Protein 7RKA (pdb70)

Nearest PDB structures (foldseek):
  7rka-assembly1_A  TM=1.005E+00  e=1.197E-36  Leptinotarsa decemlineata
  1pn9-assembly1_B  TM=9.331E-01  e=1.043E-16  Anopheles gambiae
  7rhp-assembly1_A  TM=9.161E-01  e=2.556E-15  Apis mellifera
  1r5a-assembly1_A-2  TM=9.248E-01  e=9.282E-15  Anopheles cracens
  6keq-assembly1_BA  TM=8.896E-01  e=3.218E-11  Drosophila melanogaster

Organism: Leptinotarsa decemlineata (NCBI:txid7539)

Secondary structure (DSSP, 8-state):
-EEEEE-TT-HHHHHHHHHHHHTT---EEEETTSGGGGGGGGGGSTT-TT--SSEEEETTEEEE-HHHHHHHHHHHSSSSSTTS-SSHHHHHHHHHHHHHIIIIIHHHHHHHHTHHHHSS----HHHHHHHHHHHHHHHHHHHHH-SSBTTBSS--HHHHHHHHHHHHHHHTT---TTSHHHHHHHHHHHHH-HHHHHHHHHHHHHHHHH-/-EEEEE-TT-HHHHHHHHHHHHHT---EEEE-TT---TTHIIIII----SS-SSEEEETTEEEE-HHHHHHHHHHHSSSS-TTS--SHHHHHHHHHHHHHIIIIIHHHHHHHHTHHHHSS----HHHHHHHHHHHHHHHHHHHHH-SSBTTBSS--HHHHHHHHHHHHHHHTT---TTSHHHHHHHHHHHHH-HHHHHHHHHHHHHHHHH-

B-factor: mean 29.88, std 15.0, range [8.92, 117.85]

Solvent-accessible surface area: 20423 Å² total; per-residue (Å²): 136,13,16,0,10,0,44,6,24,11,4,36,2,0,0,0,52,0,0,1,88,87,32,68,32,168,62,110,65,4,22,21,63,108,64,128,3,109,108,70,28,124,127,10,53,164,124,14,103,127,163,37,57,5,0,0,35,6,105,61,104,62,34,11,80,14,18,35,0,0,46,48,0,9,89,146,40,53,212,91,55,62,5,10,24,127,80,106,157,39,41,54,42,0,47,75,17,2,77,11,6,97,42,25,0,37,120,55,0,21,66,33,0,17,21,28,24,80,151,151,112,140,89,59,118,104,20,61,129,73,0,68,74,0,0,75,51,0,14,53,58,13,13,98,50,53,87,98,4,1,8,10,102,84,6,4,0,0,0,0,7,0,0,1,0,0,0,0,0,59,6,27,143,34,96,20,42,54,17,8,49,0,57,89,6,7,76,35,0,47,144,75,38,81,86,5,25,135,32,0,39,39,2,15,120,66,1,76,92,127,90,132,11,27,0,77,1,4,35,15,2,4,6,2,0,0,0,54,0,0,1,84,86,30,65,34,157,66,128,70,48,63,38,106,214,21,72,12,16,83,10,27,99,81,26,31,133,139,106,49,153,119,98,27,1,24,0,34,6,107,60,104,113,37,8,68,4,19,34,0,0,51,43,0,4,73,152,52,49,225,90,56,56,4,10,26,115,80,109,156,40,42,53,42,0,47,77,17,1,79,13,4,78,62,25,0,25,113,49,0,8,18,30,0,5,0,34,38,66,36,167,85,146,88,56,119,123,19,58,129,64,0,66,80,0,0,71,52,0,28,61,65,11,132,122,52,60,97,79,3,1,10,9,102,81,5,5,0,0,0,0,7,0,0,2,0,0,0,0,0,61,6,26,140,35,93,19,52,86,20,28,46,0,68,23,4,12,62,3,0,49,67,64,38,81,79,8,20,135,36,0,43,38,3,14,118,74,0,72,87,118,96

InterPro domains:
  IPR004045 Glutathione S-transferase, N-terminal [PF02798] (1-76)
  IPR004045 Glutathione S-transferase, N-terminal [PS50404] (1-82)
  IPR004046 Glutathione S-transferase, C-terminal [PF00043] (130-189)
  IPR010987 Glutathione S-transferase, C-terminal-like [PS50405] (88-217)
  IPR036249 Thioredoxin-like superfamily [SSF52833] (1-86)
  IPR036282 Glutathione S-transferase, C-terminal domain superfamily [SSF47616] (86-206)
  IPR040079 Glutathione transferase family [SFLDS00019] (3-189)

Foldseek 3Di:
DKEWEAAQQDLLRLLLVLLCVVQVPDYHYQHCVPDPSVCVCVVQCVPPVVSFPGWMQDPNDIDGDSVVSQVVSLVPGDDANVQQDPDVVLNVQLVVLQVLLVPAALVLLCLQQPCVLPHVRDHDPVSVVSNVVSLVVQLVQCVVVVELENRHVDHHSSRSNNLLSVLSCVLVVHDSVVSVSVVSSNVVCCVVSVVSVVSNVSSSVVSNVSD/DKEKEAALLELLRLLLVLLCVVLVHDYHYHHDPPDQYAPLCCVQVVDDPVDAPTWMQDVNDIDHDSVVSQVVSLVPGHPDNVQQDPDVVLNVLLVVLQCLLVPAALVLLCLQQPSVLPHVHDRDPVSVVSNVVSLVVQLVQCVVVVELESRHVDHHSSRSNNLLSVLSCVLVVHDSVVSVSVVNSNVVCCVVPVVSVVSSVSSSVVSNVSD

Sequence (422 aa):
PITLYSVSDGPPSLAVRQALEYLGLEHKLVNVDFGIGEHMTEEFAQKNPQKEIPVLDDNGFLLGESNAILQYLAERYGKDDTIYPKDPMARAVVNHRLCFNLSTYYRYISEYTLAPMFFDYQRTPLGLKKTHIALDNFNTYLKLLGKKYAAGETVTIADFQLVTATMCLEAINFDISPWPLVENWYDTYKLEHPTLWKIVEGGMKELEAFEPITLYSVSDGPPSLAVRQALEYLGLEHKLVNVDFGIGEHMTEEFAQKNPQKEIPVLDDNGFLLGESNAILQYLAERYGKDDTIYPKDPMARAVVNHRLCFNLSTYYRYISEYTLAPMFFDYQRTPLGLKKTHIALDNFNTYLKLLGKKYAAGETVTIADFQLVTATMCLEAINFDISPWPLVENWYDTYKLEHPTLWKIVEGGMKELEAFE

Radius of gyration: 27.21 Å; Cα contacts (8 Å, |Δi|>4): 626; chains: 2; bounding box: 39×50×88 Å

Structure (mmCIF, N/CA/C/O backbone):
data_7RKA
#
_entry.id   7RKA
#
_cell.length_a   58.452
_cell.length_b   46.440
_cell.length_c   87.192
_cell.angle_alpha   90.000
_cell.angle_beta   91.350
_cell.angle_gamma   90.000
#
_symmetry.space_group_name_H-M   'P 1 2 1'
#
loop_
_entity.id
_entity.type
_entity.pdbx_description
1 polymer 'glutathione S-transferase u1'
2 non-polymer GLUTATHIONE
3 water water
#
loop_
_atom_site.group_PDB
_atom_site.id
_atom_site.type_symbol
_atom_site.label_atom_id
_atom_site.label_alt_id
_atom_site.label_comp_id
_atom_site.label_asym_id
_atom_site.label_entity_id
_atom_site.label_seq_id
_atom_site.pdbx_PDB_ins_code
_atom_site.Cartn_x
_atom_site.Cartn_y
_atom_site.Cartn_z
_atom_site.occupancy
_atom_site.B_iso_or_equiv
_atom_site.auth_seq_id
_atom_site.auth_comp_id
_atom_site.auth_asym_id
_atom_site.auth_atom_id
_atom_site.pdbx_PDB_model_num
ATOM 1 N N . PRO A 1 2 ? 49.156 28.139 -21.964 1.00 41.57 2 PRO A N 1
ATOM 2 C CA . PRO A 1 2 ? 48.161 27.389 -21.186 1.00 43.87 2 PRO A CA 1
ATOM 3 C C . PRO A 1 2 ? 48.775 26.396 -20.196 1.00 38.16 2 PRO A C 1
ATOM 4 O O . PRO A 1 2 ? 49.981 26.166 -20.202 1.00 35.18 2 PRO A O 1
ATOM 15 N N . ILE A 1 3 ? 47.935 25.822 -19.342 1.00 35.51 3 ILE A N 1
ATOM 16 C CA . ILE A 1 3 ? 48.343 24.791 -18.396 1.00 27.30 3 ILE A CA 1
ATOM 17 C C . ILE A 1 3 ? 47.737 23.464 -18.840 1.00 24.94 3 ILE A C 1
ATOM 18 O O . ILE A 1 3 ? 46.541 23.387 -19.147 1.00 26.29 3 ILE A O 1
ATOM 34 N N . THR A 1 4 ? 48.547 22.417 -18.843 1.00 23.20 4 THR A N 1
ATOM 35 C CA . THR A 1 4 ? 48.087 21.067 -19.120 1.00 24.06 4 THR A CA 1
ATOM 36 C C . THR A 1 4 ? 48.500 20.184 -17.954 1.00 25.01 4 THR A C 1
ATOM 37 O O . THR A 1 4 ? 49.650 20.247 -17.505 1.00 22.16 4 THR A O 1
ATOM 48 N N . LEU A 1 5 ? 47.577 19.360 -17.487 1.00 20.91 5 LEU A N 1
ATOM 49 C CA . LEU A 1 5 ? 47.865 18.346 -16.489 1.00 20.33 5 LEU A CA 1
ATOM 50 C C . LEU A 1 5 ? 47.751 16.977 -17.138 1.00 19.92 5 LEU A C 1
ATOM 51 O O . LEU A 1 5 ? 46.676 16.606 -17.632 1.00 22.17 5 LEU A O 1
ATOM 67 N N . TYR A 1 6 ? 48.848 16.228 -17.110 1.00 18.34 6 TYR A N 1
ATOM 68 C CA . TYR A 1 6 ? 48.864 14.826 -17.479 1.00 22.01 6 TYR A CA 1
ATOM 69 C C . TYR A 1 6 ? 48.586 14.014 -16.226 1.00 23.39 6 TYR A C 1
ATOM 70 O O . TYR A 1 6 ? 49.314 14.134 -15.237 1.00 23.50 6 TYR A O 1
ATOM 88 N N . SER A 1 7 ? 47.546 13.189 -16.273 1.00 20.82 7 SER A N 1
ATOM 89 C CA . SER A 1 7 ? 47.016 12.604 -15.049 1.00 22.35 7 SER A CA 1
ATOM 90 C C . SER A 1 7 ? 46.497 11.194 -15.278 1.00 28.95 7 SER A C 1
ATOM 91 O O . SER A 1 7 ? 46.314 10.749 -16.414 1.00 27.84 7 SER A O 1
ATOM 99 N N . VAL A 1 8 ? 46.302 10.479 -14.168 1.00 20.51 8 VAL A N 1
ATOM 100 C CA . VAL A 1 8 ? 45.611 9.191 -14.141 1.00 21.71 8 VAL A CA 1
ATOM 101 C C . VAL A 1 8 ? 44.254 9.435 -13.498 1.00 25.93 8 VAL A C 1
ATOM 102 O O . VAL A 1 8 ? 44.178 10.007 -12.404 1.00 20.81 8 VAL A O 1
ATOM 115 N N . SER A 1 9 ? 43.180 9.024 -14.186 1.00 24.90 9 SER A N 1
ATOM 116 C CA . SER A 1 9 ? 41.832 9.403 -13.769 1.00 22.70 9 SER A CA 1
ATOM 117 C C . SER A 1 9 ? 41.522 8.986 -12.336 1.00 22.51 9 SER A C 1
ATOM 118 O O . SER A 1 9 ? 40.749 9.664 -11.646 1.00 25.31 9 SER A O 1
ATOM 126 N N . ASP A 1 10 ? 42.059 7.859 -11.886 1.00 19.56 10 ASP A N 1
ATOM 127 C CA . ASP A 1 10 ? 41.808 7.397 -10.529 1.00 22.04 10 ASP A CA 1
ATOM 128 C C . ASP A 1 10 ? 43.089 7.357 -9.703 1.00 21.94 10 ASP A C 1
ATOM 129 O O . ASP A 1 10 ? 43.180 6.593 -8.739 1.00 19.79 10 ASP A O 1
ATOM 138 N N . GLY A 1 11 ? 44.085 8.167 -10.054 1.00 17.05 11 GLY A N 1
ATOM 139 C CA . GLY A 1 11 ? 45.334 8.159 -9.322 1.00 15.36 11 GLY A CA 1
ATOM 140 C C . GLY A 1 11 ? 45.319 9.200 -8.220 1.00 14.83 11 GLY A C 1
ATOM 141 O O . GLY A 1 11 ? 45.129 10.391 -8.469 1.00 16.29 11 GLY A O 1
ATOM 145 N N . PRO A 1 12 ? 45.537 8.788 -6.980 1.00 14.36 12 PRO A N 1
ATOM 146 C CA . PRO A 1 12 ? 45.442 9.763 -5.863 1.00 14.13 12 PRO A CA 1
ATOM 147 C C . PRO A 1 12 ? 46.359 10.970 -6.025 1.00 14.89 12 PRO A C 1
ATOM 148 O O . PRO A 1 12 ? 45.940 12.107 -5.736 1.00 15.28 12 PRO A O 1
ATOM 159 N N . PRO A 1 13 ? 47.607 10.812 -6.491 1.00 15.53 13 PRO A N 1
ATOM 160 C CA . PRO A 1 13 ? 48.439 12.023 -6.690 1.00 15.77 13 PRO A CA 1
ATOM 161 C C . PRO A 1 13 ? 47.848 12.985 -7.712 1.00 15.42 13 PRO A C 1
ATOM 162 O O . PRO A 1 13 ? 47.813 14.203 -7.493 1.00 14.47 13 PRO A O 1
ATOM 173 N N . SER A 1 14 ? 47.378 12.457 -8.839 1.00 12.95 14 SER A N 1
ATOM 174 C CA . SER A 1 14 ? 46.685 13.287 -9.816 1.00 14.57 14 SER A CA 1
ATOM 175 C C . SER A 1 14 ? 45.474 13.973 -9.210 1.00 12.64 14 SER A C 1
ATOM 176 O O . SER A 1 14 ? 45.233 15.157 -9.478 1.00 15.14 14 SER A O 1
ATOM 184 N N . LEU A 1 15 ? 44.684 13.249 -8.416 1.00 14.90 15 LEU A N 1
ATOM 185 C CA . LEU A 1 15 ? 43.475 13.846 -7.853 1.00 13.54 15 LEU A CA 1
ATOM 186 C C . LEU A 1 15 ? 43.811 14.948 -6.843 1.00 15.04 15 LEU A C 1
ATOM 187 O O . LEU A 1 15 ? 43.038 15.898 -6.680 1.00 15.01 15 LEU A O 1
ATOM 203 N N . ALA A 1 16 ? 44.955 14.840 -6.158 1.00 16.93 16 ALA A N 1
ATOM 204 C CA . ALA A 1 16 ? 45.396 15.920 -5.278 1.00 12.37 16 ALA A CA 1
ATOM 205 C C . ALA A 1 16 ? 45.664 17.193 -6.071 1.00 14.40 16 ALA A C 1
ATOM 206 O O . ALA A 1 16 ? 45.218 18.282 -5.690 1.00 15.08 16 ALA A O 1
ATOM 213 N N . VAL A 1 17 ? 46.389 17.075 -7.192 1.00 14.86 17 VAL A N 1
ATOM 214 C CA . VAL A 1 17 ? 46.703 18.244 -8.002 1.00 15.52 17 VAL A CA 1
ATOM 215 C C . VAL A 1 17 ? 45.425 18.860 -8.559 1.00 14.59 17 VAL A C 1
ATOM 216 O O . VAL A 1 17 ? 45.250 20.087 -8.554 1.00 14.89 17 VAL A O 1
ATOM 229 N N . ARG A 1 18 ? 44.493 18.019 -9.007 1.00 16.36 18 ARG A N 1
ATOM 230 C CA . ARG A 1 18 ? 43.267 18.541 -9.612 1.00 17.07 18 ARG A CA 1
ATOM 231 C C . ARG A 1 18 ? 42.442 19.347 -8.604 1.00 15.89 18 ARG A C 1
ATOM 232 O O . ARG A 1 18 ? 41.810 20.348 -8.975 1.00 16.74 18 ARG A O 1
ATOM 253 N N . GLN A 1 19 ? 42.425 18.932 -7.327 1.00 15.41 19 GLN A N 1
ATOM 254 C CA . GLN A 1 19 ? 41.718 19.715 -6.316 1.00 16.78 19 GLN A CA 1
ATOM 255 C C . GLN A 1 19 ? 42.333 21.099 -6.181 1.00 14.97 19 GLN A C 1
ATOM 256 O O . GLN A 1 19 ? 41.618 22.095 -5.978 1.00 17.01 19 GLN A O 1
ATOM 270 N N . ALA A 1 20 ? 43.675 21.181 -6.254 1.00 13.25 20 ALA A N 1
ATOM 271 C CA . ALA A 1 20 ? 44.339 22.473 -6.185 1.00 13.06 20 ALA A CA 1
ATOM 272 C C . ALA A 1 20 ? 43.979 23.346 -7.384 1.00 14.10 20 ALA A C 1
ATOM 273 O O . ALA A 1 20 ? 43.719 24.545 -7.225 1.00 17.08 20 ALA A O 1
ATOM 280 N N . LEU A 1 21 ? 43.978 22.771 -8.589 1.00 14.80 21 LEU A N 1
ATOM 281 C CA . LEU A 1 21 ? 43.598 23.540 -9.773 1.00 15.48 21 LEU A CA 1
ATOM 282 C C . LEU A 1 21 ? 42.171 24.068 -9.644 1.00 21.42 21 LEU A C 1
ATOM 283 O O . LEU A 1 21 ? 41.884 25.213 -10.020 1.00 21.54 21 LEU A O 1
ATOM 299 N N . GLU A 1 22 ? 41.263 23.251 -9.115 1.00 18.52 22 GLU A N 1
ATOM 300 C CA . GLU A 1 22 ? 39.890 23.710 -8.913 1.00 20.87 22 GLU A CA 1
ATOM 301 C C . GLU A 1 22 ? 39.825 24.797 -7.849 1.00 23.32 22 GLU A C 1
ATOM 302 O O . GLU A 1 22 ? 39.156 25.823 -8.036 1.00 20.19 22 GLU A O 1
ATOM 314 N N . TYR A 1 23 ? 40.494 24.582 -6.711 1.00 19.83 23 TYR A N 1
ATOM 315 C CA . TYR A 1 23 ? 40.453 25.563 -5.632 1.00 19.22 23 TYR A CA 1
ATOM 316 C C . TYR A 1 23 ? 40.997 26.913 -6.101 1.00 20.13 23 TYR A C 1
ATOM 317 O O . TYR A 1 23 ? 40.482 27.977 -5.727 1.00 21.53 23 TYR A O 1
ATOM 335 N N . LEU A 1 24 ? 42.040 26.886 -6.915 1.00 18.96 24 LEU A N 1
ATOM 336 C CA . LEU A 1 24 ? 42.667 28.118 -7.382 1.00 19.16 24 LEU A CA 1
ATOM 337 C C . LEU A 1 24 ? 41.981 28.720 -8.603 1.00 24.46 24 LEU A C 1
ATOM 338 O O . LEU A 1 24 ? 42.393 29.798 -9.053 1.00 24.73 24 LEU A O 1
ATOM 354 N N . GLY A 1 25 ? 40.991 28.043 -9.171 1.00 22.23 25 GLY A N 1
ATOM 355 C CA . GLY A 1 25 ? 40.296 28.573 -10.338 1.00 27.41 25 GLY A CA 1
ATOM 356 C C . GLY A 1 25 ? 41.143 28.661 -11.585 1.00 30.53 25 GLY A C 1
ATOM 357 O O . GLY A 1 25 ? 40.970 29.591 -12.384 1.00 24.61 25 GLY A O 1
ATOM 361 N N . LEU A 1 26 ? 42.037 27.702 -11.791 1.00 22.26 26 LEU A N 1
ATOM 362 C CA . LEU A 1 26 ? 42.982 27.733 -12.899 1.00 25.20 26 LEU A CA 1
ATOM 363 C C . LEU A 1 26 ? 42.464 26.896 -14.063 1.00 30.08 26 LEU A C 1
ATOM 364 O O . LEU A 1 26 ? 42.354 25.663 -13.964 1.00 26.19 26 LEU A O 1
ATOM 380 N N . GLU A 1 27 ? 42.194 27.567 -15.179 1.00 31.52 27 GLU A N 1
ATOM 381 C CA . GLU A 1 27 ? 41.822 26.877 -16.402 1.00 34.21 27 GLU A CA 1
ATOM 382 C C . GLU A 1 27 ? 42.973 25.997 -16.863 1.00 25.79 27 GLU A C 1
ATOM 383 O O . GLU A 1 27 ? 44.145 26.386 -16.799 1.00 28.65 27 GLU A O 1
ATOM 395 N N . HIS A 1 28 ? 42.634 24.815 -17.362 1.00 25.33 28 HIS A N 1
ATOM 396 C CA . HIS A 1 28 ? 43.668 23.886 -17.775 1.00 26.54 28 HIS A CA 1
ATOM 397 C C . HIS A 1 28 ? 43.078 22.818 -18.674 1.00 28.31 28 HIS A C 1
ATOM 398 O O . HIS A 1 28 ? 41.877 22.545 -18.643 1.00 29.03 28 HIS A O 1
ATOM 412 N N . LYS A 1 29 ? 43.958 22.211 -19.464 1.00 26.03 29 LYS A N 1
ATOM 413 C CA . LYS A 1 29 ? 43.653 21.018 -20.237 1.00 27.24 29 LYS A CA 1
ATOM 414 C C . LYS A 1 29 ? 44.010 19.806 -19.389 1.00 29.90 29 LYS A C 1
ATOM 415 O O . LYS A 1 29 ? 45.108 19.736 -18.831 1.00 27.36 29 LYS A O 1
ATOM 434 N N . LEU A 1 30 ? 43.089 18.856 -19.303 1.00 29.01 30 LEU A N 1
ATOM 435 C CA . LEU A 1 30 ? 43.296 17.614 -18.575 1.00 27.89 30 LEU A CA 1
ATOM 436 C C . LEU A 1 30 ? 43.496 16.465 -19.553 1.00 29.81 30 LEU A C 1
ATOM 437 O O . LEU A 1 30 ? 42.621 16.188 -20.385 1.00 32.56 30 LEU A O 1
ATOM 453 N N . VAL A 1 31 ? 44.629 15.785 -19.440 1.00 23.10 31 VAL A N 1
ATOM 454 C CA . VAL A 1 31 ? 44.931 14.614 -20.255 1.00 24.90 31 VAL A CA 1
ATOM 455 C C . VAL A 1 31 ? 44.976 13.405 -19.328 1.00 30.99 31 VAL A C 1
ATOM 456 O O . VAL A 1 31 ? 45.954 13.198 -18.603 1.00 26.03 31 VAL A O 1
ATOM 469 N N . ASN A 1 32 ? 43.928 12.586 -19.354 1.00 28.41 32 ASN A N 1
ATOM 470 C CA . ASN A 1 32 ? 43.913 11.330 -18.613 1.00 32.79 32 ASN A CA 1
ATOM 471 C C . ASN A 1 32 ? 44.626 10.268 -19.434 1.00 36.21 32 ASN A C 1
ATOM 472 O O . ASN A 1 32 ? 44.091 9.792 -20.442 1.00 34.90 32 ASN A O 1
ATOM 483 N N . VAL A 1 33 ? 45.833 9.886 -19.000 1.00 26.24 33 VA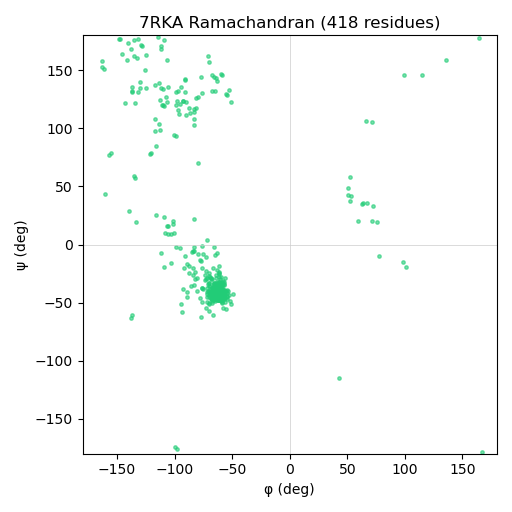L A N 1
ATOM 484 C CA . VAL A 1 33 ? 46.665 8.992 -19.799 1.00 36.53 33 VAL A CA 1
ATOM 485 C C . VAL A 1 33 ? 46.188 7.550 -19.756 1.00 38.08 33 VAL A C 1
ATOM 486 O O . VAL A 1 33 ? 46.697 6.707 -20.510 1.00 39.07 33 VAL A O 1
ATOM 499 N N . ASP A 1 34 ? 45.220 7.239 -18.900 1.00 39.78 34 ASP A N 1
ATOM 500 C CA . ASP A 1 34 ? 44.617 5.914 -18.868 1.00 45.17 34 ASP A CA 1
ATOM 501 C C . ASP A 1 34 ? 43.342 5.845 -19.699 1.00 48.34 34 ASP A C 1
ATOM 502 O O . ASP A 1 34 ? 42.752 4.765 -19.817 1.00 51.27 34 ASP A O 1
ATOM 511 N N . PHE A 1 35 ? 42.910 6.966 -20.282 1.00 46.42 35 PHE A N 1
ATOM 512 C CA . PHE A 1 35 ? 41.699 7.028 -21.091 1.00 47.46 35 PHE A CA 1
ATOM 513 C C . PHE A 1 35 ? 42.081 6.959 -22.566 1.00 44.25 35 PHE A C 1
ATOM 514 O O . PHE A 1 35 ? 42.810 7.824 -23.061 1.00 41.63 35 PHE A O 1
ATOM 531 N N . GLY A 1 36 ? 41.574 5.946 -23.261 1.00 51.49 36 GLY A N 1
ATOM 532 C CA . GLY A 1 36 ? 41.685 5.855 -24.703 1.00 51.19 36 GLY A CA 1
ATOM 533 C C . GLY A 1 36 ? 43.042 6.212 -25.261 1.00 49.45 36 GLY A C 1
ATOM 534 O O . GLY A 1 36 ? 44.031 5.519 -25.003 1.00 51.94 36 GLY A O 1
ATOM 538 N N . ILE A 1 37 ? 43.099 7.301 -26.037 1.00 52.62 37 ILE A N 1
ATOM 539 C CA . ILE A 1 37 ? 44.342 7.685 -26.705 1.00 54.47 37 ILE A CA 1
ATOM 540 C C . ILE A 1 37 ? 45.267 8.483 -25.805 1.00 49.34 37 ILE A C 1
ATOM 541 O O . ILE A 1 37 ? 46.376 8.838 -26.231 1.00 48.36 37 ILE A O 1
ATOM 557 N N . GLY A 1 38 ? 44.852 8.778 -24.572 1.00 48.52 38 GLY A N 1
ATOM 558 C CA . GLY A 1 38 ? 45.741 9.461 -23.648 1.00 50.35 38 GLY A CA 1
ATOM 559 C C . GLY A 1 38 ? 47.055 8.733 -23.439 1.00 46.81 38 GLY A C 1
ATOM 560 O O . GLY A 1 38 ? 48.079 9.360 -23.156 1.00 42.23 38 GLY A O 1
ATOM 564 N N . GLU A 1 39 ? 47.050 7.406 -23.579 1.00 53.09 39 GLU A N 1
ATOM 565 C CA . GLU A 1 39 ? 48.283 6.640 -23.418 1.00 56.33 39 GLU A CA 1
ATOM 566 C C . GLU A 1 39 ? 49.421 7.240 -24.239 1.00 59.42 39 GLU A C 1
ATOM 567 O O . GLU A 1 39 ? 50.555 7.359 -23.759 1.00 64.36 39 GLU A O 1
ATOM 579 N N . HIS A 1 40 ? 49.134 7.641 -25.475 1.00 55.20 40 HIS A N 1
ATOM 580 C CA . HIS A 1 40 ? 50.166 8.135 -26.375 1.00 56.39 40 HIS A CA 1
ATOM 581 C C . HIS A 1 40 ? 50.379 9.639 -26.302 1.00 51.40 40 HIS A C 1
ATOM 582 O O . HIS A 1 40 ? 51.338 10.131 -26.903 1.00 45.48 40 HIS A O 1
ATOM 596 N N . MET A 1 41 ? 49.514 10.375 -25.605 1.00 45.72 41 MET A N 1
ATOM 597 C CA . MET A 1 41 ? 49.592 11.830 -25.581 1.00 47.57 41 MET A CA 1
ATOM 598 C C . MET A 1 41 ? 50.717 12.355 -24.697 1.00 53.31 41 MET A C 1
ATOM 599 O O . MET A 1 41 ? 50.900 13.574 -24.620 1.00 49.31 41 MET A O 1
ATOM 613 N N . THR A 1 42 ? 51.467 11.479 -24.035 1.00 47.43 42 THR A N 1
ATOM 614 C CA . THR A 1 42 ? 52.683 11.872 -23.339 1.00 53.48 42 THR A CA 1
ATOM 615 C C . THR A 1 42 ? 53.944 11.588 -24.149 1.00 62.71 42 THR A C 1
ATOM 616 O O . THR A 1 42 ? 55.047 11.903 -23.688 1.00 66.19 42 THR A O 1
ATOM 627 N N . GLU A 1 43 ? 53.807 11.001 -25.343 1.00 62.70 43 GLU A N 1
ATOM 628 C CA . GLU A 1 43 ? 54.981 10.659 -26.141 1.00 68.79 43 GLU A CA 1
ATOM 629 C C . GLU A 1 43 ? 55.811 11.890 -26.473 1.00 72.04 43 GLU A C 1
ATOM 630 O O . GLU A 1 43 ? 57.031 11.788 -26.648 1.00 77.55 43 GLU A O 1
ATOM 642 N N . GLU A 1 44 ? 55.173 13.059 -26.550 1.00 73.37 44 GLU A N 1
ATOM 643 C CA . GLU A 1 44 ? 55.850 14.315 -26.854 1.00 77.61 44 GLU A CA 1
ATOM 644 C C . GLU A 1 44 ? 56.831 14.759 -25.772 1.00 76.27 44 GLU A C 1
ATOM 645 O O . GLU A 1 44 ? 57.501 15.783 -25.968 1.00 69.23 44 GLU A O 1
ATOM 657 N N . PHE A 1 45 ? 56.955 14.021 -24.663 1.00 70.81 45 PHE A N 1
ATOM 658 C CA . PHE A 1 45 ? 57.905 14.381 -23.616 1.00 64.80 45 PHE A CA 1
ATOM 659 C C . PHE A 1 45 ? 58.227 13.203 -22.699 1.00 66.44 45 PHE A C 1
ATOM 660 O O . PHE A 1 45 ? 58.350 13.373 -21.482 1.00 72.57 45 PHE A O 1
ATOM 677 N N . ALA A 1 46 ? 58.442 12.016 -23.284 1.00 69.65 46 ALA A N 1
ATOM 678 C CA . ALA A 1 46 ? 58.792 10.841 -22.485 1.00 71.10 46 ALA A CA 1
ATOM 679 C C . ALA A 1 46 ? 60.284 10.776 -22.151 1.00 73.22 46 ALA A C 1
ATOM 680 O O . ALA A 1 46 ? 60.651 10.296 -21.072 1.00 63.89 46 ALA A O 1
ATOM 687 N N . GLN A 1 47 ? 61.157 11.229 -23.056 1.00 70.35 47 GLN A N 1
ATOM 688 C CA . GLN A 1 47 ? 62.579 11.364 -22.743 1.00 67.03 47 GLN A CA 1
ATOM 689 C C . GLN A 1 47 ? 62.812 12.355 -21.609 1.00 64.47 47 GLN A C 1
ATOM 690 O O . GLN A 1 47 ? 63.867 12.308 -20.956 1.00 50.41 47 GLN A O 1
ATOM 704 N N . LYS A 1 48 ? 61.814 13.211 -21.334 1.00 65.07 48 LYS A N 1
ATOM 705 C CA . LYS A 1 48 ? 61.917 14.315 -20.381 1.00 57.29 48 LYS A CA 1
ATOM 706 C C . LYS A 1 48 ? 61.468 13.901 -18.990 1.00 53.75 48 LYS A C 1
ATOM 707 O O . LYS A 1 48 ? 61.799 14.585 -18.016 1.00 52.31 48 LYS A O 1
ATOM 726 N N . ASN A 1 49 ? 60.685 12.822 -18.890 1.00 54.86 49 ASN A N 1
ATOM 727 C CA . ASN A 1 49 ? 60.268 12.234 -17.619 1.00 59.88 49 ASN A CA 1
ATOM 728 C C . ASN A 1 49 ? 60.840 10.828 -17.511 1.00 56.81 49 ASN A C 1
ATOM 729 O O . ASN A 1 49 ? 60.155 9.839 -17.826 1.00 51.58 49 ASN A O 1
ATOM 740 N N . PRO A 1 50 ? 62.082 10.681 -17.055 1.00 49.91 50 PRO A N 1
ATOM 741 C CA . PRO A 1 50 ? 62.671 9.332 -16.967 1.00 43.00 50 PRO A CA 1
ATOM 742 C C . PRO A 1 50 ? 61.878 8.386 -16.086 1.00 44.98 50 PRO A C 1
ATOM 743 O O . PRO A 1 50 ? 61.808 7.186 -16.383 1.00 54.45 50 PRO A O 1
ATOM 754 N N . GLN A 1 51 ? 61.269 8.882 -15.013 1.00 48.57 51 GLN A N 1
ATOM 755 C CA . GLN A 1 51 ? 60.537 8.005 -14.104 1.00 47.87 51 GLN A CA 1
ATOM 756 C C . GLN A 1 51 ? 59.238 7.484 -14.699 1.00 49.95 51 GLN A C 1
ATOM 757 O O . GLN A 1 51 ? 58.509 6.782 -13.991 1.00 49.16 51 GLN A O 1
ATOM 771 N N . LYS A 1 52 ? 58.935 7.786 -15.962 1.00 59.48 52 LYS A N 1
ATOM 772 C CA . LYS A 1 52 ? 57.590 7.595 -16.501 1.00 58.63 52 LYS A CA 1
ATOM 773 C C . LYS A 1 52 ? 56.603 8.298 -15.573 1.00 54.68 52 LYS A C 1
ATOM 774 O O . LYS A 1 52 ? 55.699 7.700 -14.987 1.00 55.43 52 LYS A O 1
ATOM 793 N N . GLU A 1 53 ? 56.833 9.601 -15.426 1.00 55.44 53 GLU A N 1
ATOM 794 C CA . GLU A 1 53 ? 56.360 10.369 -14.281 1.00 48.87 53 GLU A CA 1
ATOM 795 C C . GLU A 1 53 ? 54.953 10.876 -14.563 1.00 31.22 53 GLU A C 1
ATOM 796 O O . GLU A 1 53 ? 54.749 11.638 -15.514 1.00 39.57 53 GLU A O 1
ATOM 808 N N . ILE A 1 54 ? 53.992 10.430 -13.759 1.00 31.81 54 ILE A N 1
ATOM 809 C CA . ILE A 1 54 ? 52.618 10.941 -13.773 1.00 30.73 54 ILE A CA 1
ATOM 810 C C . ILE A 1 54 ? 52.146 11.125 -12.332 1.00 31.03 54 ILE A C 1
ATOM 811 O O . ILE A 1 54 ? 52.354 10.221 -11.514 1.00 40.19 54 ILE A O 1
ATOM 827 N N . PRO A 1 55 ? 51.483 12.241 -11.967 1.00 26.32 55 PRO A N 1
ATOM 828 C CA . PRO A 1 55 ? 51.130 13.373 -12.831 1.00 21.02 55 PRO A CA 1
ATOM 829 C C . PRO A 1 55 ? 52.339 14.196 -13.252 1.00 21.86 55 PRO A C 1
ATOM 830 O O . PRO A 1 55 ? 53.362 14.176 -12.567 1.00 18.85 55 PRO A O 1
ATOM 841 N N . VAL A 1 56 ? 52.196 14.911 -14.361 1.00 19.19 56 VAL A N 1
ATOM 842 C CA . VAL A 1 56 ? 53.144 15.929 -14.786 1.00 19.74 56 VAL A CA 1
ATOM 843 C C . VAL A 1 56 ? 52.351 17.166 -15.152 1.00 19.30 56 VAL A C 1
ATOM 844 O O . VAL A 1 56 ? 51.360 17.074 -15.885 1.00 21.78 56 VAL A O 1
ATOM 857 N N . LEU A 1 57 ? 52.778 18.316 -14.636 1.00 16.49 57 LEU A N 1
ATOM 858 C CA . LEU A 1 57 ? 52.190 19.600 -14.961 1.00 17.33 57 LEU A CA 1
ATOM 859 C C . LEU A 1 57 ? 53.018 20.271 -16.047 1.00 22.10 57 LEU A C 1
ATOM 860 O O . LEU A 1 57 ? 54.242 20.375 -15.915 1.00 19.47 57 LEU A O 1
ATOM 876 N N . ASP A 1 58 ? 52.345 20.773 -17.083 1.00 22.10 58 ASP A N 1
ATOM 877 C CA . ASP A 1 58 ? 52.980 21.595 -18.123 1.00 23.38 58 ASP A CA 1
ATOM 878 C C . ASP A 1 58 ? 52.422 23.011 -17.992 1.00 22.10 58 ASP A C 1
ATOM 879 O O . ASP A 1 58 ? 51.319 23.305 -18.464 1.00 24.71 58 ASP A O 1
ATOM 888 N N . ASP A 1 59 ? 53.179 23.888 -17.333 1.00 20.98 59 ASP A N 1
ATOM 889 C CA . ASP A 1 59 ? 52.786 25.287 -17.175 1.00 20.00 59 ASP A CA 1
ATOM 890 C C . ASP A 1 59 ? 53.529 26.103 -18.237 1.00 26.75 59 ASP A C 1
ATOM 891 O O . ASP A 1 59 ? 54.677 26.509 -18.048 1.00 25.64 59 ASP A O 1
ATOM 900 N N . ASN A 1 60 ? 52.879 26.307 -19.385 1.00 30.13 60 ASN A N 1
ATOM 901 C CA . ASN A 1 60 ? 53.418 27.185 -20.425 1.00 30.02 60 ASN A CA 1
ATOM 902 C C . ASN A 1 60 ? 54.841 26.801 -20.805 1.00 29.42 60 ASN A C 1
ATOM 903 O O . ASN A 1 60 ? 55.708 27.657 -20.993 1.00 34.11 60 ASN A O 1
ATOM 914 N N . GLY A 1 61 ? 55.084 25.496 -20.911 1.00 26.04 61 GLY A N 1
ATOM 915 C CA . GLY A 1 61 ? 56.372 24.957 -21.283 1.00 30.22 61 GLY A CA 1
ATOM 916 C C . GLY A 1 61 ? 57.238 24.489 -20.124 1.00 24.63 61 GLY A C 1
ATOM 917 O O . GLY A 1 61 ? 58.224 23.784 -20.359 1.00 27.77 61 GLY A O 1
ATOM 921 N N . PHE A 1 62 ? 56.909 24.876 -18.895 1.00 24.70 62 PHE A N 1
ATOM 922 C CA . PHE A 1 62 ? 57.634 24.436 -17.700 1.00 24.57 62 PHE A CA 1
ATOM 923 C C . PHE A 1 62 ? 57.013 23.113 -17.259 1.00 22.85 62 PHE A C 1
ATOM 924 O O . PHE A 1 62 ? 55.842 23.078 -16.862 1.00 22.02 62 PHE A O 1
ATOM 941 N N . LEU A 1 63 ? 57.776 22.027 -17.357 1.00 21.38 63 LEU A N 1
ATOM 942 C CA . LEU A 1 63 ? 57.293 20.687 -17.027 1.00 20.52 63 LEU A CA 1
ATOM 943 C C . LEU A 1 63 ? 57.724 20.297 -15.613 1.00 22.17 63 LEU A C 1
ATOM 944 O O . LEU A 1 63 ? 58.919 20.306 -15.298 1.00 18.57 63 LEU A O 1
ATOM 960 N N . LEU A 1 64 ? 56.757 19.954 -14.761 1.00 20.85 64 LEU A N 1
ATOM 961 C CA . LEU A 1 64 ? 57.047 19.650 -13.361 1.00 18.96 64 LEU A CA 1
ATOM 962 C C . LEU A 1 64 ? 56.323 18.385 -12.917 1.00 17.00 64 LEU A C 1
ATOM 963 O O . LEU A 1 64 ? 55.093 18.307 -13.017 1.00 17.58 64 LEU A O 1
ATOM 979 N N . GLY A 1 65 ? 57.083 17.391 -12.449 1.00 14.96 65 GLY A N 1
ATOM 980 C CA . GLY A 1 65 ? 56.529 16.196 -11.850 1.00 18.22 65 GLY A CA 1
ATOM 981 C C . GLY A 1 65 ? 56.565 16.257 -10.329 1.00 14.35 65 GLY A C 1
ATOM 982 O O . GLY A 1 65 ? 56.955 17.260 -9.731 1.00 14.03 65 GLY A O 1
ATOM 986 N N . GLU A 1 66 ? 56.172 15.130 -9.713 1.00 15.95 66 GLU A N 1
ATOM 987 C CA . GLU A 1 66 ? 56.019 14.931 -8.271 1.00 16.98 66 GLU A CA 1
ATOM 988 C C . GLU A 1 66 ? 54.881 15.783 -7.729 1.00 13.40 66 GLU A C 1
ATOM 989 O O . GLU A 1 66 ? 55.007 17.013 -7.561 1.00 14.77 66 GLU A O 1
ATOM 1001 N N . SER A 1 67 ? 53.775 15.118 -7.409 1.00 14.64 67 SER A N 1
ATOM 1002 C CA . SER A 1 67 ? 52.567 15.833 -6.989 1.00 12.29 67 SER A CA 1
ATOM 1003 C C . SER A 1 67 ? 52.814 16.804 -5.839 1.00 14.08 67 SER A C 1
ATOM 1004 O O . SER A 1 67 ? 52.238 17.895 -5.828 1.00 15.49 67 SER A O 1
ATOM 1012 N N . ASN A 1 68 ? 53.636 16.441 -4.836 1.00 14.18 68 ASN A N 1
ATOM 1013 C CA . ASN A 1 68 ? 53.911 17.403 -3.761 1.00 12.66 68 ASN A CA 1
ATOM 1014 C C . ASN A 1 68 ? 54.512 18.700 -4.318 1.00 10.53 68 ASN A C 1
ATOM 1015 O O . ASN A 1 68 ? 54.127 19.813 -3.915 1.00 14.32 68 ASN A O 1
ATOM 1026 N N . ALA A 1 69 ? 55.520 18.568 -5.200 1.00 12.16 69 ALA A N 1
ATOM 1027 C CA . ALA A 1 69 ? 56.188 19.737 -5.771 1.00 12.55 69 ALA A CA 1
ATOM 1028 C C . ALA A 1 69 ? 55.245 20.525 -6.682 1.00 13.07 69 ALA A C 1
ATOM 1029 O O . ALA 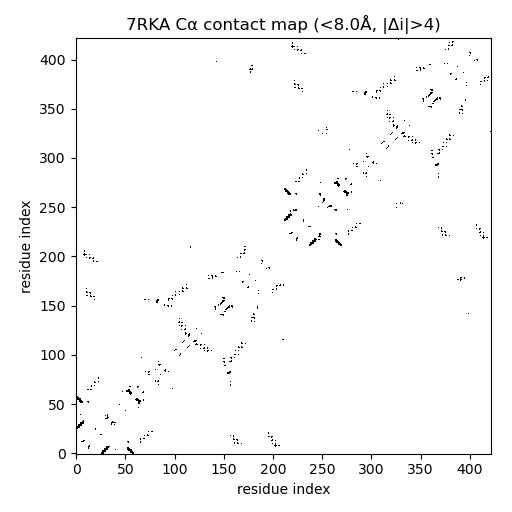A 1 69 ? 55.294 21.766 -6.715 1.00 13.07 69 ALA A O 1
ATOM 1036 N N . ILE A 1 70 ? 54.391 19.821 -7.435 1.00 13.74 70 ILE A N 1
ATOM 1037 C CA . ILE A 1 70 ? 53.371 20.507 -8.230 1.00 11.82 70 ILE A CA 1
ATOM 1038 C C . ILE A 1 70 ? 52.473 21.353 -7.332 1.00 11.37 70 ILE A C 1
ATOM 1039 O O . ILE A 1 70 ? 52.176 22.514 -7.638 1.00 13.50 70 ILE A O 1
ATOM 1055 N N . LEU A 1 71 ? 52.016 20.788 -6.207 1.00 12.83 71 LEU A N 1
ATOM 1056 C CA . LEU A 1 71 ? 51.133 21.535 -5.309 1.00 12.22 71 LEU A CA 1
ATOM 1057 C C . LEU A 1 71 ? 51.833 22.743 -4.685 1.00 14.28 71 LEU A C 1
ATOM 1058 O O . LEU A 1 71 ? 51.258 23.850 -4.587 1.00 12.66 71 LEU A O 1
ATOM 1074 N N . GLN A 1 72 ? 53.077 22.551 -4.252 1.00 11.89 72 GLN A N 1
ATOM 1075 C CA . GLN A 1 72 ? 53.848 23.641 -3.683 1.00 13.57 72 GLN A CA 1
ATOM 1076 C C . GLN A 1 72 ? 54.061 24.763 -4.694 1.00 16.49 72 GLN A C 1
ATOM 1077 O O . GLN A 1 72 ? 54.030 25.940 -4.326 1.00 16.29 72 GLN A O 1
ATOM 1091 N N . TYR A 1 73 ? 54.271 24.410 -5.959 1.00 15.52 73 TYR A N 1
ATOM 1092 C CA . TYR A 1 73 ? 54.456 25.392 -7.029 1.00 14.88 73 TYR A CA 1
ATOM 1093 C C . TYR A 1 73 ? 53.158 26.129 -7.335 1.00 15.22 73 TYR A C 1
ATOM 1094 O O . TYR A 1 73 ? 53.130 27.372 -7.388 1.00 16.63 73 TYR A O 1
ATOM 1112 N N . LEU A 1 74 ? 52.071 25.381 -7.543 1.00 15.41 74 LEU A N 1
ATOM 1113 C CA . LEU A 1 74 ? 50.803 26.023 -7.885 1.00 17.39 74 LEU A CA 1
ATOM 1114 C C . LEU A 1 74 ? 50.371 26.993 -6.801 1.00 17.14 74 LEU A C 1
ATOM 1115 O O . LEU A 1 74 ? 49.903 28.102 -7.095 1.00 17.10 74 LEU A O 1
ATOM 1131 N N . ALA A 1 75 ? 50.479 26.575 -5.530 1.00 15.35 75 ALA A N 1
ATOM 1132 C CA . ALA A 1 75 ? 50.022 27.427 -4.444 1.00 16.70 75 ALA A CA 1
ATOM 1133 C C . ALA A 1 75 ? 50.914 28.652 -4.244 1.00 25.77 75 ALA A C 1
ATOM 1134 O O . ALA A 1 75 ? 50.411 29.720 -3.867 1.00 26.47 75 ALA A O 1
ATOM 1141 N N . GLU A 1 76 ? 52.224 28.539 -4.484 1.00 18.34 76 GLU A N 1
ATOM 1142 C CA . GLU A 1 76 ? 53.054 29.739 -4.352 1.00 21.12 76 GLU A CA 1
ATOM 1143 C C . GLU A 1 76 ? 52.871 30.697 -5.528 1.00 21.96 76 GLU A C 1
ATOM 1144 O O . GLU A 1 76 ? 52.916 31.916 -5.345 1.00 26.46 76 GLU A O 1
ATOM 1156 N N . ARG A 1 77 ? 52.719 30.163 -6.743 1.00 18.75 77 ARG A N 1
ATOM 1157 C CA . ARG A 1 77 ? 52.694 30.975 -7.959 1.00 23.45 77 ARG A CA 1
ATOM 1158 C C . ARG A 1 77 ? 51.328 31.593 -8.228 1.00 33.91 77 ARG A C 1
ATOM 1159 O O . ARG A 1 77 ? 51.261 32.682 -8.811 1.00 33.58 77 ARG A O 1
ATOM 1180 N N . TYR A 1 78 ? 50.239 30.942 -7.805 1.00 25.58 78 TYR A N 1
ATOM 1181 C CA . TYR A 1 78 ? 48.891 31.399 -8.128 1.00 25.73 78 TYR A CA 1
ATOM 1182 C C . TYR A 1 78 ? 48.039 31.599 -6.876 1.00 27.92 78 TYR A C 1
ATOM 1183 O O . TYR A 1 78 ? 48.347 31.127 -5.781 1.00 28.00 78 TYR A O 1
ATOM 1201 N N . GLY A 1 79 ? 46.955 32.332 -7.038 1.00 32.62 79 GLY A N 1
ATOM 1202 C CA . GLY A 1 79 ? 46.101 32.535 -5.881 1.00 37.23 79 GLY A CA 1
ATOM 1203 C C . GLY A 1 79 ? 46.322 33.880 -5.203 1.00 37.62 79 GLY A C 1
ATOM 1204 O O . GLY A 1 79 ? 47.438 34.403 -5.135 1.00 40.79 79 GLY A O 1
ATOM 1208 N N . LYS A 1 80 ? 45.238 34.437 -4.666 1.00 35.61 80 LYS A N 1
ATOM 1209 C CA . LYS A 1 80 ? 45.241 35.793 -4.147 1.00 39.32 80 LYS A CA 1
ATOM 1210 C C . LYS A 1 80 ? 45.760 35.885 -2.720 1.00 36.23 80 LYS A C 1
ATOM 1211 O O . LYS A 1 80 ? 46.128 36.978 -2.280 1.00 36.64 80 LYS A O 1
ATOM 1230 N N . ASP A 1 81 ? 45.766 34.786 -1.973 1.00 30.25 81 ASP A N 1
ATOM 1231 C CA . ASP A 1 81 ? 46.290 34.794 -0.619 1.00 26.57 81 ASP A CA 1
ATOM 1232 C C . ASP A 1 81 ? 47.055 33.495 -0.386 1.00 23.45 81 ASP A C 1
ATOM 1233 O O . ASP A 1 81 ? 47.069 32.598 -1.232 1.00 19.83 81 ASP A O 1
ATOM 1242 N N . ASP A 1 82 ? 47.716 33.412 0.765 1.00 22.05 82 ASP A N 1
ATOM 1243 C CA . ASP A 1 82 ? 48.600 32.288 1.052 1.00 21.20 82 ASP A CA 1
ATOM 1244 C C . ASP A 1 82 ? 47.976 31.249 1.972 1.00 23.83 82 ASP A C 1
ATOM 1245 O O . ASP A 1 82 ? 48.710 30.445 2.553 1.00 18.57 82 ASP A O 1
ATOM 1254 N N . THR A 1 83 ? 46.652 31.246 2.139 1.00 20.50 83 THR A N 1
ATOM 1255 C CA . THR A 1 83 ? 46.073 30.385 3.171 1.00 19.32 83 THR A CA 1
ATOM 1256 C C . THR A 1 83 ? 46.292 28.890 2.891 1.00 16.38 83 THR A C 1
ATOM 1257 O O . THR A 1 83 ? 46.432 28.114 3.843 1.00 18.36 83 THR A O 1
ATOM 1268 N N . ILE A 1 84 ? 46.323 28.456 1.627 1.00 18.45 84 ILE A N 1
ATOM 1269 C CA . ILE A 1 84 ? 46.521 27.014 1.405 1.00 18.83 84 ILE A CA 1
ATOM 1270 C C . ILE A 1 84 ? 47.994 26.609 1.414 1.00 17.18 84 ILE A C 1
ATOM 1271 O O . ILE A 1 84 ? 48.303 25.407 1.346 1.00 13.66 84 ILE A O 1
ATOM 1287 N N . TYR A 1 85 ? 48.910 27.573 1.483 1.00 16.08 85 TYR A N 1
ATOM 1288 C CA . TYR A 1 85 ? 50.341 27.294 1.606 1.00 15.63 85 TYR A CA 1
ATOM 1289 C C . TYR A 1 85 ? 51.022 28.515 2.223 1.00 17.81 85 TYR A C 1
ATOM 1290 O O . TYR A 1 85 ? 51.662 29.314 1.518 1.00 15.07 85 TYR A O 1
ATOM 1308 N N . PRO A 1 86 ? 50.885 28.694 3.533 1.00 17.06 86 PRO A N 1
ATOM 1309 C CA . PRO A 1 86 ? 51.307 29.951 4.162 1.00 18.53 86 PRO A CA 1
ATOM 1310 C C . PRO A 1 86 ? 52.785 30.249 3.963 1.00 23.22 86 PRO A C 1
ATOM 1311 O O . PRO A 1 86 ? 53.628 29.352 3.919 1.00 19.06 86 PRO A O 1
ATOM 1322 N N . LYS A 1 87 ? 53.091 31.547 3.864 1.00 19.28 87 LYS A N 1
ATOM 1323 C CA . LYS A 1 87 ? 54.468 31.982 3.648 1.00 23.87 87 LYS A CA 1
ATOM 1324 C C . LYS A 1 87 ? 55.287 31.987 4.932 1.00 18.98 87 LYS A C 1
ATOM 1325 O O . LYS A 1 87 ? 56.515 31.803 4.885 1.00 18.85 87 LYS A O 1
ATOM 1344 N N . ASP A 1 88 ? 54.649 32.190 6.071 1.00 20.07 88 ASP A N 1
ATOM 1345 C CA . ASP A 1 88 ? 55.375 32.188 7.327 1.00 21.32 88 ASP A CA 1
ATOM 1346 C C . ASP A 1 88 ? 56.164 30.888 7.453 1.00 22.85 88 ASP A C 1
ATOM 1347 O O . ASP A 1 88 ? 55.572 29.808 7.334 1.00 18.14 88 ASP A O 1
ATOM 1356 N N . PRO A 1 89 ? 57.473 30.942 7.753 1.00 24.90 89 PRO A N 1
ATOM 1357 C CA . PRO A 1 89 ? 58.266 29.696 7.735 1.00 22.95 89 PRO A CA 1
ATOM 1358 C C . PRO A 1 89 ? 57.747 28.627 8.679 1.00 16.00 89 PRO A C 1
ATOM 1359 O O . PRO A 1 89 ? 57.740 27.455 8.302 1.00 15.63 89 PRO A O 1
ATOM 1370 N N . MET A 1 90 ? 57.319 28.973 9.891 1.00 17.14 90 MET A N 1
ATOM 1371 C CA . MET A 1 90 ? 56.837 27.953 10.821 1.00 16.42 90 MET A CA 1
ATOM 1372 C C . MET A 1 90 ? 55.494 27.371 10.378 1.00 19.12 90 MET A C 1
ATOM 1373 O O . MET A 1 90 ? 55.292 26.146 10.402 1.00 17.94 90 MET A O 1
ATOM 1387 N N . ALA A 1 91 ? 54.560 28.225 9.966 1.00 14.88 91 ALA A N 1
ATOM 1388 C CA . ALA A 1 91 ? 53.297 27.708 9.443 1.00 15.87 91 ALA A CA 1
ATOM 1389 C C . ALA A 1 91 ? 53.530 26.868 8.199 1.00 15.29 91 ALA A C 1
ATOM 1390 O O . ALA A 1 91 ? 52.903 25.812 8.019 1.00 16.17 91 ALA A O 1
ATOM 1397 N N . ARG A 1 92 ? 54.417 27.328 7.319 1.00 14.04 92 ARG A N 1
ATOM 1398 C CA . ARG A 1 92 ? 54.715 26.550 6.124 1.00 15.64 92 ARG A CA 1
ATOM 1399 C C . ARG A 1 92 ? 55.340 25.200 6.473 1.00 14.73 92 ARG A C 1
ATOM 1400 O O . ARG A 1 92 ? 55.082 24.197 5.796 1.00 13.23 92 ARG A O 1
ATOM 1421 N N . ALA A 1 93 ? 56.185 25.160 7.511 1.00 13.81 93 ALA A N 1
ATOM 1422 C CA . ALA A 1 93 ? 56.860 23.922 7.868 1.00 13.59 93 ALA A CA 1
ATOM 1423 C C . ALA A 1 93 ? 55.863 22.843 8.282 1.00 12.97 93 ALA A C 1
ATOM 1424 O O . ALA A 1 93 ? 56.072 21.664 7.978 1.00 12.94 93 ALA A O 1
ATOM 1431 N N . VAL A 1 94 ? 54.763 23.216 8.928 1.00 15.45 94 VAL A N 1
ATOM 1432 C CA . VAL A 1 94 ? 53.751 22.212 9.265 1.00 14.67 94 VAL A CA 1
ATOM 1433 C C . VAL A 1 94 ? 53.119 21.643 7.994 1.00 13.04 94 VAL A C 1
ATOM 1434 O O . VAL A 1 94 ? 52.901 20.432 7.893 1.00 12.29 94 VAL A O 1
ATOM 1447 N N . VAL A 1 95 ? 52.831 22.497 7.002 1.00 12.83 95 VAL A N 1
ATOM 1448 C CA . VAL A 1 95 ? 52.315 21.979 5.731 1.00 12.44 95 VAL A CA 1
ATOM 1449 C C . VAL A 1 95 ? 53.333 21.054 5.084 1.00 14.22 95 VAL A C 1
ATOM 1450 O O . VAL A 1 95 ? 52.989 19.957 4.616 1.00 13.77 95 VAL A O 1
ATOM 1463 N N . ASN A 1 96 ? 54.599 21.488 5.034 1.00 12.52 96 ASN A N 1
ATOM 1464 C CA . ASN A 1 96 ? 55.643 20.692 4.381 1.00 10.42 96 ASN A CA 1
ATOM 1465 C C . ASN A 1 96 ? 55.835 19.367 5.100 1.00 14.80 96 ASN A C 1
ATOM 1466 O O . ASN A 1 96 ? 56.074 18.324 4.463 1.00 12.58 96 ASN A O 1
ATOM 1477 N N . HIS A 1 97 ? 55.735 19.388 6.425 1.00 12.99 97 HIS A N 1
ATOM 1478 C CA . HIS A 1 97 ? 55.876 18.153 7.180 1.00 14.47 97 HIS A CA 1
ATOM 1479 C C . HIS A 1 97 ? 54.781 17.171 6.806 1.00 13.61 97 HIS A C 1
ATOM 1480 O O . HIS A 1 97 ? 55.056 15.999 6.553 1.00 12.98 97 HIS A O 1
ATOM 1494 N N . ARG A 1 98 ? 53.526 17.637 6.766 1.00 11.99 98 ARG A N 1
ATOM 1495 C CA . ARG A 1 98 ? 52.419 16.736 6.433 1.00 13.82 98 ARG A CA 1
ATOM 1496 C C . ARG A 1 98 ? 52.514 16.229 5.000 1.00 11.59 98 ARG A C 1
ATOM 1497 O O . ARG A 1 98 ? 52.140 15.081 4.723 1.00 12.75 98 ARG A O 1
ATOM 1518 N N . LEU A 1 99 ? 53.011 17.046 4.077 1.00 12.68 99 LEU A N 1
ATOM 1519 C CA . LEU A 1 99 ? 53.238 16.551 2.719 1.00 11.31 99 LEU A CA 1
ATOM 1520 C C . LEU A 1 99 ? 54.287 15.440 2.701 1.00 11.28 99 LEU A C 1
ATOM 1521 O O . LEU A 1 99 ? 54.131 14.429 1.991 1.00 12.44 99 LEU A O 1
ATOM 1537 N N . CYS A 1 100 ? 55.366 15.598 3.483 1.00 11.76 100 CYS A N 1
ATOM 1538 C CA . CYS A 1 100 ? 56.369 14.549 3.582 1.00 11.32 100 CYS A CA 1
ATOM 1539 C C . CYS A 1 100 ? 55.790 13.294 4.221 1.00 11.39 100 CYS A C 1
ATOM 1540 O O . CYS A 1 100 ? 56.085 12.175 3.798 1.00 12.03 100 CYS A O 1
ATOM 1548 N N . PHE A 1 101 ? 55.004 13.474 5.287 1.00 11.14 101 PHE A N 1
ATOM 1549 C CA . PHE A 1 101 ? 54.356 12.353 5.956 1.00 14.44 101 PHE A CA 1
ATOM 1550 C C . PHE A 1 101 ? 53.473 11.587 4.979 1.00 12.41 101 PHE A C 1
ATOM 1551 O O . PHE A 1 101 ? 53.457 10.344 4.968 1.00 12.65 101 PHE A O 1
ATOM 1568 N N . ASN A 1 102 ? 52.748 12.302 4.128 1.00 12.76 102 ASN A N 1
ATOM 1569 C CA . ASN A 1 102 ? 51.902 11.597 3.164 1.00 12.99 102 ASN A CA 1
ATOM 1570 C C . ASN A 1 102 ? 52.741 10.761 2.201 1.00 15.33 102 ASN A C 1
ATOM 1571 O O . ASN A 1 102 ? 52.432 9.587 1.931 1.00 13.15 102 ASN A O 1
ATOM 1582 N N . LEU A 1 103 ? 53.814 11.358 1.678 1.00 11.73 103 LEU A N 1
ATOM 1583 C CA . LEU A 1 103 ? 54.649 10.690 0.680 1.00 13.85 103 LEU A CA 1
ATOM 1584 C C . LEU A 1 103 ? 55.394 9.501 1.273 1.00 14.84 103 LEU A C 1
ATOM 1585 O O . LEU A 1 103 ? 55.463 8.434 0.645 1.00 14.20 103 LEU A O 1
ATOM 1601 N N . SER A 1 104 ? 55.941 9.657 2.480 1.00 14.45 104 SER A N 1
ATOM 1602 C CA . SER A 1 104 ? 56.856 8.670 3.046 1.00 17.25 104 SER A CA 1
ATOM 1603 C C . SER A 1 104 ? 56.133 7.562 3.793 1.00 15.75 104 SER A C 1
ATOM 1604 O O . SER A 1 104 ? 56.664 6.451 3.917 1.00 15.67 104 SER A O 1
ATOM 1612 N N . THR A 1 105 ? 54.928 7.839 4.284 1.00 14.21 105 THR A N 1
ATOM 1613 C CA . THR A 1 105 ? 54.327 6.978 5.291 1.00 12.89 105 THR A CA 1
ATOM 1614 C C . THR A 1 105 ? 52.840 6.736 5.024 1.00 11.75 105 THR A C 1
ATOM 1615 O O . THR A 1 105 ? 52.436 5.594 4.776 1.00 15.71 105 THR A O 1
ATOM 1626 N N . TYR A 1 106 ? 52.027 7.795 5.060 1.00 14.06 106 TYR A N 1
ATOM 1627 C CA . TYR A 1 106 ? 50.572 7.622 5.013 1.00 15.04 106 TYR A CA 1
ATOM 1628 C C . TYR A 1 106 ? 50.133 7.067 3.660 1.00 13.49 106 TYR A C 1
ATOM 1629 O O . TYR A 1 106 ? 49.563 5.975 3.576 1.00 14.16 106 TYR A O 1
ATOM 1647 N N . TYR A 1 107 ? 50.402 7.792 2.577 1.00 16.18 107 TYR A N 1
ATOM 1648 C CA . TYR A 1 107 ? 50.031 7.255 1.280 1.00 14.82 107 TYR A CA 1
ATOM 1649 C C . TYR A 1 107 ? 50.947 6.101 0.869 1.00 15.56 107 TYR A C 1
ATOM 1650 O O . TYR A 1 107 ? 50.494 5.196 0.160 1.00 16.39 107 TYR A O 1
ATOM 1668 N N . ARG A 1 108 ? 52.222 6.093 1.310 1.00 16.06 108 ARG A N 1
ATOM 1669 C CA . ARG A 1 108 ? 53.100 4.959 1.004 1.00 16.79 108 ARG A CA 1
ATOM 1670 C C . ARG A 1 108 ? 52.439 3.650 1.480 1.00 15.56 108 ARG A C 1
ATOM 1671 O O . ARG A 1 108 ? 52.247 2.706 0.707 1.00 19.35 108 ARG A O 1
ATOM 1692 N N . TYR A 1 109 ? 52.072 3.570 2.766 1.00 14.89 109 TYR A N 1
ATOM 1693 C CA . TYR A 1 109 ? 51.566 2.293 3.279 1.00 14.49 109 TYR A CA 1
ATOM 1694 C C . TYR A 1 109 ? 50.130 2.034 2.823 1.00 15.83 109 TYR A C 1
ATOM 1695 O O . TYR A 1 109 ? 49.772 0.891 2.512 1.00 14.31 109 TYR A O 1
ATOM 1713 N N . ILE A 1 110 ? 49.288 3.072 2.764 1.00 14.01 110 ILE A N 1
ATOM 1714 C CA . ILE A 1 110 ? 47.916 2.852 2.309 1.00 16.72 110 ILE A CA 1
ATOM 1715 C C . ILE A 1 110 ? 47.907 2.339 0.876 1.00 17.29 110 ILE A C 1
ATOM 1716 O O . ILE A 1 110 ? 47.198 1.382 0.542 1.00 16.56 110 ILE A O 1
ATOM 1732 N N . SER A 1 111 ? 48.671 2.988 -0.002 1.00 16.52 111 SER A N 1
ATOM 1733 C CA . SER A 1 111 ? 48.653 2.612 -1.412 1.00 16.55 111 SER A CA 1
ATOM 1734 C C . SER A 1 111 ? 49.171 1.191 -1.607 1.00 20.24 111 SER A C 1
ATOM 1735 O O . SER A 1 111 ? 48.661 0.446 -2.454 1.00 19.52 111 SER A O 1
ATOM 1743 N N . GLU A 1 112 ? 50.174 0.788 -0.825 1.00 18.45 112 GLU A N 1
ATOM 1744 C CA . GLU A 1 112 ? 50.717 -0.565 -0.968 1.00 19.51 112 GLU A CA 1
ATOM 1745 C C . GLU A 1 112 ? 49.709 -1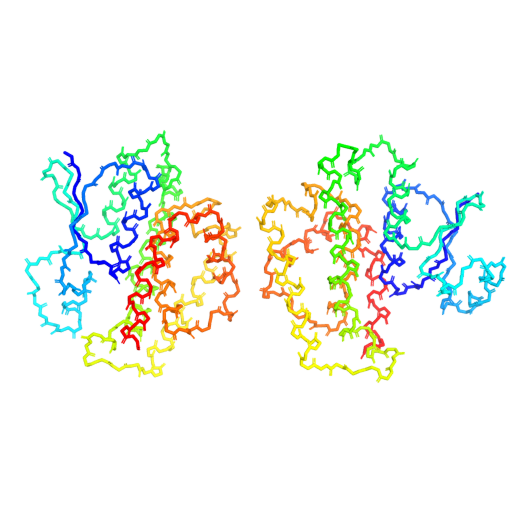.622 -0.519 1.00 22.66 112 GLU A C 1
ATOM 1746 O O . GLU A 1 112 ? 49.702 -2.738 -1.050 1.00 25.36 112 GLU A O 1
ATOM 1758 N N . TYR A 1 113 ? 48.842 -1.290 0.433 1.00 17.94 113 TYR A N 1
ATOM 1759 C CA . TYR A 1 113 ? 47.844 -2.233 0.913 1.00 16.68 113 TYR A CA 1
ATOM 1760 C C . TYR A 1 113 ? 46.582 -2.227 0.059 1.00 21.55 113 TYR A C 1
ATOM 1761 O O . TYR A 1 113 ? 45.974 -3.279 -0.169 1.00 22.20 113 TYR A O 1
ATOM 1779 N N . THR A 1 114 ? 46.185 -1.065 -0.448 1.00 19.03 114 THR A N 1
ATOM 1780 C CA . THR A 1 114 ? 44.906 -0.956 -1.142 1.00 17.76 114 THR A CA 1
ATOM 1781 C C . THR A 1 114 ? 45.059 -1.135 -2.648 1.00 23.21 114 THR A C 1
ATOM 1782 O O . THR A 1 114 ? 44.427 -2.014 -3.237 1.00 27.26 114 THR A O 1
ATOM 1793 N N . LEU A 1 115 ? 45.881 -0.307 -3.284 1.00 21.93 115 LEU A N 1
ATOM 1794 C CA . LEU A 1 115 ? 45.898 -0.224 -4.743 1.00 26.69 115 LEU A CA 1
ATOM 1795 C C . LEU A 1 115 ? 46.860 -1.208 -5.399 1.00 26.38 115 LEU A C 1
ATOM 1796 O O . LEU A 1 115 ? 46.531 -1.777 -6.445 1.00 30.61 115 LEU A O 1
ATOM 1812 N N . ALA A 1 116 ? 48.051 -1.404 -4.835 1.00 21.70 116 ALA A N 1
ATOM 1813 C CA . ALA A 1 116 ? 49.024 -2.276 -5.484 1.00 28.90 116 ALA A CA 1
ATOM 1814 C C . ALA A 1 116 ? 48.468 -3.672 -5.712 1.00 32.15 116 ALA A C 1
ATOM 1815 O O . ALA A 1 116 ? 48.690 -4.227 -6.803 1.00 31.98 116 ALA A O 1
ATOM 1822 N N . PRO A 1 117 ? 47.760 -4.287 -4.766 1.00 29.37 117 PRO A N 1
ATOM 1823 C CA . PRO A 1 117 ? 47.135 -5.589 -5.060 1.00 35.45 117 PRO A CA 1
ATOM 1824 C C . PRO A 1 117 ? 46.062 -5.521 -6.136 1.00 37.80 117 PRO A C 1
ATOM 1825 O O . PRO A 1 117 ? 45.804 -6.537 -6.795 1.00 41.92 117 PRO A O 1
ATOM 1836 N N . MET A 1 118 ? 45.417 -4.367 -6.328 1.00 42.78 118 MET A N 1
ATOM 1837 C CA . MET A 1 118 ? 44.411 -4.248 -7.381 1.00 41.54 118 MET A CA 1
ATOM 1838 C C . MET A 1 118 ? 45.035 -4.408 -8.756 1.00 45.03 118 MET A C 1
ATOM 1839 O O . MET A 1 118 ? 44.522 -5.149 -9.602 1.00 56.31 118 MET A O 1
ATOM 1853 N N . PHE A 1 119 ? 46.132 -3.694 -9.007 1.00 46.99 119 PHE A N 1
ATOM 1854 C CA . PHE A 1 119 ? 46.677 -3.534 -10.347 1.00 48.98 119 PHE A CA 1
ATOM 1855 C C . PHE A 1 119 ? 47.978 -4.296 -10.573 1.00 58.56 119 PHE A C 1
ATOM 1856 O O . PHE A 1 119 ? 48.639 -4.081 -11.599 1.00 64.42 119 PHE A O 1
ATOM 1873 N N . PHE A 1 120 ? 48.373 -5.169 -9.651 1.00 54.12 120 PHE A N 1
ATOM 1874 C CA . PHE A 1 120 ? 49.632 -5.887 -9.780 1.00 55.92 120 PHE A CA 1
ATOM 1875 C C . PHE A 1 120 ? 49.480 -7.261 -9.144 1.00 55.01 120 PHE A C 1
ATOM 1876 O O . PHE A 1 120 ? 48.438 -7.588 -8.568 1.00 54.02 120 PHE A O 1
ATOM 1893 N N . ASP A 1 121 ? 50.544 -8.067 -9.246 1.00 62.33 121 ASP A N 1
ATOM 1894 C CA . ASP A 1 121 ? 50.645 -9.344 -8.545 1.00 65.71 121 ASP A CA 1
ATOM 1895 C C . ASP A 1 121 ? 51.124 -9.176 -7.100 1.00 60.93 121 ASP A C 1
ATOM 1896 O O . ASP A 1 121 ? 51.658 -10.125 -6.512 1.00 62.23 121 ASP A O 1
ATOM 1905 N N . TYR A 1 122 ? 50.949 -7.973 -6.554 1.00 56.31 122 TYR A N 1
ATOM 1906 C CA . TYR A 1 122 ? 51.232 -7.654 -5.158 1.00 45.17 122 TYR A CA 1
ATOM 1907 C C . TYR A 1 122 ? 50.119 -8.195 -4.264 1.00 40.84 122 TYR A C 1
ATOM 1908 O O . TYR A 1 122 ? 48.948 -8.211 -4.655 1.00 38.83 122 TYR A O 1
ATOM 1926 N N . GLN A 1 123 ? 50.481 -8.668 -3.070 1.00 28.26 123 GLN A N 1
ATOM 1927 C CA . GLN A 1 123 ? 49.514 -9.296 -2.179 1.00 28.77 123 GLN A CA 1
ATOM 1928 C C . GLN A 1 123 ? 49.284 -8.471 -0.916 1.00 27.25 123 GLN A C 1
ATOM 1929 O O . GLN A 1 123 ? 50.228 -7.935 -0.323 1.00 27.21 123 GLN A O 1
ATOM 1943 N N . ARG A 1 124 ? 48.014 -8.392 -0.510 1.00 19.63 124 ARG A N 1
ATOM 1944 C CA . ARG A 1 124 ? 47.657 -7.923 0.819 1.00 23.03 124 ARG A CA 1
ATOM 1945 C C . ARG A 1 124 ? 48.134 -8.920 1.863 1.00 26.99 124 ARG A C 1
ATOM 1946 O O . ARG A 1 124 ? 47.903 -10.131 1.726 1.00 25.34 124 ARG A O 1
ATOM 1967 N N . THR A 1 125 ? 48.797 -8.417 2.896 1.00 20.87 125 THR A N 1
ATOM 1968 C CA . THR A 1 125 ? 49.336 -9.232 3.972 1.00 21.57 125 THR A CA 1
ATOM 1969 C C . THR A 1 125 ? 48.997 -8.647 5.333 1.00 22.19 125 THR A C 1
ATOM 1970 O O . THR A 1 125 ? 48.679 -7.457 5.454 1.00 21.03 125 THR A O 1
ATOM 1981 N N . PRO A 1 126 ? 49.073 -9.461 6.389 1.00 20.16 126 PRO A N 1
ATOM 1982 C CA . PRO A 1 126 ? 48.961 -8.902 7.746 1.00 22.25 126 PRO A CA 1
ATOM 1983 C C . PRO A 1 126 ? 49.960 -7.783 8.037 1.00 19.65 126 PRO A C 1
ATOM 1984 O O . PRO A 1 126 ? 49.627 -6.795 8.716 1.00 20.15 126 PRO A O 1
ATOM 1995 N N . LEU A 1 127 ? 51.192 -7.919 7.552 1.00 21.62 127 LEU A N 1
ATOM 1996 C CA . LEU A 1 127 ? 52.176 -6.861 7.764 1.00 28.93 127 LEU A CA 1
ATOM 1997 C C . LEU A 1 127 ? 51.766 -5.574 7.050 1.00 23.41 127 LEU A C 1
ATOM 1998 O O . LEU A 1 127 ? 51.937 -4.473 7.595 1.00 21.14 127 LEU A O 1
ATOM 2014 N N . GLY A 1 128 ? 51.253 -5.690 5.824 1.00 19.09 128 GLY A N 1
ATOM 2015 C CA . GLY A 1 128 ? 50.771 -4.511 5.122 1.00 24.72 128 GLY A CA 1
ATOM 2016 C C . GLY A 1 128 ? 49.587 -3.879 5.826 1.00 24.05 128 GLY A C 1
ATOM 2017 O O . GLY A 1 128 ? 49.438 -2.653 5.841 1.00 17.77 128 GLY A O 1
ATOM 2021 N N . LEU A 1 129 ? 48.734 -4.710 6.436 1.00 17.37 129 LEU A N 1
ATOM 2022 C CA . LEU A 1 129 ? 47.614 -4.176 7.207 1.00 21.36 129 LEU A CA 1
ATOM 2023 C C . LEU A 1 129 ? 48.109 -3.474 8.460 1.00 22.17 129 LEU A C 1
ATOM 2024 O O . LEU A 1 129 ? 47.620 -2.394 8.803 1.00 19.47 129 LEU A O 1
ATOM 2040 N N . LYS A 1 130 ? 49.074 -4.077 9.162 1.00 20.14 130 LYS A N 1
ATOM 2041 C CA . LYS A 1 130 ? 49.642 -3.441 10.347 1.00 21.44 130 LYS A CA 1
ATOM 2042 C C . LYS A 1 130 ? 50.241 -2.075 10.022 1.00 19.17 130 LYS A C 1
ATOM 2043 O O . LYS A 1 130 ? 50.051 -1.112 10.773 1.00 19.04 130 LYS A O 1
ATOM 2062 N N . LYS A 1 131 ? 50.978 -1.978 8.908 1.00 18.99 131 LYS A N 1
ATOM 2063 C CA . LYS A 1 131 ? 51.574 -0.708 8.516 1.00 19.72 131 LYS A CA 1
ATOM 2064 C C . LYS A 1 131 ? 50.505 0.328 8.187 1.00 18.62 131 LYS A C 1
ATOM 2065 O O . LYS A 1 131 ? 50.670 1.519 8.488 1.00 17.25 131 LYS A O 1
ATOM 2084 N N . THR A 1 132 ? 49.418 -0.090 7.543 1.00 16.50 132 THR A N 1
ATOM 2085 C CA . THR A 1 132 ? 48.285 0.821 7.372 1.00 18.46 132 THR A CA 1
ATOM 2086 C C . THR A 1 132 ? 47.771 1.331 8.726 1.00 17.79 132 THR A C 1
ATOM 2087 O O . THR A 1 132 ? 47.496 2.531 8.899 1.00 16.26 132 THR A O 1
ATOM 2098 N N . HIS A 1 133 ? 47.635 0.439 9.710 1.00 15.09 133 HIS A N 1
ATOM 2099 C CA . HIS A 1 133 ? 47.163 0.879 11.020 1.00 16.28 133 HIS A CA 1
ATOM 2100 C C . HIS A 1 133 ? 48.130 1.860 11.669 1.00 16.07 133 HIS A C 1
ATOM 2101 O O . HIS A 1 133 ? 47.702 2.831 12.305 1.00 18.16 133 HIS A O 1
ATOM 2115 N N . ILE A 1 134 ? 49.436 1.626 11.531 1.00 18.18 134 ILE A N 1
ATOM 2116 C CA . ILE A 1 134 ? 50.418 2.541 12.103 1.00 18.14 134 ILE A CA 1
ATOM 2117 C C . ILE A 1 134 ? 50.291 3.920 11.459 1.00 18.49 134 ILE A C 1
ATOM 2118 O O . ILE A 1 134 ? 50.361 4.955 12.144 1.00 18.44 134 ILE A O 1
ATOM 2134 N N . ALA A 1 135 ? 50.119 3.953 10.133 1.00 17.23 135 ALA A N 1
ATOM 2135 C CA . ALA A 1 135 ? 49.959 5.223 9.423 1.00 16.22 135 ALA A CA 1
ATOM 2136 C C . ALA A 1 135 ? 48.742 5.986 9.930 1.00 17.11 135 ALA A C 1
ATOM 2137 O O . ALA A 1 135 ? 48.808 7.202 10.157 1.00 13.69 135 ALA A O 1
ATOM 2144 N N . LEU A 1 136 ? 47.629 5.277 10.143 1.00 16.58 136 LEU A N 1
ATOM 2145 C CA . LEU A 1 136 ? 46.431 5.917 10.673 1.00 17.00 136 LEU A CA 1
ATOM 2146 C C . LEU A 1 136 ? 46.621 6.344 12.126 1.00 16.72 136 LEU A C 1
ATOM 2147 O O . LEU A 1 136 ? 46.209 7.446 12.504 1.00 13.66 136 LEU A O 1
ATOM 2163 N N . ASP A 1 137 ? 47.254 5.500 12.952 1.00 15.02 137 ASP A N 1
ATOM 2164 C CA . ASP A 1 137 ? 47.637 5.937 14.302 1.00 17.03 137 ASP A CA 1
ATOM 2165 C C . ASP A 1 137 ? 48.404 7.259 14.255 1.00 16.64 137 ASP A C 1
ATOM 2166 O O . ASP A 1 137 ? 48.102 8.201 15.000 1.00 16.36 137 ASP A O 1
ATOM 2175 N N . ASN A 1 138 ? 49.443 7.321 13.410 1.00 16.39 138 ASN A N 1
ATOM 2176 C CA . ASN A 1 138 ? 50.276 8.519 13.314 1.00 16.95 138 ASN A CA 1
ATOM 2177 C C . ASN A 1 138 ? 49.452 9.746 12.931 1.00 12.42 138 ASN A C 1
ATOM 2178 O O . ASN A 1 138 ? 49.639 10.841 13.491 1.00 13.79 138 ASN A O 1
ATOM 2189 N N . PHE A 1 139 ? 48.553 9.603 11.949 1.00 13.37 139 PHE A N 1
ATOM 2190 C CA . PHE A 1 139 ? 47.766 10.750 11.499 1.00 13.96 139 PHE A CA 1
ATOM 2191 C C . PHE A 1 139 ? 46.790 11.200 12.589 1.00 15.54 139 PHE A C 1
ATOM 2192 O O . PHE A 1 139 ? 46.622 12.403 12.837 1.00 13.79 139 PHE A O 1
ATOM 2209 N N . ASN A 1 140 ? 46.146 10.249 13.261 1.00 13.88 140 ASN A N 1
ATOM 2210 C CA . ASN A 1 140 ? 45.278 10.587 14.383 1.00 13.88 140 ASN A CA 1
ATOM 2211 C C . ASN A 1 140 ? 46.049 11.347 15.447 1.00 14.45 140 ASN A C 1
ATOM 2212 O O . ASN A 1 140 ? 45.572 12.366 15.967 1.00 15.38 140 ASN A O 1
ATOM 2223 N N . THR A 1 141 ? 47.269 10.894 15.749 1.00 13.81 141 THR A N 1
ATOM 2224 C CA . THR A 1 141 ? 48.096 11.587 16.735 1.00 16.67 141 THR A CA 1
ATOM 2225 C C . THR A 1 141 ? 48.487 12.982 16.264 1.00 15.22 141 THR A C 1
ATOM 2226 O O . THR A 1 141 ? 48.441 13.939 17.046 1.00 15.16 141 THR A O 1
ATOM 2237 N N . TYR A 1 142 ? 48.835 13.137 14.975 1.00 12.94 142 TYR A N 1
ATOM 2238 C CA . TYR A 1 142 ? 49.191 14.462 14.469 1.00 12.55 142 TYR A CA 1
ATOM 2239 C C . TYR A 1 142 ? 48.026 15.436 14.567 1.00 13.57 142 TYR A C 1
ATOM 2240 O O . TYR A 1 142 ? 48.209 16.611 14.916 1.00 16.03 142 TYR A O 1
ATOM 2258 N N . LEU A 1 143 ? 46.814 14.964 14.284 1.00 15.74 143 LEU A N 1
ATOM 2259 C CA . LEU A 1 143 ? 45.655 15.835 14.380 1.00 14.37 143 LEU A CA 1
ATOM 2260 C C . LEU A 1 143 ? 45.428 16.280 15.823 1.00 16.48 143 LEU A C 1
ATOM 2261 O O . LEU A 1 143 ? 45.110 17.447 16.076 1.00 18.27 143 LEU A O 1
ATOM 2277 N N . LYS A 1 144 ? 45.613 15.359 16.776 1.00 15.88 144 LYS A N 1
ATOM 2278 C CA . LYS A 1 144 ? 45.522 15.649 18.210 1.00 17.89 144 LYS A CA 1
ATOM 2279 C C . LYS A 1 144 ? 46.609 16.599 18.676 1.00 18.22 144 LYS A C 1
ATOM 2280 O O . LYS A 1 144 ? 46.340 17.510 19.480 1.00 18.41 144 LYS A O 1
ATOM 2299 N N . LEU A 1 145 ? 47.841 16.402 18.194 1.00 17.66 145 LEU A N 1
ATOM 2300 C CA . LEU A 1 145 ? 48.975 17.215 18.632 1.00 20.72 145 LEU A CA 1
ATOM 2301 C C . LEU A 1 145 ? 48.837 18.659 18.171 1.00 23.95 145 LEU A C 1
ATOM 2302 O O . LEU A 1 145 ? 48.994 19.592 18.966 1.00 19.93 145 LEU A O 1
ATOM 2318 N N . LEU A 1 146 ? 48.567 18.868 16.878 1.00 18.10 146 LEU A N 1
ATOM 2319 C CA . LEU A 1 146 ? 48.367 20.223 16.374 1.00 18.20 146 LEU A CA 1
ATOM 2320 C C . LEU A 1 146 ? 47.092 20.850 16.933 1.00 22.45 146 LEU A C 1
ATOM 2321 O O . LEU A 1 146 ? 47.052 22.059 17.201 1.00 20.30 146 LEU A O 1
ATOM 2337 N N . GLY A 1 147 ? 46.035 20.059 17.081 1.00 19.97 147 GLY A N 1
ATOM 2338 C CA . GLY A 1 147 ? 44.804 20.526 17.690 1.00 24.36 147 GLY A CA 1
ATOM 2339 C C . GLY A 1 147 ? 43.930 21.402 16.831 1.00 28.75 147 GLY A C 1
ATOM 2340 O O . GLY A 1 147 ? 43.084 22.124 17.371 1.00 24.50 147 GLY A O 1
ATOM 2344 N N . LYS A 1 148 ? 44.107 21.381 15.513 1.00 20.01 148 LYS A N 1
ATOM 2345 C CA . LYS A 1 148 ? 43.356 22.230 14.605 1.00 18.62 148 LYS A CA 1
ATOM 2346 C C . LYS A 1 148 ? 42.412 21.394 13.754 1.00 19.12 148 LYS A C 1
ATOM 2347 O O . LYS A 1 148 ? 42.485 20.170 13.729 1.00 19.93 148 LYS A O 1
ATOM 2366 N N . LYS A 1 149 ? 41.507 22.079 13.060 1.00 20.55 149 LYS A N 1
ATOM 2367 C CA . LYS A 1 149 ? 40.447 21.386 12.327 1.00 23.20 149 LYS A CA 1
ATOM 2368 C C . LYS A 1 149 ? 41.007 20.606 11.142 1.00 17.64 149 LYS A C 1
ATOM 2369 O O . LYS A 1 149 ? 40.543 19.501 10.835 1.00 20.46 149 LYS A O 1
ATOM 2388 N N . TYR A 1 150 ? 41.991 21.170 10.455 1.00 17.36 150 TYR A N 1
ATOM 2389 C CA . TYR A 1 150 ? 42.581 20.551 9.271 1.00 14.15 150 TYR A CA 1
ATOM 2390 C C . TYR A 1 150 ? 44.005 20.043 9.564 1.00 14.98 150 TYR A C 1
ATOM 2391 O O . TYR A 1 150 ? 44.550 20.196 10.655 1.00 14.41 150 TYR A O 1
ATOM 2409 N N . ALA A 1 151 ? 44.607 19.379 8.573 1.00 15.01 151 ALA A N 1
ATOM 2410 C CA . ALA A 1 151 ? 45.834 18.629 8.853 1.00 14.18 151 ALA A CA 1
ATOM 2411 C C . ALA A 1 151 ? 47.031 19.520 9.142 1.00 16.14 151 ALA A C 1
ATOM 2412 O O . ALA A 1 151 ? 47.979 19.061 9.797 1.00 16.60 151 ALA A O 1
ATOM 2419 N N . ALA A 1 152 ? 47.026 20.769 8.659 1.00 14.99 152 ALA A N 1
ATOM 2420 C CA . ALA A 1 152 ? 48.157 21.654 8.881 1.00 15.58 152 ALA A CA 1
ATOM 2421 C C . ALA A 1 152 ? 47.711 23.063 9.197 1.00 21.08 152 ALA A C 1
ATOM 2422 O O . ALA A 1 152 ? 48.427 24.014 8.882 1.00 26.77 152 ALA A O 1
ATOM 2429 N N . GLY A 1 153 ? 46.538 23.229 9.794 1.00 16.55 153 GLY A N 1
ATOM 2430 C CA . GLY A 1 153 ? 46.043 24.558 10.101 1.00 20.05 153 GLY A CA 1
ATOM 2431 C C . GLY A 1 153 ? 44.562 24.508 10.421 1.00 22.32 153 GLY A C 1
ATOM 2432 O O . GLY A 1 153 ? 43.941 23.460 10.362 1.00 16.84 153 GLY A O 1
ATOM 2436 N N . GLU A 1 154 ? 43.998 25.679 10.767 1.00 19.57 154 GLU A N 1
ATOM 2437 C CA . GLU A 1 154 ? 42.561 25.713 11.050 1.00 21.21 154 GLU A CA 1
ATOM 2438 C C . GLU A 1 154 ? 41.713 25.687 9.787 1.00 20.67 154 GLU A C 1
ATOM 2439 O O . GLU A 1 154 ? 40.506 25.406 9.864 1.00 22.63 154 GLU A O 1
ATOM 2451 N N . THR A 1 155 ? 42.311 25.929 8.626 1.00 17.16 155 THR A N 1
ATOM 2452 C CA . THR A 1 155 ? 41.616 25.822 7.355 1.00 17.91 155 THR A CA 1
ATOM 2453 C C . THR A 1 155 ? 42.431 24.942 6.413 1.00 20.55 155 THR A C 1
ATOM 2454 O O . THR A 1 155 ? 43.565 24.555 6.709 1.00 14.18 155 THR A O 1
ATOM 2465 N N . VAL A 1 156 ? 41.824 24.616 5.272 1.00 15.97 156 VAL A N 1
ATOM 2466 C CA . VAL A 1 156 ? 42.429 23.647 4.356 1.00 16.99 156 VAL A CA 1
ATOM 2467 C C . VAL A 1 156 ? 43.731 24.171 3.761 1.00 16.93 156 VAL A C 1
ATOM 2468 O O . VAL A 1 156 ? 43.882 25.371 3.456 1.00 16.59 156 VAL A O 1
ATOM 2481 N N . THR A 1 157 ? 44.685 23.258 3.575 1.00 16.06 157 THR A N 1
ATOM 2482 C CA . THR A 1 157 ? 45.941 23.547 2.893 1.00 13.05 157 THR A CA 1
ATOM 2483 C C . THR A 1 157 ? 46.208 22.478 1.857 1.00 12.17 157 THR A C 1
ATOM 2484 O O . THR A 1 157 ? 45.501 21.479 1.775 1.00 13.74 157 THR A O 1
ATOM 2495 N N . ILE A 1 158 ? 47.305 22.643 1.105 1.00 13.31 158 ILE A N 1
ATOM 2496 C CA . ILE A 1 158 ? 47.635 21.627 0.118 1.00 13.85 158 ILE A CA 1
ATOM 2497 C C . ILE A 1 158 ? 47.942 20.280 0.757 1.00 12.78 158 ILE A C 1
ATOM 2498 O O . ILE A 1 158 ? 47.826 19.250 0.090 1.00 14.82 158 ILE A O 1
ATOM 2514 N N . ALA A 1 159 ? 48.320 20.243 2.039 1.00 11.25 159 ALA A N 1
ATOM 2515 C CA . ALA A 1 159 ? 48.520 18.953 2.701 1.00 12.12 159 ALA A CA 1
ATOM 2516 C C . ALA A 1 159 ? 47.224 18.133 2.746 1.00 13.97 159 ALA A C 1
ATOM 2517 O O . ALA A 1 159 ? 47.246 16.897 2.578 1.00 11.74 159 ALA A O 1
ATOM 2524 N N . ASP A 1 160 ? 46.095 18.798 3.009 1.00 12.62 160 ASP A N 1
ATOM 2525 C CA . ASP A 1 160 ? 44.811 18.096 3.045 1.00 12.63 160 ASP A CA 1
ATOM 2526 C C . ASP A 1 160 ? 44.464 17.516 1.682 1.00 12.31 160 ASP A C 1
ATOM 2527 O O . ASP A 1 160 ? 43.897 16.420 1.603 1.00 13.94 160 ASP A O 1
ATOM 2536 N N . PHE A 1 161 ? 44.804 18.222 0.594 1.00 12.02 161 PHE A N 1
ATOM 2537 C CA . PHE A 1 161 ? 44.479 17.704 -0.733 1.00 12.48 161 PHE A CA 1
ATOM 2538 C C . PHE A 1 161 ? 45.100 16.323 -0.943 1.00 14.25 161 PHE A C 1
ATOM 2539 O O . PHE A 1 161 ? 44.465 15.424 -1.513 1.00 12.64 161 PHE A O 1
ATOM 2556 N N . GLN A 1 162 ? 46.344 16.130 -0.467 1.00 11.59 162 GLN A N 1
ATOM 2557 C CA . GLN A 1 162 ? 47.000 14.826 -0.542 1.00 13.75 162 GLN A CA 1
ATOM 2558 C C . GLN A 1 162 ? 46.397 13.825 0.440 1.00 12.12 162 GLN A C 1
ATOM 2559 O O . GLN A 1 162 ? 46.130 12.679 0.079 1.00 12.34 162 GLN A O 1
ATOM 2573 N N . LEU A 1 163 ? 46.240 14.212 1.710 1.00 10.46 163 LEU A N 1
ATOM 2574 C CA . LEU A 1 163 ? 45.818 13.246 2.718 1.00 10.79 163 LEU A CA 1
ATOM 2575 C C . LEU A 1 163 ? 44.419 12.725 2.426 1.00 10.86 163 LEU A C 1
ATOM 2576 O O . LEU A 1 163 ? 44.107 11.561 2.740 1.00 13.63 163 LEU A O 1
ATOM 2592 N N . VAL A 1 164 ? 43.599 13.543 1.773 1.00 12.62 164 VAL A N 1
ATOM 2593 C CA . VAL A 1 164 ? 42.234 13.133 1.437 1.00 13.43 164 VAL A CA 1
ATOM 2594 C C . VAL A 1 164 ? 42.235 12.037 0.381 1.00 15.42 164 VAL A C 1
ATOM 2595 O O . VAL A 1 164 ? 41.423 11.099 0.434 1.00 15.14 164 VAL A O 1
ATOM 2608 N N . THR A 1 165 ? 43.098 12.158 -0.628 1.00 12.56 165 THR A N 1
ATOM 2609 C CA . THR A 1 165 ? 43.103 11.136 -1.672 1.00 12.19 165 THR A CA 1
ATOM 2610 C C . THR A 1 165 ? 43.702 9.830 -1.170 1.00 14.01 165 THR A C 1
ATOM 2611 O O . THR A 1 165 ? 43.334 8.759 -1.663 1.00 16.06 165 THR A O 1
ATOM 2622 N N . ALA A 1 166 ? 44.618 9.891 -0.195 1.00 12.52 166 ALA A N 1
ATOM 2623 C CA . ALA A 1 166 ? 45.116 8.674 0.439 1.00 12.88 166 ALA A CA 1
ATOM 2624 C C . ALA A 1 166 ? 44.018 8.002 1.256 1.00 15.12 166 ALA A C 1
ATOM 2625 O O . ALA A 1 166 ? 43.807 6.788 1.156 1.00 15.08 166 ALA A O 1
ATOM 2632 N N . THR A 1 167 ? 43.315 8.780 2.092 1.00 14.50 167 THR A N 1
ATOM 2633 C CA . THR A 1 167 ? 42.218 8.220 2.875 1.00 13.42 167 THR A CA 1
ATOM 2634 C C . THR A 1 167 ? 41.122 7.638 1.980 1.00 12.41 167 THR A C 1
ATOM 2635 O O . THR A 1 167 ? 40.534 6.607 2.318 1.00 16.52 167 THR A O 1
ATOM 2646 N N . MET A 1 168 ? 40.887 8.234 0.814 1.00 13.31 168 MET A N 1
ATOM 2647 C CA . MET A 1 168 ? 39.870 7.717 -0.105 1.00 13.59 168 MET A CA 1
ATOM 2648 C C . MET A 1 168 ? 40.185 6.294 -0.555 1.00 17.09 168 MET A C 1
ATOM 2649 O O . MET A 1 168 ? 39.266 5.508 -0.827 1.00 16.49 168 MET A O 1
ATOM 2663 N N . CYS A 1 169 ? 41.470 5.928 -0.614 1.00 14.11 169 CYS A N 1
ATOM 2664 C CA . CYS A 1 169 ? 41.823 4.568 -1.018 1.00 17.34 169 CYS A CA 1
ATOM 2665 C C . CYS A 1 169 ? 41.265 3.550 -0.030 1.00 16.95 169 CYS A C 1
ATOM 2666 O O . CYS A 1 169 ? 40.848 2.453 -0.424 1.00 17.09 169 CYS A O 1
ATOM 2674 N N . LEU A 1 170 ? 41.252 3.901 1.263 1.00 16.72 170 LEU A N 1
ATOM 2675 C CA . LEU A 1 170 ? 40.669 3.038 2.286 1.00 15.87 170 LEU A CA 1
ATOM 2676 C C . LEU A 1 170 ? 39.163 2.935 2.112 1.00 18.12 170 LEU A C 1
ATOM 2677 O O . LEU A 1 170 ? 38.601 1.831 2.140 1.00 19.72 170 LEU A O 1
ATOM 2693 N N . GLU A 1 171 ? 38.495 4.075 1.909 1.00 15.12 171 GLU A N 1
ATOM 2694 C CA . GLU A 1 171 ? 37.063 4.045 1.602 1.00 16.90 171 GLU A CA 1
ATOM 2695 C C . GLU A 1 171 ? 36.776 3.193 0.360 1.00 18.83 171 GLU A C 1
ATOM 2696 O O . GLU A 1 171 ? 35.785 2.456 0.324 1.00 16.16 171 GLU A O 1
ATOM 2708 N N . ALA A 1 172 ? 37.626 3.279 -0.666 1.00 15.97 172 ALA A N 1
ATOM 2709 C CA . ALA A 1 172 ? 37.354 2.539 -1.901 1.00 16.76 172 ALA A CA 1
ATOM 2710 C C . ALA A 1 172 ? 37.314 1.032 -1.677 1.00 23.50 172 ALA A C 1
ATOM 2711 O O . ALA A 1 172 ? 36.653 0.316 -2.446 1.00 21.80 172 ALA A O 1
ATOM 2718 N N . ILE A 1 173 ? 37.993 0.521 -0.651 1.00 19.50 173 ILE A N 1
ATOM 2719 C CA . ILE A 1 173 ? 37.955 -0.911 -0.362 1.00 20.31 173 ILE A CA 1
ATOM 2720 C C . ILE A 1 173 ? 37.090 -1.232 0.858 1.00 19.49 173 ILE A C 1
ATOM 2721 O O . ILE A 1 173 ? 37.200 -2.328 1.419 1.00 22.04 173 ILE A O 1
ATOM 2737 N N . ASN A 1 174 ? 36.259 -0.292 1.286 1.00 19.43 174 ASN A N 1
ATOM 2738 C CA . ASN A 1 174 ? 35.325 -0.492 2.402 1.00 21.42 174 ASN A CA 1
ATOM 2739 C C . ASN A 1 174 ? 36.055 -0.739 3.725 1.00 24.74 174 ASN A C 1
ATOM 2740 O O . ASN A 1 174 ? 35.589 -1.491 4.589 1.00 22.22 174 ASN A O 1
ATOM 2751 N N . PHE A 1 175 ? 37.189 -0.066 3.901 1.00 20.76 175 PHE A N 1
ATOM 2752 C CA . PHE A 1 175 ? 37.968 -0.121 5.134 1.00 20.82 175 PHE A CA 1
ATOM 2753 C C . PHE A 1 175 ? 37.366 0.832 6.165 1.00 20.73 175 PHE A C 1
ATOM 2754 O O . PHE A 1 175 ? 37.180 2.017 5.888 1.00 24.04 175 PHE A O 1
ATOM 2771 N N . ASP A 1 176 ? 37.066 0.313 7.356 1.00 20.02 176 ASP A N 1
ATOM 2772 C CA . ASP A 1 176 ? 36.412 1.100 8.404 1.00 22.74 176 ASP A CA 1
ATOM 2773 C C . ASP A 1 176 ? 37.442 1.950 9.143 1.00 18.48 176 ASP A C 1
ATOM 2774 O O . ASP A 1 176 ? 38.369 1.413 9.760 1.00 20.93 176 ASP A O 1
ATOM 2783 N N . ILE A 1 177 ? 37.292 3.272 9.072 1.00 19.99 177 ILE A N 1
ATOM 2784 C CA . ILE A 1 177 ? 38.245 4.177 9.707 1.00 20.35 177 ILE A CA 1
ATOM 2785 C C . ILE A 1 177 ? 37.724 4.721 11.042 1.00 19.76 177 ILE A C 1
ATOM 2786 O O . ILE A 1 177 ? 38.347 5.616 11.627 1.00 18.86 177 ILE A O 1
ATOM 2802 N N . SER A 1 178 ? 36.615 4.177 11.560 1.00 25.85 178 SER A N 1
ATOM 2803 C CA . SER A 1 178 ? 36.081 4.666 12.828 1.00 26.40 178 SER A CA 1
ATOM 2804 C C . SER A 1 178 ? 36.988 4.372 14.023 1.00 17.53 178 SER A C 1
ATOM 2805 O O . SER A 1 178 ? 36.888 5.073 15.038 1.00 26.59 178 SER A O 1
ATOM 2813 N N . PRO A 1 179 ? 37.917 3.417 13.957 1.00 19.42 179 PRO A N 1
ATOM 2814 C CA . PRO A 1 179 ? 38.892 3.293 15.052 1.00 21.73 179 PRO A CA 1
ATOM 2815 C C . PRO A 1 179 ? 39.819 4.495 15.194 1.00 22.01 179 PRO A C 1
ATOM 2816 O O . PRO A 1 179 ? 40.607 4.514 16.148 1.00 19.40 179 PRO A O 1
ATOM 2827 N N . TRP A 1 180 ? 39.812 5.443 14.238 1.00 17.75 180 TRP A N 1
ATOM 2828 C CA . TRP A 1 180 ? 40.665 6.636 14.248 1.00 18.75 180 TRP A CA 1
ATOM 2829 C C . TRP A 1 180 ? 39.706 7.816 14.222 1.00 19.05 180 TRP A C 1
ATOM 2830 O O . TRP A 1 180 ? 39.490 8.445 13.171 1.00 15.65 180 TRP A O 1
ATOM 2851 N N . PRO A 1 181 ? 39.093 8.143 15.368 1.00 16.73 181 PRO A N 1
ATOM 2852 C CA . PRO A 1 181 ? 38.004 9.128 15.343 1.00 15.02 181 PRO A CA 1
ATOM 2853 C C . PRO A 1 181 ? 38.414 10.507 14.858 1.00 15.03 181 PRO A C 1
ATOM 2854 O O . PRO A 1 181 ? 37.585 11.187 14.238 1.00 16.99 181 PRO A O 1
ATOM 2865 N N . LEU A 1 182 ? 39.636 10.973 15.143 1.00 14.96 182 LEU A N 1
ATOM 2866 C CA . LEU A 1 182 ? 40.023 12.291 14.648 1.00 16.57 182 LEU A CA 1
ATOM 2867 C C . LEU A 1 182 ? 40.222 12.277 13.134 1.00 14.39 182 LEU A C 1
ATOM 2868 O O . LEU A 1 182 ? 39.907 13.267 12.471 1.00 13.85 182 LEU A O 1
ATOM 2884 N N . VAL A 1 183 ? 40.714 11.167 12.573 1.00 15.16 183 VAL A N 1
ATOM 2885 C CA . VAL A 1 183 ? 40.835 11.058 11.114 1.00 12.99 183 VAL A CA 1
ATOM 2886 C C . VAL A 1 183 ? 39.452 11.031 10.468 1.00 15.05 183 VAL A C 1
ATOM 2887 O O . VAL A 1 183 ? 39.195 11.725 9.473 1.00 14.53 183 VAL A O 1
ATOM 2900 N N . GLU A 1 184 ? 38.538 10.240 11.040 1.00 14.43 184 GLU A N 1
ATOM 2901 C CA . GLU A 1 184 ? 37.179 10.171 10.511 1.00 16.62 184 GLU A CA 1
ATOM 2902 C C . GLU A 1 184 ? 36.499 11.530 10.545 1.00 15.98 184 GLU A C 1
ATOM 2903 O O . GLU A 1 184 ? 35.822 11.918 9.588 1.00 17.45 184 GLU A O 1
ATOM 2915 N N . ASN A 1 185 ? 36.590 12.235 11.684 1.00 15.66 185 ASN A N 1
ATOM 2916 C CA . ASN A 1 185 ? 35.994 13.565 11.798 1.00 15.60 185 ASN A CA 1
ATOM 2917 C C . ASN A 1 185 ? 36.600 14.550 10.806 1.00 15.40 185 ASN A C 1
ATOM 2918 O O . ASN A 1 185 ? 35.880 15.349 10.202 1.00 17.09 185 ASN A O 1
ATOM 2929 N N . TRP A 1 186 ? 37.924 14.504 10.624 1.00 15.34 186 TRP A N 1
ATOM 2930 C CA . TRP A 1 186 ? 38.580 15.392 9.669 1.00 12.58 186 TRP A CA 1
ATOM 2931 C C . TRP A 1 186 ? 38.107 15.110 8.243 1.00 13.62 186 TRP A C 1
ATOM 2932 O O . TRP A 1 186 ? 37.807 16.036 7.470 1.00 15.05 186 TRP A O 1
ATOM 2953 N N . TYR A 1 187 ? 38.058 13.830 7.870 1.00 14.85 187 TYR A N 1
ATOM 2954 C CA . TYR A 1 187 ? 37.654 13.420 6.526 1.00 15.07 187 TYR A CA 1
ATOM 29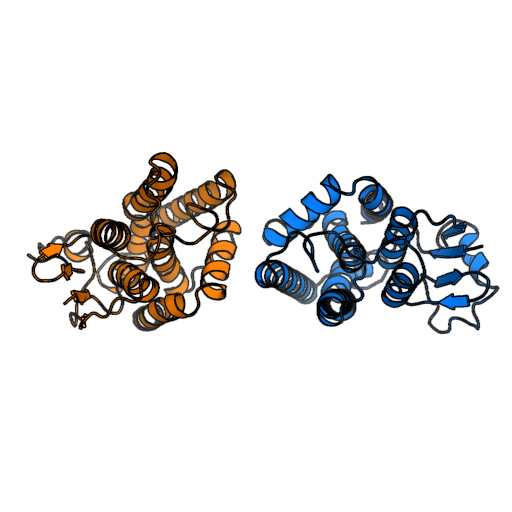55 C C . TYR A 1 187 ? 36.231 13.863 6.229 1.00 17.92 187 TYR A C 1
ATOM 2956 O O . TYR A 1 187 ? 35.955 14.421 5.167 1.00 16.11 187 TYR A O 1
ATOM 2974 N N . ASP A 1 188 ? 35.312 13.623 7.169 1.00 17.28 188 ASP A N 1
ATOM 2975 C CA . ASP A 1 188 ? 33.924 14.043 6.972 1.00 17.25 188 ASP A CA 1
ATOM 2976 C C . ASP A 1 188 ? 33.801 15.566 6.931 1.00 20.12 188 ASP A C 1
ATOM 2977 O O . ASP A 1 188 ? 33.002 16.113 6.154 1.00 19.65 188 ASP A O 1
ATOM 2986 N N . THR A 1 189 ? 34.588 16.274 7.753 1.00 18.60 189 THR A N 1
ATOM 2987 C CA . THR A 1 189 ? 34.558 17.736 7.731 1.00 15.41 189 THR A CA 1
ATOM 2988 C C . THR A 1 189 ? 35.056 18.266 6.394 1.00 16.68 189 THR A C 1
ATOM 2989 O O . THR A 1 189 ? 34.503 19.227 5.839 1.00 15.63 189 THR A O 1
ATOM 3000 N N . TYR A 1 190 ? 36.099 17.642 5.852 1.00 16.08 190 TYR A N 1
ATOM 3001 C CA . TYR A 1 190 ? 36.604 18.049 4.543 1.00 15.73 190 TYR A CA 1
ATOM 3002 C C . TYR A 1 190 ? 35.498 17.995 3.496 1.00 17.52 190 TYR A C 1
ATOM 3003 O O . TYR A 1 190 ? 35.334 18.926 2.690 1.00 18.13 190 TYR A O 1
ATOM 3021 N N . LYS A 1 191 ? 34.781 16.874 3.454 1.00 16.14 191 LYS A N 1
ATOM 3022 C CA . LYS A 1 191 ? 33.761 16.674 2.430 1.00 17.02 191 LYS A CA 1
ATOM 3023 C C . LYS A 1 191 ? 32.620 17.666 2.596 1.00 19.67 191 LYS A C 1
ATOM 3024 O O . LYS A 1 191 ? 32.058 18.154 1.609 1.00 18.22 191 LYS A O 1
ATOM 3043 N N . LEU A 1 192 ? 32.259 17.957 3.844 1.00 18.27 192 LEU A N 1
ATOM 3044 C CA . LEU A 1 192 ? 31.181 18.900 4.128 1.00 20.70 192 LEU A CA 1
ATOM 3045 C C . LEU A 1 192 ? 31.547 20.317 3.714 1.00 19.99 192 LEU A C 1
ATOM 3046 O O . LEU A 1 192 ? 30.723 21.028 3.120 1.00 18.20 192 LEU A O 1
ATOM 3062 N N . GLU A 1 193 ? 32.789 20.749 3.999 1.00 16.08 193 GLU A N 1
ATOM 3063 C CA . GLU A 1 193 ? 33.195 22.131 3.770 1.00 17.52 193 GLU A CA 1
ATOM 3064 C C . GLU A 1 193 ? 33.764 22.379 2.383 1.00 15.56 193 GLU A C 1
ATOM 3065 O O . GLU A 1 193 ? 33.802 23.529 1.951 1.00 19.32 193 GLU A O 1
ATOM 3077 N N . HIS A 1 194 ? 34.155 21.336 1.649 1.00 15.09 194 HIS A N 1
ATOM 3078 C CA . HIS A 1 194 ? 34.789 21.483 0.338 1.00 17.84 194 HIS A CA 1
ATOM 3079 C C . HIS A 1 194 ? 34.180 20.496 -0.638 1.00 17.27 194 HIS A C 1
ATOM 3080 O O . HIS A 1 194 ? 34.869 19.649 -1.231 1.00 17.06 194 HIS A O 1
ATOM 3094 N N . PRO A 1 195 ? 32.856 20.583 -0.839 1.00 18.69 195 PRO A N 1
ATOM 3095 C CA . PRO A 1 195 ? 32.183 19.572 -1.667 1.00 18.08 195 PRO A CA 1
ATOM 3096 C C . PRO A 1 195 ? 32.675 19.535 -3.095 1.00 15.71 195 PRO A C 1
ATOM 3097 O O . PRO A 1 195 ? 32.685 18.451 -3.687 1.00 17.93 195 PRO A O 1
ATOM 3108 N N . THR A 1 196 ? 33.049 20.682 -3.679 1.00 16.68 196 THR A N 1
ATOM 3109 C CA . THR A 1 196 ? 33.531 20.685 -5.060 1.00 21.00 196 THR A CA 1
ATOM 3110 C C . THR A 1 196 ? 34.900 20.025 -5.181 1.00 21.02 196 THR A C 1
ATOM 3111 O O . THR A 1 196 ? 35.245 19.506 -6.249 1.00 21.85 196 THR A O 1
ATOM 3122 N N . LEU A 1 197 ? 35.693 20.049 -4.112 1.00 20.26 197 LEU A N 1
ATOM 3123 C CA . LEU A 1 197 ? 36.967 19.336 -4.112 1.00 17.52 197 LEU A CA 1
ATOM 3124 C C . LEU A 1 197 ? 36.762 17.841 -3.889 1.00 16.55 197 LEU A C 1
ATOM 3125 O O . LEU A 1 197 ? 37.300 17.019 -4.645 1.00 17.33 197 LEU A O 1
ATOM 3141 N N . TRP A 1 198 ? 35.932 17.466 -2.908 1.00 14.35 198 TRP A N 1
ATOM 3142 C CA . TRP A 1 198 ? 35.651 16.052 -2.687 1.00 14.24 198 TRP A CA 1
ATOM 3143 C C . TRP A 1 198 ? 35.054 15.411 -3.944 1.00 19.10 198 TRP A C 1
ATOM 3144 O O . TRP A 1 198 ? 35.373 14.262 -4.275 1.00 19.26 198 TRP A O 1
ATOM 3165 N N . LYS A 1 199 ? 34.203 16.154 -4.667 1.00 20.22 199 LYS A N 1
ATOM 3166 C CA . LYS A 1 199 ? 33.572 15.637 -5.880 1.00 23.17 199 LYS A CA 1
ATOM 3167 C C . LYS A 1 199 ? 34.598 15.085 -6.865 1.00 19.43 199 LYS A C 1
ATOM 3168 O O . LYS A 1 199 ? 34.399 14.012 -7.441 1.00 18.35 199 LYS A O 1
ATOM 3187 N N . ILE A 1 200 ? 35.706 15.799 -7.061 1.00 16.12 200 ILE A N 1
ATOM 3188 C CA . ILE A 1 200 ? 36.782 15.311 -7.924 1.00 19.13 200 ILE A CA 1
ATOM 3189 C C . ILE A 1 200 ? 37.309 13.971 -7.428 1.00 17.72 200 ILE A C 1
ATOM 3190 O O . ILE A 1 200 ? 37.483 13.018 -8.199 1.00 17.15 200 ILE A O 1
ATOM 3206 N N . VAL A 1 201 ? 37.610 13.893 -6.131 1.00 17.70 201 VAL A N 1
ATOM 3207 C CA . VAL A 1 201 ? 38.152 12.676 -5.549 1.00 18.30 201 VAL A CA 1
ATOM 3208 C C . 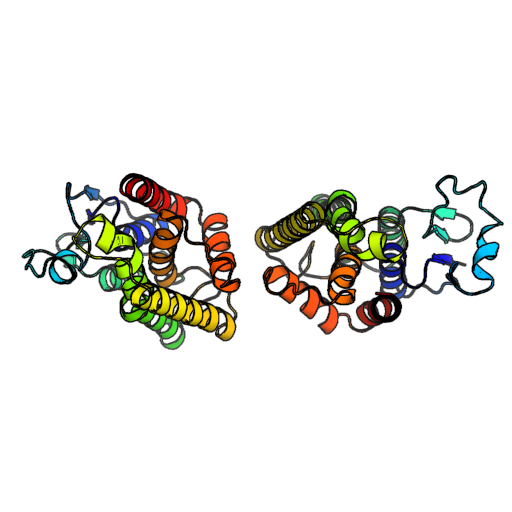VAL A 1 201 ? 37.137 11.535 -5.625 1.00 20.73 201 VAL A C 1
ATOM 3209 O O . VAL A 1 201 ? 37.495 10.384 -5.898 1.00 18.53 201 VAL A O 1
ATOM 3222 N N . GLU A 1 202 ? 35.856 11.838 -5.409 1.00 19.16 202 GLU A N 1
ATOM 3223 C CA . GLU A 1 202 ? 34.827 10.795 -5.447 1.00 17.66 202 GLU A CA 1
ATOM 3224 C C . GLU A 1 202 ? 34.756 10.133 -6.823 1.00 20.88 202 GLU A C 1
ATOM 3225 O O . GLU A 1 202 ? 34.598 8.907 -6.928 1.00 19.68 202 GLU A O 1
ATOM 3237 N N . GLY A 1 203 ? 34.918 10.914 -7.890 1.00 19.88 203 GLY A N 1
ATOM 3238 C CA . GLY A 1 203 ? 34.909 10.321 -9.224 1.00 22.25 203 GLY A CA 1
ATOM 3239 C C . GLY A 1 203 ? 35.993 9.276 -9.411 1.00 23.60 203 GLY A C 1
ATOM 3240 O O . GLY A 1 203 ? 35.778 8.243 -10.057 1.00 23.85 203 GLY A O 1
ATOM 3244 N N . GLY A 1 204 ? 37.177 9.519 -8.840 1.00 21.21 204 GLY A N 1
ATOM 3245 C CA . GLY A 1 204 ? 38.209 8.503 -8.864 1.00 19.71 204 GLY A CA 1
ATOM 3246 C C . GLY A 1 204 ? 37.894 7.330 -7.962 1.00 21.14 204 GLY A C 1
ATOM 3247 O O . GLY A 1 204 ? 38.161 6.175 -8.310 1.00 21.82 204 GLY A O 1
ATOM 3251 N N . MET A 1 205 ? 37.349 7.605 -6.776 1.00 18.16 205 MET A N 1
ATOM 3252 C CA . MET A 1 205 ? 36.966 6.526 -5.874 1.00 17.98 205 MET A CA 1
ATOM 3253 C C . MET A 1 205 ? 36.027 5.535 -6.565 1.00 21.65 205 MET A C 1
ATOM 3254 O O . MET A 1 205 ? 36.188 4.314 -6.432 1.00 23.80 205 MET A O 1
ATOM 3268 N N . LYS A 1 206 ? 35.042 6.045 -7.303 1.00 22.94 206 LYS A N 1
ATOM 3269 C CA . LYS A 1 206 ? 34.068 5.163 -7.938 1.00 24.89 206 LYS A CA 1
ATOM 3270 C C . LYS A 1 206 ? 34.735 4.250 -8.958 1.00 30.01 206 LYS A C 1
ATOM 3271 O O . LYS A 1 206 ? 34.409 3.059 -9.034 1.00 31.43 206 LYS A O 1
ATOM 3290 N N . GLU A 1 207 ? 35.713 4.767 -9.713 1.00 23.71 207 GLU A N 1
ATOM 3291 C CA . GLU A 1 207 ? 36.463 3.901 -10.625 1.00 26.04 207 GLU A CA 1
ATOM 3292 C C . GLU A 1 207 ? 37.206 2.808 -9.862 1.00 30.27 207 GLU A C 1
ATOM 3293 O O . GLU A 1 207 ? 37.250 1.644 -10.291 1.00 25.78 207 GLU A O 1
ATOM 3305 N N . LEU A 1 208 ? 37.803 3.163 -8.723 1.00 26.80 208 LEU A N 1
ATOM 3306 C CA . LEU A 1 208 ? 38.576 2.193 -7.955 1.00 24.80 208 LEU A CA 1
ATOM 3307 C C . LEU A 1 208 ? 37.672 1.144 -7.323 1.00 32.58 208 LEU A C 1
ATOM 3308 O O . LEU A 1 208 ? 38.064 -0.025 -7.197 1.00 32.27 208 LEU A O 1
ATOM 3324 N N . GLU A 1 209 ? 36.469 1.549 -6.890 1.00 33.92 209 GLU A N 1
ATOM 3325 C CA . GLU A 1 209 ? 35.539 0.597 -6.289 1.00 34.26 209 GLU A CA 1
ATOM 3326 C C . GLU A 1 209 ? 35.132 -0.464 -7.299 1.00 40.96 209 GLU A C 1
ATOM 3327 O O . GLU A 1 209 ? 35.069 -1.657 -6.971 1.00 39.59 209 GLU A O 1
ATOM 3339 N N . ALA A 1 210 ? 34.855 -0.046 -8.536 1.00 39.82 210 ALA A N 1
ATOM 3340 C CA . ALA A 1 210 ? 34.526 -1.008 -9.581 1.00 40.48 210 ALA A CA 1
ATOM 3341 C C . ALA A 1 210 ? 35.642 -2.033 -9.762 1.00 46.12 210 ALA A C 1
ATOM 3342 O O . ALA A 1 210 ? 35.376 -3.224 -9.917 1.00 50.06 210 ALA A O 1
ATOM 3349 N N . PHE A 1 211 ? 36.889 -1.630 -9.688 1.00 42.20 211 PHE A N 1
ATOM 3350 C CA . PHE A 1 211 ? 37.938 -2.614 -9.937 1.00 45.27 211 PHE A CA 1
ATOM 3351 C C . PHE A 1 211 ? 38.649 -3.066 -8.683 1.00 46.72 211 PHE A C 1
ATOM 3352 O O . PHE A 1 211 ? 39.424 -4.018 -8.754 1.00 51.37 211 PHE A O 1
ATOM 3369 N N . GLU A 1 212 ? 38.132 -2.685 -7.532 1.00 42.32 212 GLU A N 1
ATOM 3370 C CA . GLU A 1 212 ? 38.268 -3.522 -6.347 1.00 40.27 212 GLU A CA 1
ATOM 3371 C C . GLU A 1 212 ? 37.361 -4.753 -6.476 1.00 49.47 212 GLU A C 1
ATOM 3372 O O . GLU A 1 212 ? 37.658 -5.826 -5.930 1.00 45.74 212 GLU A O 1
ATOM 3384 N N . PRO B 1 2 ? 47.481 23.907 56.898 1.00 54.84 2 PRO B N 1
ATOM 3385 C CA . PRO B 1 2 ? 47.696 23.361 55.548 1.00 50.57 2 PRO B CA 1
ATOM 3386 C C . PRO B 1 2 ? 46.821 22.156 55.217 1.00 43.11 2 PRO B C 1
ATOM 3387 O O . PRO B 1 2 ? 45.841 21.875 55.903 1.00 38.45 2 PRO B O 1
ATOM 3398 N N . ILE B 1 3 ? 47.183 21.454 54.153 1.00 39.18 3 ILE B N 1
ATOM 3399 C CA . ILE B 1 3 ? 46.398 20.344 53.630 1.00 35.04 3 ILE B CA 1
ATOM 3400 C C . ILE B 1 3 ? 47.228 19.077 53.730 1.00 31.42 3 ILE B C 1
ATOM 3401 O O . ILE B 1 3 ? 48.423 19.083 53.421 1.00 33.60 3 ILE B O 1
ATOM 3417 N N . THR B 1 4 ? 46.589 17.995 54.163 1.00 29.24 4 THR B N 1
ATOM 3418 C CA . THR B 1 4 ? 47.179 16.665 54.197 1.00 32.01 4 THR B CA 1
ATOM 3419 C C . THR B 1 4 ? 46.212 15.702 53.527 1.00 28.05 4 THR B C 1
ATOM 3420 O O . THR B 1 4 ? 45.003 15.763 53.760 1.00 27.10 4 THR B O 1
ATOM 3431 N N . LEU B 1 5 ? 46.740 14.839 52.667 1.00 24.98 5 LEU B N 1
ATOM 3432 C CA . LEU B 1 5 ? 45.943 13.781 52.057 1.00 24.93 5 LEU B CA 1
ATOM 3433 C C . LEU B 1 5 ? 46.427 12.434 52.573 1.00 22.47 5 LEU B C 1
ATOM 3434 O O . LEU B 1 5 ? 47.610 12.105 52.442 1.00 27.54 5 LEU B O 1
ATOM 3450 N N . TYR B 1 6 ? 45.510 11.658 53.138 1.00 23.80 6 TYR B N 1
ATOM 3451 C CA . TYR B 1 6 ? 45.754 10.270 53.516 1.00 24.60 6 TYR B CA 1
ATOM 3452 C C . TYR B 1 6 ? 45.322 9.398 52.349 1.00 25.55 6 TYR B C 1
ATOM 3453 O O . TYR B 1 6 ? 44.176 9.488 51.895 1.00 23.10 6 TYR B O 1
ATOM 3471 N N . SER B 1 7 ? 46.247 8.577 51.859 1.00 24.17 7 SER B N 1
ATOM 3472 C CA . SER B 1 7 ? 46.152 8.004 50.524 1.00 30.22 7 SER B CA 1
ATOM 3473 C C . SER B 1 7 ? 46.625 6.556 50.504 1.00 32.35 7 SER B C 1
ATOM 3474 O O . SER B 1 7 ? 47.361 6.101 51.383 1.00 34.40 7 SER B O 1
ATOM 3482 N N . VAL B 1 8 ? 46.174 5.835 49.476 1.00 25.77 8 VAL B N 1
ATOM 3483 C CA . VAL B 1 8 ? 46.673 4.506 49.127 1.00 25.71 8 VAL B CA 1
ATOM 3484 C C . VAL B 1 8 ? 47.454 4.667 47.824 1.00 31.45 8 VAL B C 1
ATOM 3485 O O . VAL B 1 8 ? 46.895 5.114 46.816 1.00 26.63 8 VAL B O 1
ATOM 3498 N N . SER B 1 9 ? 48.748 4.320 47.844 1.00 26.38 9 SER B N 1
ATOM 3499 C CA . SER B 1 9 ? 49.628 4.646 46.718 1.00 29.93 9 SER B CA 1
ATOM 3500 C C . SER B 1 9 ? 49.151 4.045 45.392 1.00 26.88 9 SER B C 1
ATOM 3501 O O . SER B 1 9 ? 49.369 4.649 44.331 1.00 29.02 9 SER B O 1
ATOM 3509 N N . ASP B 1 10 ? 48.515 2.873 45.418 1.00 25.28 10 ASP B N 1
ATOM 3510 C CA . ASP B 1 10 ? 47.997 2.252 44.201 1.00 26.72 10 ASP B CA 1
ATOM 3511 C C . ASP B 1 10 ? 46.473 2.271 44.128 1.00 27.08 10 ASP B C 1
ATOM 3512 O O . ASP B 1 10 ? 45.875 1.448 43.422 1.00 26.18 10 ASP B O 1
ATOM 3521 N N . GLY B 1 11 ? 45.829 3.197 44.833 1.00 23.53 11 GLY B N 1
ATOM 3522 C CA . GLY B 1 11 ? 44.386 3.274 44.841 1.00 22.55 11 GLY B CA 1
ATOM 3523 C C . GLY B 1 11 ? 43.865 4.274 43.822 1.00 19.18 11 GLY B C 1
ATOM 3524 O O . GLY B 1 11 ? 44.196 5.457 43.865 1.00 19.87 11 GLY B O 1
ATOM 3528 N N . PRO B 1 12 ? 43.044 3.818 42.880 1.00 19.57 12 PRO B N 1
ATOM 3529 C CA . PRO B 1 12 ? 42.546 4.730 41.833 1.00 20.99 12 PRO B CA 1
ATOM 3530 C C . PRO B 1 12 ? 41.830 5.943 42.404 1.00 18.53 12 PRO B C 1
ATOM 3531 O O . PRO B 1 12 ? 41.993 7.059 41.879 1.00 17.97 12 PRO B O 1
ATOM 3542 N N . PRO B 1 13 ? 41.026 5.787 43.463 1.00 17.42 13 PRO B N 1
ATOM 3543 C CA . PRO B 1 13 ? 40.393 6.992 44.049 1.00 17.13 13 PRO B CA 1
ATOM 3544 C C . PRO B 1 13 ? 41.397 7.974 44.628 1.00 18.37 13 PRO B C 1
ATOM 3545 O O . PRO B 1 13 ? 41.267 9.196 44.424 1.00 18.93 13 PRO B O 1
ATOM 3556 N N . SER B 1 14 ? 42.393 7.479 45.366 1.00 18.09 14 SER B N 1
ATOM 3557 C CA . SER B 1 14 ? 43.450 8.358 45.864 1.00 21.73 14 SER B CA 1
ATOM 3558 C C . SER B 1 14 ? 44.177 9.054 44.719 1.00 19.97 14 SER B C 1
ATOM 3559 O O . SER B 1 14 ? 44.513 10.242 44.807 1.00 17.42 14 SER B O 1
ATOM 3567 N N . LEU B 1 15 ? 44.456 8.322 43.644 1.00 18.31 15 LEU B N 1
ATOM 3568 C CA . LEU B 1 15 ? 45.188 8.915 42.526 1.00 19.49 15 LEU B CA 1
ATOM 3569 C C . LEU B 1 15 ? 44.354 9.969 41.810 1.00 18.24 15 LEU B C 1
ATOM 3570 O O . LEU B 1 15 ? 44.903 10.940 41.259 1.00 19.07 15 LEU B O 1
ATOM 3586 N N . ALA B 1 16 ? 43.031 9.827 41.837 1.00 18.68 16 ALA B N 1
ATOM 3587 C CA . ALA B 1 16 ? 42.192 10.869 41.272 1.00 17.25 16 ALA B CA 1
ATOM 3588 C C . ALA B 1 16 ? 42.317 12.158 42.078 1.00 20.29 16 ALA B C 1
ATOM 3589 O O . ALA B 1 16 ? 42.458 13.245 41.509 1.00 17.22 16 ALA B O 1
ATOM 3596 N N . VAL B 1 17 ? 42.256 12.058 43.409 1.00 21.19 17 VAL B N 1
ATOM 3597 C CA . VAL B 1 17 ? 42.427 13.251 44.239 1.00 17.68 17 VAL B CA 1
ATOM 3598 C C . VAL B 1 17 ? 43.809 13.870 44.034 1.00 17.84 17 VAL B C 1
ATOM 3599 O O . VAL B 1 17 ? 43.943 15.096 43.915 1.00 20.23 17 VAL B O 1
ATOM 3612 N N . ARG B 1 18 ? 44.858 13.043 43.970 1.00 21.85 18 ARG B N 1
ATOM 3613 C CA . ARG B 1 18 ? 46.206 13.581 43.786 1.00 21.08 18 ARG B CA 1
ATOM 3614 C C . ARG B 1 18 ? 46.350 14.348 42.475 1.00 21.22 18 ARG B C 1
ATOM 3615 O O . ARG B 1 18 ? 47.101 15.325 42.414 1.00 19.12 18 ARG B O 1
ATOM 3636 N N . GLN B 1 19 ? 45.665 13.928 41.407 1.00 19.64 19 GLN B N 1
ATOM 3637 C CA . GLN B 1 19 ? 45.728 14.707 40.169 1.00 18.75 19 GLN B CA 1
ATOM 3638 C C . GLN B 1 19 ? 45.133 16.096 40.345 1.00 21.99 19 GLN B C 1
ATOM 3639 O O . GLN B 1 19 ? 45.634 17.076 39.767 1.00 21.01 19 GLN B O 1
ATOM 3653 N N . ALA B 1 20 ? 44.021 16.198 41.087 1.00 17.09 20 ALA B N 1
ATOM 3654 C CA . ALA B 1 20 ? 43.425 17.511 41.310 1.00 17.24 20 ALA B CA 1
ATOM 3655 C C . ALA B 1 20 ? 44.340 18.403 42.141 1.00 22.92 20 ALA B C 1
ATOM 3656 O O . ALA B 1 20 ? 44.415 19.612 41.895 1.00 22.14 20 ALA B O 1
ATOM 3663 N N . LEU B 1 21 ? 45.025 17.838 43.140 1.00 19.87 21 LEU B N 1
ATOM 3664 C CA . LEU B 1 21 ? 45.925 18.659 43.950 1.00 23.05 21 LEU B CA 1
ATOM 3665 C C . LEU B 1 21 ? 47.081 19.183 43.103 1.00 25.38 21 LEU B C 1
ATOM 3666 O O . LEU B 1 21 ? 47.504 20.339 43.246 1.00 24.86 21 LEU B O 1
ATOM 3682 N N . GLU B 1 22 ? 47.611 18.341 42.215 1.00 22.92 22 GLU B N 1
ATOM 3683 C CA . GLU B 1 22 ? 48.672 18.780 41.314 1.00 23.71 22 GLU B CA 1
ATOM 3684 C C . GLU B 1 22 ? 48.152 19.833 40.342 1.00 25.80 22 GLU B C 1
ATOM 3685 O O . GLU B 1 22 ? 48.766 20.889 40.162 1.00 24.86 22 GLU B O 1
ATOM 3697 N N . TYR B 1 23 ? 46.998 19.573 39.725 1.00 21.94 23 TYR B N 1
ATOM 3698 C CA . TYR B 1 23 ? 46.450 20.519 38.765 1.00 23.65 23 TYR B CA 1
ATOM 3699 C C . TYR B 1 23 ? 46.231 21.888 39.393 1.00 25.43 23 TYR B C 1
ATOM 3700 O O . TYR B 1 23 ? 46.503 22.914 38.766 1.00 24.91 23 TYR B O 1
ATOM 3718 N N . LEU B 1 24 ? 45.698 21.922 40.610 1.00 21.79 24 LEU B N 1
ATOM 3719 C CA . LEU B 1 24 ? 45.399 23.181 41.277 1.00 24.62 24 LEU B CA 1
ATOM 3720 C C . LEU B 1 24 ? 46.624 23.835 41.899 1.00 26.43 24 LEU B C 1
ATOM 3721 O O . LEU B 1 24 ? 46.513 24.969 42.375 1.00 28.97 24 LEU B O 1
ATOM 3737 N N . GLY B 1 25 ? 47.771 23.155 41.926 1.00 25.45 25 GLY B N 1
ATOM 3738 C CA . GLY B 1 25 ? 48.981 23.748 42.475 1.00 33.53 25 GLY B CA 1
ATOM 3739 C C . GLY B 1 25 ? 48.974 23.889 43.981 1.00 33.46 25 GLY B C 1
ATOM 3740 O O . GLY B 1 25 ? 49.559 24.834 44.524 1.00 34.26 25 GLY B O 1
ATOM 3744 N N . LEU B 1 26 ? 48.338 22.962 44.677 1.00 26.91 26 LEU B N 1
ATOM 3745 C CA . LEU B 1 26 ? 48.140 23.069 46.113 1.00 30.84 26 LEU B CA 1
ATOM 3746 C C . LEU B 1 26 ? 49.234 22.298 46.840 1.00 35.82 26 LEU B C 1
ATOM 3747 O O . LEU B 1 26 ? 49.262 21.061 46.803 1.00 31.67 26 LEU B O 1
ATOM 3763 N N . GLU B 1 27 ? 50.106 23.024 47.532 1.00 35.35 27 GLU B N 1
ATOM 3764 C CA . GLU B 1 27 ? 50.968 22.427 48.538 1.00 41.71 27 GLU B CA 1
ATOM 3765 C C . GLU B 1 27 ? 50.116 21.642 49.522 1.00 32.91 27 GLU B C 1
ATOM 3766 O O . GLU B 1 27 ? 49.059 22.101 49.959 1.00 35.06 27 GLU B O 1
ATOM 3778 N N . HIS B 1 28 ? 50.565 20.426 49.800 1.00 34.21 28 HIS B N 1
ATOM 3779 C CA . HIS B 1 28 ? 49.890 19.465 50.637 1.00 34.23 28 HIS B CA 1
ATOM 3780 C C . HIS B 1 28 ? 50.926 18.463 51.040 1.00 33.56 28 HIS B C 1
ATOM 3781 O O . HIS B 1 28 ? 51.963 18.257 50.323 1.00 40.38 28 HIS B O 1
ATOM 3795 N N . LYS B 1 29 ? 50.656 17.907 52.243 1.00 33.91 29 LYS B N 1
ATOM 3796 C CA . LYS B 1 29 ? 51.172 16.568 52.525 1.00 36.76 29 LYS B CA 1
ATOM 3797 C C . LYS B 1 29 ? 50.366 15.291 52.226 1.00 26.68 29 LYS B C 1
ATOM 3798 O O . LYS B 1 29 ? 49.117 15.169 52.273 1.00 40.14 29 LYS B O 1
ATOM 3817 N N . LEU B 1 30 ? 51.203 14.350 51.775 1.00 32.32 30 LEU B N 1
ATOM 3818 C CA . LEU B 1 30 ? 50.802 13.029 51.321 1.00 33.84 30 LEU B CA 1
ATOM 3819 C C . LEU B 1 30 ? 51.272 12.021 52.358 1.00 33.19 30 LEU B C 1
ATOM 3820 O O . LEU B 1 30 ? 52.476 11.901 52.618 1.00 34.72 30 LEU B O 1
ATOM 3836 N N . VAL B 1 31 ? 50.316 11.312 52.944 1.00 30.40 31 VAL B N 1
ATOM 3837 C CA . VAL B 1 31 ? 50.567 10.258 53.913 1.00 32.36 31 VAL B CA 1
ATOM 3838 C C . VAL B 1 31 ? 50.039 8.974 53.296 1.00 32.33 31 VAL B C 1
ATOM 3839 O O . VAL B 1 31 ? 48.821 8.794 53.163 1.00 27.38 31 VAL B O 1
ATOM 3852 N N . ASN B 1 32 ? 50.947 8.098 52.883 1.00 31.66 32 ASN B N 1
ATOM 3853 C CA . ASN B 1 32 ? 50.552 6.815 52.329 1.00 36.23 32 ASN B CA 1
ATOM 3854 C C . ASN B 1 32 ? 50.209 5.851 53.453 1.00 40.17 32 ASN B C 1
ATOM 3855 O O . ASN B 1 32 ? 51.013 5.644 54.369 1.00 46.23 32 ASN B O 1
ATOM 3866 N N . VAL B 1 33 ? 49.020 5.254 53.376 1.00 37.08 33 VAL B N 1
ATOM 3867 C CA . VAL B 1 33 ? 48.611 4.189 54.291 1.00 46.58 33 VAL B CA 1
ATOM 3868 C C . VAL B 1 33 ? 49.196 2.885 53.757 1.00 53.06 33 VAL B C 1
ATOM 3869 O O . VAL B 1 33 ? 48.678 2.306 52.800 1.00 52.54 33 VAL B O 1
ATOM 3882 N N . ASP B 1 34 ? 50.279 2.417 54.378 1.00 64.09 34 ASP B N 1
ATOM 3883 C CA . ASP B 1 34 ? 50.901 1.168 53.957 1.00 69.78 34 ASP B CA 1
ATOM 3884 C C . ASP B 1 34 ? 49.950 -0.004 54.182 1.00 71.69 34 ASP B C 1
ATOM 3885 O O . ASP B 1 34 ? 49.200 -0.042 55.163 1.00 64.14 34 ASP B O 1
ATOM 3894 N N . PHE B 1 35 ? 49.987 -0.968 53.261 1.00 74.50 35 PHE B N 1
ATOM 3895 C CA . PHE B 1 35 ? 49.077 -2.113 53.293 1.00 79.35 35 PHE B CA 1
ATOM 3896 C C . PHE B 1 35 ? 47.623 -1.654 53.389 1.00 75.35 35 PHE B C 1
ATOM 3897 O O . PHE B 1 35 ? 46.796 -2.264 54.071 1.00 71.79 35 PHE B O 1
ATOM 3914 N N . GLY B 1 36 ? 47.314 -0.556 52.702 1.00 78.89 36 GLY B N 1
ATOM 3915 C CA . GLY B 1 36 ? 45.950 -0.069 52.619 1.00 67.89 36 GLY B CA 1
ATOM 3916 C C . GLY B 1 36 ? 45.240 -0.666 51.414 1.00 68.76 36 GLY B C 1
ATOM 3917 O O . GLY B 1 36 ? 45.832 -0.848 50.350 1.00 64.02 36 GLY B O 1
ATOM 3921 N N . ILE B 1 37 ? 43.958 -0.974 51.599 1.00 65.94 37 ILE B N 1
ATOM 3922 C CA . ILE B 1 37 ? 43.196 -1.643 50.548 1.00 69.57 37 ILE B CA 1
ATOM 3923 C C . ILE B 1 37 ? 42.793 -0.648 49.461 1.00 65.55 37 ILE B C 1
ATOM 3924 O O . ILE B 1 37 ? 43.201 -0.774 48.298 1.00 65.76 37 ILE B O 1
ATOM 3940 N N . GLY B 1 38 ? 41.992 0.342 49.824 1.00 53.00 38 GLY B N 1
ATOM 3941 C CA . GLY B 1 38 ? 41.477 1.331 48.894 1.00 43.86 38 GLY B CA 1
ATOM 3942 C C . GLY B 1 38 ? 39.997 1.585 49.129 1.00 39.52 38 GLY B C 1
ATOM 3943 O O . GLY B 1 38 ? 39.275 0.766 49.693 1.00 30.56 38 GLY B O 1
ATOM 3947 N N . GLU B 1 39 ? 39.533 2.747 48.662 1.00 30.48 39 GLU B N 1
ATOM 3948 C CA . GLU B 1 39 ? 38.168 3.201 48.918 1.00 30.57 39 GLU B CA 1
ATOM 3949 C C . GLU B 1 39 ? 37.128 2.137 48.576 1.00 27.53 39 GLU B C 1
ATOM 3950 O O . GLU B 1 39 ? 37.066 1.664 47.444 1.00 27.00 39 GLU B O 1
ATOM 3962 N N . HIS B 1 40 ? 36.312 1.759 49.563 1.00 25.97 40 HIS B N 1
ATOM 3963 C CA . HIS B 1 40 ? 35.118 0.917 49.463 1.00 29.83 40 HIS B CA 1
ATOM 3964 C C . HIS B 1 40 ? 35.491 -0.557 49.323 1.00 31.54 40 HIS B C 1
ATOM 3965 O O . HIS B 1 40 ? 34.606 -1.396 49.418 1.00 30.65 40 HIS B O 1
ATOM 3979 N N . MET B 1 41 ? 36.767 -0.902 49.114 1.00 26.06 41 MET B N 1
ATOM 3980 C CA . MET B 1 41 ? 37.130 -2.289 48.840 1.00 38.47 41 MET B CA 1
ATOM 3981 C C . MET B 1 41 ? 36.858 -3.185 50.048 1.00 33.26 41 MET B C 1
ATOM 3982 O O . MET B 1 41 ? 36.277 -4.267 49.911 1.00 33.13 41 MET B O 1
ATOM 3996 N N . THR B 1 42 ? 37.274 -2.760 51.242 1.00 30.29 42 THR B N 1
ATOM 3997 C CA . THR B 1 42 ? 37.184 -3.654 52.400 1.00 37.06 42 THR B CA 1
ATOM 3998 C C . THR B 1 42 ? 35.738 -4.060 52.694 1.00 34.07 42 THR B C 1
ATOM 3999 O O . THR B 1 42 ? 35.446 -5.241 52.924 1.00 26.73 42 THR B O 1
ATOM 4010 N N . GLU B 1 43 ? 34.815 -3.096 52.729 1.00 28.77 43 GLU B N 1
ATOM 4011 C CA . GLU B 1 43 ? 33.422 -3.455 52.996 1.00 29.33 43 GLU B CA 1
ATOM 4012 C C . GLU B 1 43 ? 32.854 -4.280 51.845 1.00 31.72 43 GLU B C 1
ATOM 4013 O O . GLU B 1 43 ? 32.083 -5.224 52.051 1.00 29.21 43 GLU B O 1
ATOM 4025 N N . GLU B 1 44 ? 33.257 -3.955 50.624 1.00 31.71 44 GLU B N 1
ATOM 4026 C CA . GLU B 1 44 ? 32.691 -4.600 49.448 1.00 39.59 44 GLU B CA 1
ATOM 4027 C C . GLU B 1 44 ? 33.121 -6.057 49.340 1.00 39.55 44 GLU B C 1
ATOM 4028 O O . GLU B 1 44 ? 32.290 -6.960 49.176 1.00 36.60 44 GLU B O 1
ATOM 4040 N N . PHE B 1 45 ? 34.421 -6.298 49.421 1.00 31.18 45 PHE B N 1
ATOM 4041 C CA . PHE B 1 45 ? 35.006 -7.567 49.026 1.00 40.70 45 PHE B CA 1
ATOM 4042 C C . PHE B 1 45 ? 35.502 -8.406 50.188 1.00 44.62 45 PHE B C 1
ATOM 4043 O O . PHE B 1 45 ? 35.702 -9.612 50.010 1.00 37.12 45 PHE B O 1
ATOM 4060 N N . ALA B 1 46 ? 35.730 -7.799 51.352 1.00 39.60 46 ALA B N 1
ATOM 4061 C CA . ALA B 1 46 ? 35.979 -8.542 52.577 1.00 40.83 46 ALA B CA 1
ATOM 4062 C C . ALA B 1 46 ? 34.768 -8.564 53.498 1.00 39.75 46 ALA B C 1
ATOM 4063 O O . ALA B 1 46 ? 34.718 -9.391 54.413 1.00 36.85 46 ALA B O 1
ATOM 4070 N N . GLN B 1 47 ? 33.793 -7.684 53.265 1.00 31.37 47 GLN B N 1
ATOM 4071 C CA . GLN B 1 47 ? 32.621 -7.554 54.126 1.00 39.70 47 GLN B CA 1
ATOM 4072 C C . GLN B 1 47 ? 33.054 -7.409 55.582 1.00 36.94 47 GLN B C 1
ATOM 4073 O O . GLN B 1 47 ? 32.595 -8.115 56.485 1.00 34.41 47 GLN B O 1
ATOM 4087 N N . LYS B 1 48 ? 33.996 -6.498 55.782 1.00 33.20 48 LYS B N 1
ATOM 4088 C CA . LYS B 1 48 ? 34.445 -6.064 57.093 1.00 40.33 48 LYS B CA 1
ATOM 4089 C C . LYS B 1 48 ? 34.329 -4.551 57.165 1.00 34.72 48 LYS B C 1
ATOM 4090 O O . LYS B 1 48 ? 34.422 -3.862 56.149 1.00 29.62 48 LYS B O 1
ATOM 4109 N N . ASN B 1 49 ? 34.096 -4.044 58.375 1.00 30.79 49 ASN B N 1
ATOM 4110 C CA . ASN B 1 49 ? 33.984 -2.610 58.596 1.00 31.17 49 ASN B CA 1
ATOM 4111 C C . ASN B 1 49 ? 35.374 -2.070 58.910 1.00 36.09 49 ASN B C 1
ATOM 4112 O O . ASN B 1 49 ? 35.940 -2.421 59.960 1.00 28.91 49 ASN B O 1
ATOM 4123 N N . PRO B 1 50 ? 35.982 -1.263 58.036 1.00 35.51 50 PRO B N 1
ATOM 4124 C CA . PRO B 1 50 ? 37.337 -0.762 58.334 1.00 39.75 50 PRO B CA 1
ATOM 4125 C C . PRO B 1 50 ? 37.379 0.291 59.432 1.00 34.14 50 PRO B C 1
ATOM 4126 O O . PRO B 1 50 ? 38.477 0.626 59.896 1.00 35.30 50 PRO B O 1
ATOM 4137 N N . GLN B 1 51 ? 36.233 0.810 59.864 1.00 32.63 51 GLN B N 1
ATOM 4138 C CA . GLN B 1 51 ? 36.161 1.889 60.847 1.00 42.69 51 GLN B CA 1
ATOM 4139 C C . GLN B 1 51 ? 36.874 3.157 60.390 1.00 41.36 51 GLN B C 1
ATOM 4140 O O . GLN B 1 51 ? 37.243 3.990 61.225 1.00 29.65 51 GLN B O 1
ATOM 4154 N N . LYS B 1 52 ? 37.110 3.329 59.093 1.00 34.81 52 LYS B N 1
ATOM 4155 C CA . LYS B 1 52 ? 37.891 4.465 58.625 1.00 36.80 52 LYS B CA 1
ATOM 4156 C C . LYS B 1 52 ? 37.646 4.639 57.135 1.00 34.12 52 LYS B C 1
ATOM 4157 O O . LYS B 1 52 ? 37.341 3.678 56.427 1.00 32.04 52 LYS B O 1
ATOM 4176 N N . GLU B 1 53 ? 37.784 5.874 56.673 1.00 28.42 53 GLU B N 1
ATOM 4177 C CA . GLU B 1 53 ? 37.649 6.205 55.261 1.00 31.05 53 GLU B CA 1
ATOM 4178 C C . GLU B 1 53 ? 39.025 6.462 54.688 1.00 28.93 53 GLU B C 1
ATOM 4179 O O . GLU B 1 53 ? 39.800 7.195 55.302 1.00 30.84 53 GLU B O 1
ATOM 4191 N N . ILE B 1 54 ? 39.312 5.912 53.507 1.00 22.51 54 ILE B N 1
ATOM 4192 C CA . ILE B 1 54 ? 40.522 6.200 52.732 1.00 22.87 54 ILE B CA 1
ATOM 4193 C C . ILE B 1 54 ? 40.096 6.360 51.273 1.00 22.28 54 ILE B C 1
ATOM 4194 O O . ILE B 1 54 ? 39.342 5.511 50.781 1.00 21.93 54 ILE B O 1
ATOM 4210 N N . PRO B 1 55 ? 40.524 7.404 50.538 1.00 20.16 55 PRO B N 1
ATOM 4211 C CA . PRO B 1 55 ? 41.328 8.545 50.993 1.00 20.87 55 PRO B CA 1
ATOM 4212 C C . PRO B 1 55 ? 40.531 9.479 51.896 1.00 19.42 55 PRO B C 1
ATOM 4213 O O . PRO B 1 55 ? 39.302 9.447 51.901 1.00 22.34 55 PRO B O 1
ATOM 4224 N N . VAL B 1 56 ? 41.248 10.313 52.640 1.00 20.15 56 VAL B N 1
ATOM 4225 C CA . VAL B 1 56 ? 40.651 11.343 53.473 1.00 19.26 56 VAL B CA 1
ATOM 4226 C C . VAL B 1 56 ? 41.485 12.595 53.279 1.00 18.46 56 VAL B C 1
ATOM 4227 O O . VAL B 1 56 ? 42.714 12.535 53.341 1.00 20.07 56 VAL B O 1
ATOM 4240 N N . LEU B 1 57 ? 40.814 13.723 53.024 1.00 19.92 57 LEU B N 1
ATOM 4241 C CA . LEU B 1 57 ? 41.434 15.036 52.965 1.00 22.84 57 LEU B CA 1
ATOM 4242 C C . LEU B 1 57 ? 41.327 15.730 54.322 1.00 22.51 57 LEU B C 1
ATOM 4243 O O . LEU B 1 57 ? 40.266 15.727 54.950 1.00 25.62 57 LEU B O 1
ATOM 4259 N N . ASP B 1 58 ? 42.429 16.339 54.754 1.00 24.63 58 ASP B N 1
ATOM 4260 C CA . ASP B 1 58 ? 42.471 17.168 55.964 1.00 23.69 58 ASP B CA 1
ATOM 4261 C C . ASP B 1 58 ? 42.824 18.580 55.513 1.00 23.58 58 ASP B C 1
ATOM 4262 O O . ASP B 1 58 ? 43.993 18.874 55.251 1.00 26.15 58 ASP B O 1
ATOM 4271 N N . ASP B 1 59 ? 41.816 19.436 55.364 1.00 25.42 59 ASP B N 1
ATOM 4272 C CA . ASP B 1 59 ? 42.018 20.829 54.961 1.00 28.81 59 ASP B CA 1
ATOM 4273 C C . ASP B 1 59 ? 41.934 21.673 56.233 1.00 29.76 59 ASP B C 1
ATOM 4274 O O . ASP B 1 59 ? 40.851 22.058 56.673 1.00 30.80 59 ASP B O 1
ATOM 4283 N N . ASN B 1 60 ? 43.096 21.937 56.832 1.00 35.21 60 ASN B N 1
ATOM 4284 C CA . ASN B 1 60 ? 43.200 22.808 58.009 1.00 36.16 60 ASN B CA 1
ATOM 4285 C C . ASN B 1 60 ? 42.202 22.405 59.087 1.00 32.58 60 ASN B C 1
ATOM 4286 O O . ASN B 1 60 ? 41.543 23.247 59.703 1.00 37.64 60 ASN B O 1
ATOM 4297 N N . GLY B 1 61 ? 42.083 21.095 59.314 1.00 29.67 61 GLY B N 1
ATOM 4298 C CA . GLY B 1 61 ? 41.210 20.558 60.326 1.00 28.99 61 GLY B CA 1
ATOM 4299 C C . GLY B 1 61 ? 39.891 20.009 59.822 1.00 36.36 61 GLY B C 1
ATOM 4300 O O . GLY B 1 61 ? 39.252 19.227 60.537 1.00 31.06 61 GLY B O 1
ATOM 4304 N N . PHE B 1 62 ? 39.461 20.396 58.623 1.00 30.04 62 PHE B N 1
ATOM 4305 C CA . PHE B 1 62 ? 38.235 19.860 58.047 1.00 29.18 62 PHE B CA 1
ATOM 4306 C C . PHE B 1 62 ? 38.547 18.525 57.384 1.00 25.88 62 PHE B C 1
ATOM 4307 O O . PHE B 1 62 ? 39.295 18.478 56.403 1.00 23.83 62 PHE B O 1
ATOM 4324 N N . LEU B 1 63 ? 37.988 17.446 57.916 1.00 23.62 63 LEU B N 1
ATOM 4325 C CA . LEU B 1 63 ? 38.237 16.091 57.415 1.00 24.59 63 LEU B CA 1
ATOM 4326 C C . LEU B 1 63 ? 37.100 15.630 56.500 1.00 24.78 63 LEU B C 1
ATOM 4327 O O . LEU B 1 63 ? 35.922 15.705 56.870 1.00 22.58 63 LEU B O 1
ATOM 4343 N N . LEU B 1 64 ? 37.453 15.109 55.324 1.00 21.97 64 LEU B N 1
ATOM 4344 C CA . LEU B 1 64 ? 36.455 14.780 54.316 1.00 18.91 64 LEU B CA 1
ATOM 4345 C C . LEU B 1 64 ? 36.875 13.511 53.600 1.00 20.85 64 LEU B C 1
ATOM 4346 O O . LEU B 1 64 ? 37.957 13.478 53.003 1.00 18.79 64 LEU B O 1
ATOM 4362 N N . GLY B 1 65 ? 36.007 12.492 53.646 1.00 18.64 65 GLY B N 1
ATOM 4363 C CA . GLY B 1 65 ? 36.159 11.295 52.851 1.00 21.44 65 GLY B CA 1
ATOM 4364 C C . GLY B 1 65 ? 35.311 11.340 51.584 1.00 20.24 65 GLY B C 1
ATOM 4365 O O . GLY B 1 65 ? 34.641 12.328 51.285 1.00 18.66 65 GLY B O 1
ATOM 4369 N N . GLU B 1 66 ? 35.344 10.217 50.853 1.00 18.05 66 GLU B N 1
ATOM 4370 C CA . GLU B 1 66 ? 34.653 9.994 49.583 1.00 18.12 66 GLU B CA 1
ATOM 4371 C C . GLU B 1 66 ? 35.316 10.812 48.480 1.00 17.18 66 GLU B C 1
ATOM 4372 O O . GLU B 1 66 ? 35.165 12.039 48.398 1.00 15.50 66 GLU B O 1
ATOM 4384 N N . SER B 1 67 ? 36.062 10.115 47.622 1.00 17.20 67 SER B N 1
ATOM 4385 C CA . SER B 1 67 ? 36.862 10.785 46.600 1.00 14.57 67 SER B CA 1
ATOM 4386 C C . SER B 1 67 ? 36.055 11.727 45.730 1.00 16.41 67 SER B C 1
ATOM 4387 O O . SER B 1 67 ? 36.550 12.814 45.378 1.00 16.14 67 SER B O 1
ATOM 4395 N N . ASN B 1 68 ? 34.843 11.340 45.318 1.00 16.18 68 ASN B N 1
ATOM 4396 C CA . ASN B 1 68 ? 34.045 12.275 44.529 1.00 16.36 68 ASN B CA 1
ATOM 4397 C C . ASN B 1 68 ? 33.813 13.579 45.301 1.00 16.65 68 ASN B C 1
ATOM 4398 O O . ASN B 1 68 ? 33.928 14.677 44.743 1.00 14.51 68 ASN B O 1
ATOM 4409 N N . ALA B 1 69 ? 33.445 13.469 46.587 1.00 13.23 69 ALA B N 1
ATOM 4410 C CA . ALA B 1 69 ? 33.166 14.654 47.402 1.00 14.04 69 ALA B CA 1
ATOM 4411 C C . ALA B 1 69 ? 34.427 15.474 47.631 1.00 16.01 69 ALA B C 1
ATOM 4412 O O . ALA B 1 69 ? 34.384 16.708 47.623 1.00 16.41 69 ALA B O 1
ATOM 4419 N N . ILE B 1 70 ? 35.567 14.807 47.811 1.00 15.37 70 ILE B N 1
ATOM 4420 C CA . ILE B 1 70 ? 36.829 15.521 47.971 1.00 17.27 70 ILE B CA 1
ATOM 4421 C C . ILE B 1 70 ? 37.130 16.337 46.723 1.00 16.09 70 ILE B C 1
ATOM 4422 O O . ILE B 1 70 ? 37.519 17.510 46.804 1.00 15.96 70 ILE B O 1
ATOM 4438 N N . LEU B 1 71 ? 36.911 15.747 45.544 1.00 17.65 71 LEU B N 1
ATOM 4439 C CA . LEU B 1 71 ? 37.179 16.479 44.302 1.00 16.02 71 LEU B CA 1
ATOM 4440 C C . LEU B 1 71 ? 36.229 17.663 44.141 1.00 18.36 71 LEU B C 1
ATOM 4441 O O . LEU B 1 71 ? 36.638 18.759 43.714 1.00 16.98 71 LEU B O 1
ATOM 4457 N N . GLN B 1 72 ? 34.950 17.444 44.432 1.00 15.77 72 GLN B N 1
ATOM 4458 C CA . GLN B 1 72 ? 33.964 18.510 44.335 1.00 15.86 72 GLN B CA 1
ATOM 4459 C C . GLN B 1 72 ? 34.252 19.642 45.314 1.00 20.00 72 GLN B C 1
ATOM 4460 O O . GLN B 1 72 ? 33.979 20.809 45.009 1.00 17.62 72 GLN B O 1
ATOM 4474 N N . TYR B 1 73 ? 34.819 19.319 46.478 1.00 17.93 73 TYR B N 1
ATOM 4475 C CA . TYR B 1 73 ? 35.217 20.349 47.441 1.00 18.51 73 TYR B CA 1
ATOM 4476 C C . TYR B 1 73 ? 36.460 21.105 46.967 1.00 19.71 73 TYR B C 1
ATOM 4477 O O . TYR B 1 73 ? 36.449 22.340 46.867 1.00 19.76 73 TYR B O 1
ATOM 4495 N N . LEU B 1 74 ? 37.545 20.384 46.667 1.00 17.94 74 LEU B N 1
ATOM 4496 C CA . LEU B 1 74 ? 38.780 21.043 46.229 1.00 20.99 74 LEU B CA 1
ATOM 4497 C C . LEU B 1 74 ? 38.538 21.965 45.038 1.00 18.94 74 LEU B C 1
ATOM 4498 O O . LEU B 1 74 ? 39.015 23.113 45.017 1.00 21.14 74 LEU B O 1
ATOM 4514 N N . ALA B 1 75 ? 37.782 21.482 44.032 1.00 17.00 75 ALA B N 1
ATOM 4515 C CA . ALA B 1 75 ? 37.645 22.245 42.781 1.00 19.64 75 ALA B CA 1
ATOM 4516 C C . ALA B 1 75 ? 36.701 23.451 42.876 1.00 23.55 75 ALA B C 1
ATOM 4517 O O . ALA B 1 75 ? 36.763 24.364 42.074 1.00 25.01 75 ALA B O 1
ATOM 4524 N N . GLU B 1 76 ? 35.841 23.441 43.859 1.00 21.69 76 GLU B N 1
ATOM 4525 C CA . GLU B 1 76 ? 34.837 24.461 44.276 1.00 21.80 76 GLU B CA 1
ATOM 4526 C C . GLU B 1 76 ? 35.581 25.583 45.117 1.00 23.42 76 GLU B C 1
ATOM 4527 O O . GLU B 1 76 ? 35.447 26.805 44.831 1.00 27.47 76 GLU B O 1
ATOM 4539 N N . ARG B 1 77 ? 36.522 25.212 45.984 1.00 25.24 77 ARG B N 1
ATOM 4540 C CA . ARG B 1 77 ? 37.142 26.211 46.797 1.00 32.21 77 ARG B CA 1
ATOM 4541 C C . ARG B 1 77 ? 38.352 26.812 46.117 1.00 37.90 77 ARG B C 1
ATOM 4542 O O . ARG B 1 77 ? 38.500 28.035 46.148 1.00 35.09 77 ARG B O 1
ATOM 4563 N N . TYR B 1 78 ? 39.222 25.988 45.524 1.00 23.81 78 TYR B N 1
ATOM 4564 C CA . TYR B 1 78 ? 40.541 26.435 45.092 1.00 27.26 78 TYR B CA 1
ATOM 4565 C C . TYR B 1 78 ? 40.627 26.578 43.575 1.00 28.2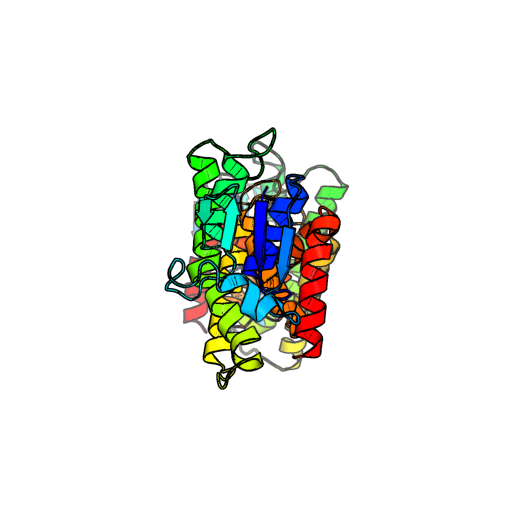0 78 TYR B C 1
ATOM 4566 O O . TYR B 1 78 ? 39.834 26.020 42.815 1.00 25.56 78 TYR B O 1
ATOM 4584 N N . GLY B 1 79 ? 41.600 27.367 43.141 1.00 33.33 79 GLY B N 1
ATOM 4585 C CA . GLY B 1 79 ? 41.782 27.610 41.721 1.00 39.11 79 GLY B CA 1
ATOM 4586 C C . GLY B 1 79 ? 41.551 29.049 41.293 1.00 31.12 79 GLY B C 1
ATOM 4587 O O . GLY B 1 79 ? 40.693 29.737 41.852 1.00 35.18 79 GLY B O 1
ATOM 4591 N N . LYS B 1 80 ? 42.320 29.506 40.297 1.00 34.86 80 LYS B N 1
ATOM 4592 C CA . LYS B 1 80 ? 42.179 30.843 39.732 1.00 36.70 80 LYS B CA 1
ATOM 4593 C C . LYS B 1 80 ? 40.911 30.933 38.884 1.00 39.57 80 LYS B C 1
ATOM 4594 O O . LYS B 1 80 ? 40.371 32.033 38.733 1.00 32.69 80 LYS B O 1
ATOM 4613 N N . ASP B 1 81 ? 40.388 29.793 38.385 1.00 27.07 81 ASP B N 1
ATOM 4614 C CA . ASP B 1 81 ? 39.160 29.752 37.592 1.00 24.14 81 ASP B CA 1
ATOM 4615 C C . ASP B 1 81 ? 38.403 28.441 37.848 1.00 25.55 81 ASP B C 1
ATOM 4616 O O . ASP B 1 81 ? 38.867 27.568 38.581 1.00 24.33 81 ASP B O 1
ATOM 4625 N N . ASP B 1 82 ? 37.224 28.301 37.225 1.00 20.74 82 ASP B N 1
ATOM 4626 C CA . ASP B 1 82 ? 36.339 27.165 37.488 1.00 23.35 82 ASP B CA 1
ATOM 4627 C C . ASP B 1 82 ? 36.388 26.068 36.410 1.00 26.48 82 ASP B C 1
ATOM 4628 O O . ASP B 1 82 ? 35.462 25.248 36.326 1.00 17.50 82 ASP B O 1
ATOM 4637 N N . THR B 1 83 ? 37.445 26.010 35.597 1.00 20.32 83 THR B N 1
ATOM 4638 C CA . THR B 1 83 ? 37.391 25.148 34.416 1.00 22.73 83 THR B CA 1
ATOM 4639 C C . THR B 1 83 ? 37.216 23.665 34.771 1.00 15.95 83 THR B C 1
ATOM 4640 O O . THR B 1 83 ? 36.521 22.939 34.053 1.00 19.73 83 THR B O 1
ATOM 4651 N N . ILE B 1 84 ? 37.853 23.183 35.844 1.00 18.10 84 ILE B N 1
ATOM 4652 C CA . ILE B 1 84 ? 37.724 21.749 36.127 1.00 17.65 84 ILE B CA 1
ATOM 4653 C C . ILE B 1 84 ? 36.462 21.390 36.892 1.00 19.88 84 ILE B C 1
ATOM 4654 O O . ILE B 1 84 ? 36.196 20.197 37.103 1.00 17.46 84 ILE B O 1
ATOM 4670 N N . TYR B 1 85 ? 35.676 22.368 37.325 1.00 17.66 85 TYR B N 1
ATOM 4671 C CA . TYR B 1 85 ? 34.378 22.098 37.952 1.00 20.62 85 TYR B CA 1
ATOM 4672 C C . TYR B 1 85 ? 33.504 23.331 37.775 1.00 18.95 85 TYR B C 1
ATOM 4673 O O . TYR B 1 85 ? 33.281 24.104 38.716 1.00 18.23 85 TYR B O 1
ATOM 4691 N N . PRO B 1 86 ? 32.924 23.503 36.585 1.00 20.30 86 PRO B N 1
ATOM 4692 C CA . PRO B 1 86 ? 32.233 24.764 36.262 1.00 21.78 86 PRO B CA 1
ATOM 4693 C C . PRO B 1 86 ? 31.110 25.073 37.229 1.00 24.35 86 PRO B C 1
ATOM 4694 O O . PRO B 1 86 ? 30.418 24.178 37.713 1.00 22.42 86 PRO B O 1
ATOM 4705 N N . LYS B 1 87 ? 30.912 26.371 37.491 1.00 19.29 87 LYS B N 1
ATOM 4706 C CA . LYS B 1 87 ? 29.837 26.769 38.404 1.00 22.89 87 LYS B CA 1
ATOM 4707 C C . LYS B 1 87 ? 28.474 26.827 37.729 1.00 25.09 87 LYS B C 1
ATOM 4708 O O . LYS B 1 87 ? 27.436 26.714 38.414 1.00 22.07 87 LYS B O 1
ATOM 4727 N N . ASP B 1 88 ? 28.446 27.002 36.420 1.00 21.56 88 ASP B N 1
ATOM 4728 C CA . ASP B 1 88 ? 27.175 27.029 35.713 1.00 22.81 88 ASP B CA 1
ATOM 4729 C C . ASP B 1 88 ? 26.391 25.753 36.006 1.00 22.46 88 ASP B C 1
ATOM 4730 O O . ASP B 1 88 ? 26.932 24.653 35.826 1.00 19.99 88 ASP B O 1
ATOM 4739 N N . PRO B 1 89 ? 25.113 25.849 36.402 1.00 23.88 89 PRO B N 1
ATOM 4740 C CA . PRO B 1 89 ? 24.394 24.628 36.819 1.00 22.50 89 PRO B CA 1
ATOM 4741 C C . PRO B 1 89 ? 24.364 23.531 35.762 1.00 20.40 89 PRO B C 1
ATOM 4742 O O . PRO B 1 89 ? 24.565 22.371 36.114 1.00 20.06 89 PRO B O 1
ATOM 4753 N N . MET B 1 90 ? 24.149 23.853 34.483 1.00 22.62 90 MET B N 1
ATOM 4754 C CA . MET B 1 90 ? 24.067 22.807 33.465 1.00 21.88 90 MET B CA 1
ATOM 4755 C C . MET B 1 90 ? 25.438 22.194 33.189 1.00 22.74 90 MET B C 1
ATOM 4756 O O . MET B 1 90 ? 25.568 20.968 33.078 1.00 21.91 90 MET B O 1
ATOM 4770 N N . ALA B 1 91 ? 26.472 23.027 33.035 1.00 18.55 91 ALA B N 1
ATOM 4771 C CA . ALA B 1 91 ? 27.806 22.475 32.814 1.00 21.86 91 ALA B CA 1
ATOM 4772 C C . ALA B 1 91 ? 28.247 21.672 34.024 1.00 19.51 91 ALA B C 1
ATOM 4773 O O . ALA B 1 91 ? 28.856 20.597 33.887 1.00 19.32 91 ALA B O 1
ATOM 4780 N N . ARG B 1 92 ? 27.919 22.169 35.221 1.00 18.64 92 ARG B N 1
ATOM 4781 C CA . ARG B 1 92 ? 28.237 21.430 36.435 1.00 17.18 92 ARG B CA 1
ATOM 4782 C C . ARG B 1 92 ? 27.535 20.079 36.452 1.00 17.72 92 ARG B C 1
ATOM 4783 O O . ARG B 1 92 ? 28.096 19.086 36.929 1.00 18.77 92 ARG B O 1
ATOM 4804 N N . ALA B 1 93 ? 26.287 20.032 35.973 1.00 15.71 93 ALA B N 1
ATOM 4805 C CA . ALA B 1 93 ? 25.526 18.800 36.031 1.00 16.86 93 ALA B CA 1
ATOM 4806 C C . ALA B 1 93 ? 26.179 17.722 35.180 1.00 15.56 93 ALA B C 1
ATOM 4807 O O . ALA B 1 93 ? 26.163 16.541 35.536 1.00 16.22 93 ALA B O 1
ATOM 4814 N N . VAL B 1 94 ? 26.742 18.096 34.034 1.00 15.23 94 VAL B N 1
ATOM 4815 C CA . VAL B 1 94 ? 27.404 17.078 33.219 1.00 15.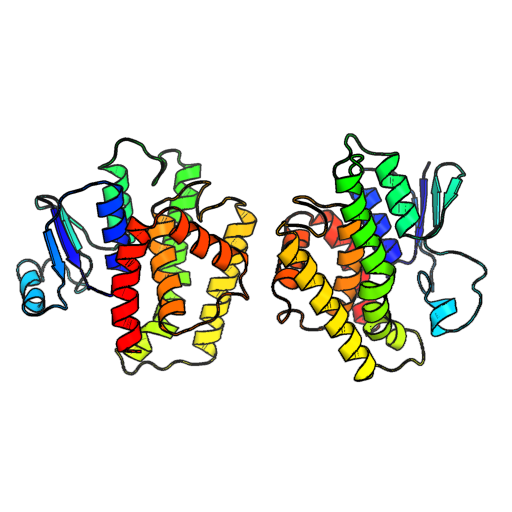50 94 VAL B CA 1
ATOM 4816 C C . VAL B 1 94 ? 28.598 16.493 33.973 1.00 17.04 94 VAL B C 1
ATOM 4817 O O . VAL B 1 94 ? 28.832 15.280 33.940 1.00 16.02 94 VAL B O 1
ATOM 4830 N N . VAL B 1 95 ? 29.344 17.332 34.703 1.00 14.68 95 VAL B N 1
ATOM 4831 C CA . VAL B 1 95 ? 30.465 16.814 35.483 1.00 12.46 95 VAL B CA 1
ATOM 4832 C C . VAL B 1 95 ? 29.954 15.899 36.587 1.00 16.15 95 VAL B C 1
ATOM 4833 O O . VAL B 1 95 ? 30.468 14.787 36.777 1.00 14.51 95 VAL B O 1
ATOM 4846 N N . ASN B 1 96 ? 28.909 16.342 37.306 1.00 16.15 96 ASN B N 1
ATOM 4847 C CA . ASN B 1 96 ? 28.347 15.526 38.386 1.00 15.50 96 ASN B CA 1
ATOM 4848 C C . ASN B 1 96 ? 27.793 14.211 37.863 1.00 16.90 96 ASN B C 1
ATOM 4849 O O . ASN B 1 96 ? 27.912 13.172 38.523 1.00 15.72 96 ASN B O 1
ATOM 4860 N N . HIS B 1 97 ? 27.160 14.243 36.688 1.00 15.32 97 HIS B N 1
ATOM 4861 C CA . HIS B 1 97 ? 26.652 13.016 36.088 1.00 17.44 97 HIS B CA 1
ATOM 4862 C C . HIS B 1 97 ? 27.784 12.020 35.830 1.00 17.01 97 HIS B C 1
ATOM 4863 O O . HIS B 1 97 ? 27.668 10.830 36.165 1.00 16.14 97 HIS B O 1
ATOM 4877 N N . ARG B 1 98 ? 28.885 12.484 35.211 1.00 15.94 98 ARG B N 1
ATOM 4878 C CA . ARG B 1 98 ? 29.997 11.590 34.926 1.00 15.75 98 ARG B CA 1
ATOM 4879 C C . ARG B 1 98 ? 30.654 11.085 36.203 1.00 16.11 98 ARG B C 1
ATOM 4880 O O . ARG B 1 98 ? 31.128 9.935 36.246 1.00 15.09 98 ARG B O 1
ATOM 4901 N N . LEU B 1 99 ? 30.678 11.904 37.258 1.00 13.77 99 LEU B N 1
ATOM 4902 C CA . LEU B 1 99 ? 31.193 11.411 38.526 1.00 15.51 99 LEU B CA 1
ATOM 4903 C C . LEU B 1 99 ? 30.304 10.309 39.076 1.00 14.01 99 LEU B C 1
ATOM 4904 O O . LEU B 1 99 ? 30.804 9.343 39.668 1.00 15.89 99 LEU B O 1
ATOM 4920 N N . CYS B 1 100 ? 28.977 10.458 38.953 1.00 14.26 100 CYS B N 1
ATOM 4921 C CA . CYS B 1 100 ? 28.080 9.376 39.366 1.00 13.78 100 CYS B CA 1
ATOM 4922 C C . CYS B 1 100 ? 28.241 8.128 38.515 1.00 17.74 100 CYS B C 1
ATOM 4923 O O . CYS B 1 100 ? 28.165 7.000 39.029 1.00 14.98 100 CYS B O 1
ATOM 4931 N N . PHE B 1 101 ? 28.366 8.318 37.203 1.00 15.06 101 PHE B N 1
ATOM 4932 C CA . PHE B 1 101 ? 28.600 7.198 36.296 1.00 16.00 101 PHE B CA 1
ATOM 4933 C C . PHE B 1 101 ? 29.843 6.419 36.712 1.00 16.12 101 PHE B C 1
ATOM 4934 O O . PHE B 1 101 ? 29.846 5.172 36.738 1.00 16.68 101 PHE B O 1
ATOM 4951 N N . ASN B 1 102 ? 30.928 7.134 37.014 1.00 15.34 102 ASN B N 1
ATOM 4952 C CA . ASN B 1 102 ? 32.131 6.450 37.439 1.00 13.53 102 ASN B CA 1
ATOM 4953 C C . ASN B 1 102 ? 31.874 5.624 38.693 1.00 17.23 102 ASN B C 1
ATOM 4954 O O . ASN B 1 102 ? 32.235 4.446 38.755 1.00 14.97 102 ASN B O 1
ATOM 4965 N N . LEU B 1 103 ? 31.266 6.231 39.715 1.00 14.42 103 LEU B N 1
ATOM 4966 C CA . LEU B 1 103 ? 31.148 5.536 41.005 1.00 13.48 103 LEU B CA 1
ATOM 4967 C C . LEU B 1 103 ? 30.173 4.368 40.931 1.00 15.37 103 LEU B C 1
ATOM 4968 O O . LEU B 1 103 ? 30.400 3.324 41.559 1.00 16.06 103 LEU B O 1
ATOM 4984 N N . SER B 1 104 ? 29.055 4.535 40.220 1.00 14.46 104 SER B N 1
ATOM 4985 C CA . SER B 1 104 ? 27.992 3.539 40.190 1.00 16.75 104 SER B CA 1
ATOM 4986 C C . SER B 1 104 ? 28.226 2.432 39.171 1.00 17.75 104 SER B C 1
ATOM 4987 O O . SER B 1 104 ? 27.700 1.324 39.349 1.00 17.27 104 SER B O 1
ATOM 4995 N N . THR B 1 105 ? 28.989 2.709 38.112 1.00 16.79 105 THR B N 1
ATOM 4996 C CA . THR B 1 105 ? 28.999 1.820 36.957 1.00 17.54 105 THR B CA 1
ATOM 4997 C C . THR B 1 105 ? 30.395 1.570 36.400 1.00 15.13 105 THR B C 1
ATOM 4998 O O . THR B 1 105 ? 30.846 0.418 36.353 1.00 17.21 105 THR B O 1
ATOM 5009 N N . TYR B 1 106 ? 31.090 2.616 35.954 1.00 15.78 106 TYR B N 1
ATOM 5010 C CA . TYR B 1 106 ? 32.342 2.412 35.228 1.00 14.26 106 TYR B CA 1
ATOM 5011 C C . TYR B 1 106 ? 33.443 1.895 36.143 1.00 17.85 106 TYR B C 1
ATOM 5012 O O . TYR B 1 106 ? 34.005 0.818 35.907 1.00 16.67 106 TYR B O 1
ATOM 5030 N N . TYR B 1 107 ? 33.751 2.628 37.222 1.00 16.06 107 TYR B N 1
ATOM 5031 C CA . TYR B 1 107 ? 34.759 2.125 38.146 1.00 14.91 107 TYR B CA 1
ATOM 5032 C C . TYR B 1 107 ? 34.217 0.965 38.968 1.00 17.27 107 TYR B C 1
ATOM 5033 O O . TYR B 1 107 ? 34.972 0.051 39.346 1.00 16.43 107 TYR B O 1
ATOM 5051 N N . ARG B 1 108 ? 32.912 0.953 39.238 1.00 17.97 108 ARG B N 1
ATOM 5052 C CA . ARG B 1 108 ? 32.370 -0.167 40.001 1.00 16.01 108 ARG B CA 1
ATOM 5053 C C . ARG B 1 108 ? 32.637 -1.489 39.301 1.00 18.72 108 ARG B C 1
ATOM 5054 O O . ARG B 1 108 ? 33.191 -2.416 39.906 1.00 19.06 108 ARG B O 1
ATOM 5075 N N . TYR B 1 109 ? 32.230 -1.606 38.034 1.00 16.62 109 TYR B N 1
ATOM 5076 C CA . TYR B 1 109 ? 32.405 -2.877 37.335 1.00 20.17 109 TYR B CA 1
ATOM 5077 C C . TYR B 1 109 ? 33.870 -3.132 37.000 1.00 21.26 109 TYR B C 1
ATOM 5078 O O . TYR B 1 109 ? 34.341 -4.283 37.053 1.00 20.23 109 TYR B O 1
ATOM 5096 N N . ILE B 1 110 ? 34.613 -2.087 36.630 1.00 18.60 110 ILE B N 1
ATOM 5097 C CA . ILE B 1 110 ? 36.023 -2.296 36.307 1.00 18.63 110 ILE B CA 1
ATOM 5098 C C . ILE B 1 110 ? 36.799 -2.743 37.545 1.00 20.73 110 ILE B C 1
ATOM 5099 O O . ILE B 1 110 ? 37.651 -3.638 37.474 1.00 19.03 110 ILE B O 1
ATOM 5115 N N . SER B 1 111 ? 36.557 -2.100 38.687 1.00 19.11 111 SER B N 1
ATOM 5116 C CA . SER B 1 111 ? 37.325 -2.448 39.878 1.00 19.02 111 SER B CA 1
ATOM 5117 C C . SER B 1 111 ? 37.020 -3.872 40.328 1.00 18.24 111 SER B C 1
ATOM 5118 O O . SER B 1 111 ? 37.920 -4.586 40.777 1.00 21.81 111 SER B O 1
ATOM 5126 N N . GLU B 1 112 ? 35.773 -4.309 40.177 1.00 18.36 112 GLU B N 1
ATOM 5127 C CA . GLU B 1 112 ? 35.414 -5.682 40.557 1.00 22.09 112 GLU B CA 1
ATOM 5128 C C . GLU B 1 112 ? 36.120 -6.702 39.672 1.00 27.55 112 GLU B C 1
ATOM 5129 O O . GLU B 1 112 ? 36.590 -7.740 40.157 1.00 25.11 112 GLU B O 1
ATOM 5141 N N . TYR B 1 113 ? 36.199 -6.430 38.369 1.00 17.86 113 TYR B N 1
ATOM 5142 C CA . TYR B 1 113 ? 36.819 -7.382 37.454 1.00 20.68 113 TYR B CA 1
ATOM 5143 C C . TYR B 1 113 ? 38.341 -7.365 37.558 1.00 24.94 113 TYR B C 1
ATOM 5144 O O . TYR B 1 113 ? 38.983 -8.422 37.471 1.00 24.47 113 TYR B O 1
ATOM 5162 N N . THR B 1 114 ? 38.938 -6.188 37.753 1.00 23.73 114 THR B N 1
ATOM 5163 C CA . THR B 1 114 ? 40.384 -6.056 37.689 1.00 21.21 114 THR B CA 1
ATOM 5164 C C . THR B 1 114 ? 41.066 -6.158 39.053 1.00 24.19 114 THR B C 1
ATOM 5165 O O . THR B 1 114 ? 42.029 -6.921 39.200 1.00 26.94 114 THR B O 1
ATOM 5176 N N . LEU B 1 115 ? 40.610 -5.387 40.049 1.00 22.30 115 LEU B N 1
ATOM 5177 C CA . LEU B 1 115 ? 41.361 -5.269 41.299 1.00 24.64 115 LEU B CA 1
ATOM 5178 C C . LEU B 1 115 ? 40.926 -6.261 42.378 1.00 24.01 115 LEU B C 1
ATOM 5179 O O . LEU B 1 115 ? 41.769 -6.754 43.134 1.00 30.27 115 LEU B O 1
ATOM 5195 N N . ALA B 1 116 ? 39.635 -6.537 42.493 1.00 22.16 116 ALA B N 1
ATOM 5196 C CA . ALA B 1 116 ? 39.151 -7.457 43.520 1.00 27.07 116 ALA B CA 1
ATOM 5197 C C . ALA B 1 116 ? 39.847 -8.806 43.453 1.00 36.15 116 ALA B C 1
ATOM 5198 O O . ALA B 1 116 ? 40.320 -9.287 44.496 1.00 33.40 116 ALA B O 1
ATOM 5205 N N . PRO B 1 117 ? 39.990 -9.443 42.290 1.00 33.81 117 PRO B N 1
ATOM 5206 C CA . PRO B 1 117 ? 40.763 -10.703 42.249 1.00 30.54 117 PRO B CA 1
ATOM 5207 C C . PRO B 1 117 ? 42.212 -10.539 42.672 1.00 32.70 117 PRO B C 1
ATOM 5208 O O . PRO B 1 117 ? 42.838 -11.512 43.112 1.00 34.91 117 PRO B O 1
ATOM 5219 N N . MET B 1 118 ? 42.775 -9.337 42.572 1.00 29.64 118 MET B N 1
ATOM 5220 C CA . MET B 1 118 ? 44.160 -9.156 42.986 1.00 32.12 118 MET B CA 1
ATOM 5221 C C . MET B 1 118 ? 44.308 -9.276 44.501 1.00 39.32 118 MET B C 1
ATOM 5222 O O . MET B 1 118 ? 45.268 -9.878 44.999 1.00 41.73 118 MET B O 1
ATOM 5236 N N . PHE B 1 119 ? 43.378 -8.700 45.248 1.00 35.65 119 PHE B N 1
ATOM 5237 C CA . PHE B 1 119 ? 43.544 -8.506 46.680 1.00 38.63 119 PHE B CA 1
ATOM 5238 C C . PHE B 1 119 ? 42.610 -9.357 47.529 1.00 41.65 119 PHE B C 1
ATOM 5239 O O . PHE B 1 119 ? 42.740 -9.355 48.761 1.00 40.83 119 PHE B O 1
ATOM 5256 N N . PHE B 1 120 ? 41.666 -10.063 46.918 1.00 32.00 120 PHE B N 1
ATOM 5257 C CA . PHE B 1 120 ? 40.693 -10.855 47.649 1.00 36.67 120 PHE B CA 1
ATOM 5258 C C . PHE B 1 120 ? 40.502 -12.187 46.936 1.00 37.28 120 PHE B C 1
ATOM 5259 O O . PHE B 1 120 ? 40.973 -12.383 45.813 1.00 38.74 120 PHE B O 1
ATOM 5276 N N . ASP B 1 121 ? 39.825 -13.116 47.623 1.00 43.09 121 ASP B N 1
ATOM 5277 C CA . ASP B 1 121 ? 39.415 -14.394 47.033 1.00 42.98 121 ASP B CA 1
ATOM 5278 C C . ASP B 1 121 ? 38.160 -14.150 46.189 1.00 45.46 121 ASP B C 1
ATOM 5279 O O . ASP B 1 121 ? 37.042 -14.551 46.524 1.00 45.53 121 ASP B O 1
ATOM 5288 N N . TYR B 1 122 ? 38.371 -13.452 45.073 1.00 38.34 122 TYR B N 1
ATOM 5289 C CA . TYR B 1 122 ? 37.322 -13.011 44.161 1.00 39.86 122 TYR B CA 1
ATOM 5290 C C . TYR B 1 122 ? 37.758 -13.429 42.762 1.00 28.88 122 TYR B C 1
ATOM 5291 O O . TYR B 1 122 ? 38.948 -13.359 42.432 1.00 33.44 122 TYR B O 1
ATOM 5309 N N . GLN B 1 123 ? 36.814 -13.898 41.955 1.00 31.00 123 GLN B N 1
ATOM 5310 C CA . GLN B 1 123 ? 37.140 -14.512 40.673 1.00 33.12 123 GLN B CA 1
ATOM 5311 C C . GLN B 1 123 ? 36.653 -13.639 39.521 1.00 24.19 123 GLN B C 1
ATOM 5312 O O . GLN B 1 123 ? 35.503 -13.184 39.516 1.00 25.14 123 GLN B O 1
ATOM 5326 N N . ARG B 1 124 ? 37.516 -13.458 38.527 1.00 24.26 124 ARG B N 1
ATOM 5327 C CA . ARG B 1 124 ? 37.070 -12.991 37.221 1.00 26.77 124 ARG B CA 1
ATOM 5328 C C . ARG B 1 124 ? 36.155 -14.033 36.592 1.00 25.00 124 ARG B C 1
ATOM 5329 O O . ARG B 1 124 ? 36.477 -15.227 36.573 1.00 27.59 124 ARG B O 1
ATOM 5350 N N . THR B 1 125 ? 35.020 -13.589 36.080 1.00 21.01 125 THR B N 1
ATOM 5351 C CA . THR B 1 125 ? 34.016 -14.452 35.481 1.00 24.70 125 THR B CA 1
ATOM 5352 C C . THR B 1 125 ? 33.523 -13.848 34.179 1.00 20.93 125 THR B C 1
ATOM 5353 O O . THR B 1 125 ? 33.692 -12.643 33.933 1.00 21.44 125 THR B O 1
ATOM 5364 N N . PRO B 1 126 ? 32.891 -14.660 33.322 1.00 24.49 126 PRO B N 1
ATOM 5365 C CA . PRO B 1 126 ? 32.252 -14.089 32.122 1.00 25.56 126 PRO B CA 1
ATOM 5366 C C . PRO B 1 126 ? 31.210 -13.023 32.433 1.00 25.42 126 PRO B C 1
ATOM 5367 O O . PRO B 1 126 ? 31.027 -12.085 31.640 1.00 20.21 126 PRO B O 1
ATOM 5378 N N . LEU B 1 127 ? 30.475 -13.168 33.536 1.00 23.89 127 LEU B N 1
ATOM 5379 C CA . LEU B 1 127 ? 29.493 -12.154 33.902 1.00 22.61 127 LEU B CA 1
ATOM 5380 C C . LEU B 1 127 ? 30.176 -10.841 34.254 1.00 21.62 127 LEU B C 1
ATOM 5381 O O . LEU B 1 127 ? 29.714 -9.764 33.852 1.00 21.71 127 LEU B O 1
ATOM 5397 N N . GLY B 1 128 ? 31.283 -10.909 34.996 1.00 19.08 128 GLY B N 1
ATOM 5398 C CA . GLY B 1 128 ? 32.030 -9.712 35.310 1.00 25.78 128 GLY B CA 1
ATOM 5399 C C . GLY B 1 128 ? 32.655 -9.066 34.093 1.00 25.31 128 GLY B C 1
ATOM 5400 O O . GLY B 1 128 ? 32.763 -7.844 34.035 1.00 19.50 128 GLY B O 1
ATOM 5404 N N . LEU B 1 129 ? 33.086 -9.871 33.112 1.00 19.39 129 LEU B N 1
ATOM 5405 C CA . LEU B 1 129 ? 33.627 -9.316 31.872 1.00 18.83 129 LEU B CA 1
ATOM 5406 C C . LEU B 1 129 ? 32.536 -8.628 31.072 1.00 18.97 129 LEU B C 1
ATOM 5407 O O . LEU B 1 129 ? 32.767 -7.567 30.469 1.00 21.36 129 LEU B O 1
ATOM 5423 N N . LYS B 1 130 ? 31.344 -9.221 31.043 1.00 18.77 130 LYS B N 1
ATOM 5424 C CA . LYS B 1 130 ? 30.223 -8.611 30.340 1.00 22.52 130 LYS B CA 1
ATOM 5425 C C . LYS B 1 130 ? 29.890 -7.244 30.933 1.00 18.65 130 LYS B C 1
ATOM 5426 O O . LYS B 1 130 ? 29.719 -6.265 30.197 1.00 18.93 130 LYS B O 1
ATOM 5445 N N . LYS B 1 131 ? 29.825 -7.150 32.266 1.00 19.66 131 LYS B N 1
ATOM 5446 C CA . LYS B 1 131 ? 29.568 -5.851 32.899 1.00 19.11 131 LYS B CA 1
ATOM 5447 C C . LYS B 1 131 ? 30.658 -4.833 32.563 1.00 20.59 131 LYS B C 1
ATOM 5448 O O . LYS B 1 131 ? 30.373 -3.635 32.395 1.00 18.11 131 LYS B O 1
ATOM 5467 N N . THR B 1 132 ? 31.917 -5.276 32.503 1.00 18.63 132 THR B N 1
ATOM 5468 C CA . THR B 1 132 ? 32.998 -4.383 32.110 1.00 18.45 132 THR B CA 1
ATOM 5469 C C . THR B 1 132 ? 32.765 -3.861 30.693 1.00 19.97 132 THR B C 1
ATOM 5470 O O . THR B 1 132 ? 32.851 -2.653 30.435 1.00 17.59 132 THR B O 1
ATOM 5481 N N . HIS B 1 133 ? 32.385 -4.759 29.781 1.00 20.21 133 HIS B N 1
ATOM 5482 C CA . HIS B 1 133 ? 32.081 -4.354 28.415 1.00 22.08 133 HIS B CA 1
ATOM 5483 C C . HIS B 1 133 ? 30.919 -3.371 28.359 1.00 20.29 133 HIS B C 1
ATOM 5484 O O . HIS B 1 133 ? 30.952 -2.407 27.578 1.00 18.37 133 HIS B O 1
ATOM 5498 N N . ILE B 1 134 ? 29.870 -3.610 29.154 1.00 18.45 134 ILE B N 1
ATOM 5499 C CA . ILE B 1 134 ? 28.722 -2.710 29.167 1.00 17.66 134 ILE B CA 1
ATOM 5500 C C . ILE B 1 134 ? 29.131 -1.329 29.678 1.00 17.20 134 ILE B C 1
ATOM 5501 O O . ILE B 1 134 ? 28.723 -0.300 29.117 1.00 18.85 134 ILE B O 1
ATOM 5517 N N . ALA B 1 135 ? 29.988 -1.280 30.707 1.00 17.53 135 ALA B N 1
ATOM 5518 C CA . ALA B 1 135 ? 30.492 0.010 31.189 1.00 17.50 135 ALA B CA 1
ATOM 5519 C C . ALA B 1 135 ? 31.283 0.743 30.115 1.00 17.20 135 ALA B C 1
ATOM 5520 O O . ALA B 1 135 ? 31.220 1.975 30.010 1.00 16.64 135 ALA B O 1
ATOM 5527 N N . LEU B 1 136 ? 32.091 0.007 29.359 1.00 17.65 136 LEU B N 1
ATOM 5528 C CA . LEU B 1 136 ? 32.850 0.605 28.271 1.00 20.42 136 LEU B CA 1
ATOM 5529 C C . LEU B 1 136 ? 31.930 1.069 27.154 1.00 18.50 136 LEU B C 1
ATOM 5530 O O . LEU B 1 136 ? 32.107 2.178 26.631 1.00 16.86 136 LEU B O 1
ATOM 5546 N N . ASP B 1 137 ? 30.942 0.245 26.779 1.00 18.20 137 ASP B N 1
ATOM 5547 C CA . ASP B 1 137 ? 29.933 0.689 25.827 1.00 16.91 137 ASP B CA 1
ATOM 5548 C C . ASP B 1 137 ? 29.322 2.011 26.288 1.00 20.09 137 ASP B C 1
ATOM 5549 O O . ASP B 1 137 ? 29.181 2.958 25.511 1.00 18.50 137 ASP B O 1
ATOM 5558 N N . ASN B 1 138 ? 28.923 2.083 27.564 1.00 18.05 138 ASN B N 1
ATOM 5559 C CA . ASN B 1 138 ? 28.266 3.291 28.053 1.00 18.67 138 ASN B CA 1
ATOM 5560 C C . ASN B 1 138 ? 29.174 4.504 27.912 1.00 15.33 138 ASN B C 1
ATOM 5561 O O . ASN B 1 138 ? 28.736 5.575 27.475 1.00 19.04 138 ASN B O 1
ATOM 5572 N N . PHE B 1 139 ? 30.435 4.370 28.343 1.00 16.52 139 PHE B N 1
ATOM 5573 C CA . PHE B 1 139 ? 31.373 5.486 28.284 1.00 16.58 139 PHE B CA 1
ATOM 5574 C C . PHE B 1 139 ? 31.603 5.923 26.844 1.00 20.06 139 PHE B C 1
ATOM 5575 O O . PHE B 1 139 ? 31.541 7.117 26.526 1.00 16.95 139 PHE B O 1
ATOM 5592 N N . ASN B 1 140 ? 31.857 4.960 25.960 1.00 16.23 140 ASN B N 1
ATOM 5593 C CA . ASN B 1 140 ? 32.025 5.267 24.546 1.00 18.50 140 ASN B CA 1
ATOM 5594 C C . ASN B 1 140 ? 30.815 6.010 23.994 1.00 18.96 140 ASN B C 1
ATOM 5595 O O . ASN B 1 140 ? 30.958 6.973 23.219 1.00 18.10 140 ASN B O 1
ATOM 5606 N N . THR B 1 141 ? 29.616 5.609 24.412 1.00 16.80 141 THR B N 1
ATOM 5607 C CA . THR B 1 141 ? 28.405 6.251 23.913 1.00 19.03 141 THR B CA 1
ATOM 5608 C C . THR B 1 141 ? 28.245 7.657 24.475 1.00 19.55 141 THR B C 1
ATOM 5609 O O . THR B 1 141 ? 27.871 8.578 23.738 1.00 20.66 141 THR B O 1
ATOM 5620 N N . TYR B 1 142 ? 28.542 7.852 25.767 1.00 17.56 142 TYR B N 1
ATOM 5621 C CA . TYR B 1 142 ? 28.495 9.194 26.323 1.00 16.57 142 TYR B CA 1
ATOM 5622 C C . TYR B 1 142 ? 29.446 10.128 25.584 1.00 18.70 142 TYR B C 1
ATOM 5623 O O . TYR B 1 142 ? 29.095 11.281 25.310 1.00 19.07 142 TYR B O 1
ATOM 5641 N N . LEU B 1 143 ? 30.679 9.672 25.320 1.00 17.46 143 LEU B N 1
ATOM 5642 C CA . LEU B 1 143 ? 31.630 10.490 24.566 1.00 18.01 143 LEU B CA 1
ATOM 5643 C C . LEU B 1 143 ? 31.095 10.814 23.177 1.00 19.64 143 LEU B C 1
ATOM 5644 O O . LEU B 1 143 ? 31.278 11.940 22.687 1.00 20.77 143 LEU B O 1
ATOM 5660 N N . LYS B 1 144 ? 30.387 9.865 22.541 1.00 20.56 144 LYS B N 1
ATOM 5661 C CA . LYS B 1 144 ? 29.921 10.116 21.177 1.00 23.78 144 LYS B CA 1
ATOM 5662 C C . LYS B 1 144 ? 28.862 11.199 21.241 1.00 24.43 144 LYS B C 1
ATOM 5663 O O . LYS B 1 144 ? 28.810 12.088 20.393 1.00 25.86 144 LYS B O 1
ATOM 5682 N N . LEU B 1 145 ? 27.916 11.033 22.185 1.00 20.62 145 LEU B N 1
ATOM 5683 C CA . LEU B 1 145 ? 26.742 11.896 22.245 1.00 22.11 145 LEU B CA 1
ATOM 5684 C C . LEU B 1 145 ? 27.096 13.323 22.660 1.00 27.94 145 LEU B C 1
ATOM 5685 O O . LEU B 1 145 ? 26.535 14.286 22.122 1.00 25.18 145 LEU B O 1
ATOM 5701 N N . LEU B 1 146 ? 27.982 13.485 23.649 1.00 23.68 146 LEU B N 1
ATOM 5702 C CA . LEU B 1 146 ? 28.399 14.826 24.032 1.00 24.65 146 LEU B CA 1
ATOM 5703 C C . LEU B 1 146 ? 29.260 15.457 22.949 1.00 25.50 146 LEU B C 1
ATOM 5704 O O . LEU B 1 146 ? 29.206 16.676 22.747 1.00 23.25 146 LEU B O 1
ATOM 5720 N N . GLY B 1 147 ? 30.044 14.645 22.246 1.00 22.78 147 GLY B N 1
ATOM 5721 C CA . GLY B 1 147 ? 30.822 15.111 21.124 1.00 22.72 147 GLY B CA 1
ATOM 5722 C C . GLY B 1 147 ? 31.992 15.990 21.472 1.00 29.98 147 GLY B C 1
ATOM 5723 O O . GLY B 1 147 ? 32.467 16.722 20.609 1.00 26.43 147 GLY B O 1
ATOM 5727 N N . LYS B 1 148 ? 32.475 15.957 22.708 1.00 22.91 148 LYS B N 1
ATOM 5728 C CA . LYS B 1 148 ? 33.583 16.810 23.091 1.00 18.41 148 LYS B CA 1
ATOM 5729 C C . LYS B 1 148 ? 34.828 15.978 23.359 1.00 18.35 148 LYS B C 1
ATOM 5730 O O . LYS B 1 148 ? 34.794 14.742 23.422 1.00 21.39 148 LYS B O 1
ATOM 5749 N N . LYS B 1 149 ? 35.943 16.693 23.523 1.00 18.05 149 LYS B N 1
ATOM 5750 C CA . LYS B 1 149 ? 37.247 16.057 23.698 1.00 20.77 149 LYS B CA 1
ATOM 5751 C C . LYS B 1 149 ? 37.348 15.263 24.992 1.00 20.85 149 LYS B C 1
ATOM 5752 O O . LYS B 1 149 ? 37.986 14.195 25.025 1.00 19.81 149 LYS B O 1
ATOM 5771 N N . TYR B 1 150 ? 36.781 15.784 26.075 1.00 20.36 150 TYR B N 1
ATOM 5772 C CA . TYR B 1 150 ? 36.897 15.183 27.401 1.00 18.55 150 TYR B CA 1
ATOM 5773 C C . TYR B 1 150 ? 35.520 14.705 27.870 1.00 14.60 150 TYR B C 1
ATOM 5774 O O . TYR B 1 150 ? 34.488 14.864 27.197 1.00 15.64 150 TYR B O 1
ATOM 5792 N N . ALA B 1 151 ? 35.497 14.097 29.063 1.00 18.21 151 ALA B N 1
ATOM 5793 C CA . ALA B 1 151 ? 34.315 13.352 29.471 1.00 19.89 151 ALA B CA 1
ATOM 5794 C C . ALA B 1 151 ? 33.116 14.242 29.761 1.00 18.48 151 ALA B C 1
ATOM 5795 O O . ALA B 1 151 ? 31.977 13.788 29.607 1.00 20.45 151 ALA B O 1
ATOM 5802 N N . ALA B 1 152 ? 33.335 15.500 30.176 1.00 20.44 152 ALA B N 1
ATOM 5803 C CA . ALA B 1 152 ? 32.230 16.384 30.530 1.00 20.30 152 ALA B CA 1
ATOM 5804 C C . ALA B 1 152 ? 32.385 17.764 29.897 1.00 23.12 152 ALA B C 1
ATOM 5805 O O . ALA B 1 152 ? 31.748 18.714 30.346 1.00 24.54 152 ALA B O 1
ATOM 5812 N N . GLY B 1 153 ? 33.196 17.888 28.850 1.00 17.96 153 GLY B N 1
ATOM 5813 C CA . GLY B 1 153 ? 33.431 19.187 28.242 1.00 21.33 153 GLY B CA 1
ATOM 5814 C C . GLY B 1 153 ? 34.612 19.135 27.300 1.00 23.33 153 GLY B C 1
ATOM 5815 O O . GLY B 1 153 ? 35.231 18.090 27.105 1.00 17.65 153 GLY B O 1
ATOM 5819 N N . GLU B 1 154 ? 34.918 20.301 26.709 1.00 22.31 154 GLU B N 1
ATOM 5820 C CA . GLU B 1 154 ? 36.031 20.371 25.773 1.00 19.63 154 GLU B CA 1
ATOM 5821 C C . GLU B 1 154 ? 37.379 20.414 26.481 1.00 21.96 154 GLU B C 1
ATOM 5822 O O . GLU B 1 154 ? 38.406 20.189 25.832 1.00 21.45 154 GLU B O 1
ATOM 5834 N N . THR B 1 155 ? 37.415 20.660 27.791 1.00 20.14 155 THR B N 1
ATOM 5835 C CA . THR B 1 155 ? 38.658 20.568 28.543 1.00 20.25 155 THR B CA 1
ATOM 5836 C C . THR B 1 155 ? 38.463 19.668 29.768 1.00 18.89 155 THR B C 1
ATOM 5837 O O . THR B 1 155 ? 37.351 19.248 30.095 1.00 17.52 155 THR B O 1
ATOM 5848 N N . VAL B 1 156 ? 39.579 19.359 30.428 1.00 17.42 156 VAL B N 1
ATOM 5849 C CA . VAL B 1 156 ? 39.580 18.380 31.510 1.00 14.74 156 VAL B CA 1
ATOM 5850 C C . VAL B 1 156 ? 38.786 18.911 32.702 1.00 17.27 156 VAL B C 1
ATOM 5851 O O . VAL B 1 156 ? 38.764 20.125 32.989 1.00 16.04 156 VAL B O 1
ATOM 5864 N N . THR B 1 157 ? 38.111 17.994 33.395 1.00 17.92 157 THR B N 1
ATOM 5865 C CA . THR B 1 157 ? 37.381 18.311 34.623 1.00 15.46 157 THR B CA 1
ATOM 5866 C C . THR B 1 157 ? 37.681 17.228 35.644 1.00 15.81 157 THR B C 1
ATOM 5867 O O . THR B 1 157 ? 38.315 16.204 35.340 1.00 16.28 157 THR B O 1
ATOM 5878 N N . ILE B 1 158 ? 37.163 17.412 36.863 1.00 15.31 158 ILE B N 1
ATOM 5879 C CA . ILE B 1 158 ? 37.394 16.393 37.872 1.00 14.00 158 ILE B CA 1
ATOM 5880 C C . ILE B 1 158 ? 36.804 15.043 37.487 1.00 13.28 158 ILE B C 1
ATOM 5881 O O . ILE B 1 158 ? 37.248 14.021 38.007 1.00 14.70 158 ILE B O 1
ATOM 5897 N N . ALA B 1 159 ? 35.784 15.003 36.623 1.00 14.34 159 ALA B N 1
ATOM 5898 C CA . ALA B 1 159 ? 35.286 13.718 36.138 1.00 14.69 159 ALA B CA 1
ATOM 5899 C C . ALA B 1 159 ? 36.383 12.922 35.428 1.00 18.21 159 ALA B C 1
ATOM 5900 O O . ALA B 1 159 ? 36.510 11.704 35.629 1.00 14.93 159 ALA B O 1
ATOM 5907 N N . ASP B 1 160 ? 37.190 13.581 34.593 1.00 15.95 160 ASP B N 1
ATOM 5908 C CA . ASP B 1 160 ? 38.261 12.867 33.897 1.00 14.59 160 ASP B CA 1
ATOM 5909 C C . ASP B 1 160 ? 39.279 12.295 34.881 1.00 16.15 160 ASP B C 1
ATOM 5910 O O . ASP B 1 160 ? 39.801 11.189 34.673 1.00 17.35 160 ASP B O 1
ATOM 5919 N N . PHE B 1 161 ? 39.558 13.013 35.977 1.00 17.54 161 PHE B N 1
ATOM 5920 C CA . PHE B 1 161 ? 40.535 12.506 36.938 1.00 14.46 161 PHE B CA 1
ATOM 5921 C C . PHE B 1 161 ? 40.122 11.131 37.449 1.00 16.74 161 PHE B C 1
ATOM 5922 O O . PHE B 1 161 ? 40.961 10.232 37.601 1.00 16.81 161 PHE B O 1
ATOM 5939 N N . GLN B 1 162 ? 38.820 10.943 37.668 1.00 16.11 162 GLN B N 1
ATOM 5940 C CA . GLN B 1 162 ? 38.286 9.670 38.141 1.00 16.71 162 GLN B CA 1
ATOM 5941 C C . GLN B 1 162 ? 38.241 8.634 37.021 1.00 16.93 162 GLN B C 1
ATOM 5942 O O . GLN B 1 162 ? 38.624 7.472 37.214 1.00 17.66 162 GLN B O 1
ATOM 5956 N N . LEU B 1 163 ? 37.688 9.010 35.869 1.00 15.04 163 LEU B N 1
ATOM 5957 C CA . LEU B 1 163 ? 37.576 8.045 34.774 1.00 15.27 163 LEU B CA 1
ATOM 5958 C C . LEU B 1 163 ? 38.943 7.550 34.323 1.00 16.94 163 LEU B C 1
ATOM 5959 O O . LEU B 1 163 ? 39.081 6.381 33.912 1.00 15.77 163 LEU B O 1
ATOM 5975 N N . VAL B 1 164 ? 39.965 8.405 34.409 1.00 19.32 164 VAL B N 1
ATOM 5976 C CA . VAL B 1 164 ? 41.303 8.010 33.976 1.00 19.61 164 VAL B CA 1
ATOM 5977 C C . VAL B 1 164 ? 41.860 6.923 34.879 1.00 20.13 164 VAL B C 1
ATOM 5978 O O . VAL B 1 164 ? 42.495 5.978 34.401 1.00 16.93 164 VAL B O 1
ATOM 5991 N N . THR B 1 165 ? 41.671 7.048 36.200 1.00 15.64 165 THR B N 1
ATOM 5992 C CA . THR B 1 165 ? 42.236 6.031 37.093 1.00 16.54 165 THR B CA 1
ATOM 5993 C C . THR B 1 165 ? 41.447 4.727 37.014 1.00 17.90 165 THR B C 1
ATOM 5994 O O . THR B 1 165 ? 42.011 3.650 37.233 1.00 17.76 165 THR B O 1
ATOM 6005 N N . ALA B 1 166 ? 40.160 4.791 36.659 1.00 16.46 166 ALA B N 1
ATOM 6006 C CA . ALA B 1 166 ? 39.417 3.566 36.383 1.00 16.19 166 ALA B CA 1
ATOM 6007 C C . ALA B 1 166 ? 39.923 2.890 35.113 1.00 18.19 166 ALA B C 1
ATOM 6008 O O . ALA B 1 166 ? 40.110 1.668 35.079 1.00 18.07 166 ALA B O 1
ATOM 6015 N N . THR B 1 167 ? 40.112 3.667 34.041 1.00 16.82 167 THR B N 1
ATOM 6016 C CA . THR B 1 167 ? 40.644 3.089 32.812 1.00 14.23 167 THR B CA 1
ATOM 6017 C C . THR B 1 167 ? 42.036 2.511 33.032 1.00 14.38 167 THR B C 1
ATOM 6018 O O . THR B 1 167 ? 42.392 1.483 32.426 1.00 18.77 167 THR B O 1
ATOM 6029 N N . MET B 1 168 ? 42.821 3.134 33.911 1.00 15.74 168 MET B N 1
ATOM 6030 C CA . MET B 1 168 ? 44.152 2.636 34.230 1.00 18.10 168 MET B CA 1
ATOM 6031 C C . MET B 1 168 ? 44.113 1.207 34.746 1.00 20.40 168 MET B C 1
ATOM 6032 O O . MET B 1 168 ? 45.051 0.436 34.489 1.00 19.63 168 MET B O 1
ATOM 6046 N N . CYS B 1 169 ? 43.038 0.824 35.446 1.00 17.90 169 CYS B N 1
ATOM 6047 C CA . CYS B 1 169 ? 42.977 -0.537 35.971 1.00 17.63 169 CYS B CA 1
ATOM 6048 C C . CYS B 1 169 ? 42.915 -1.568 34.853 1.00 18.60 169 CYS B C 1
ATOM 6049 O O . CYS B 1 169 ? 43.425 -2.683 35.009 1.00 20.61 169 CYS B O 1
ATOM 6057 N N . LEU B 1 170 ? 42.201 -1.252 33.763 1.00 18.03 170 LEU B N 1
ATOM 6058 C CA . LEU B 1 170 ? 42.195 -2.117 32.586 1.00 19.99 170 LEU B CA 1
ATOM 6059 C C . LEU B 1 170 ? 43.589 -2.208 31.966 1.00 24.85 170 LEU B C 1
ATOM 6060 O O . LEU B 1 170 ? 44.062 -3.301 31.620 1.00 22.37 170 LEU B O 1
ATOM 6076 N N . GLU B 1 171 ? 44.256 -1.066 31.799 1.00 20.60 171 GLU B N 1
ATOM 6077 C CA . GLU B 1 171 ? 45.624 -1.095 31.281 1.00 21.95 171 GLU B CA 1
ATOM 6078 C C . GLU B 1 171 ? 46.532 -1.935 32.185 1.00 26.44 171 GLU B C 1
ATOM 6079 O O . GLU B 1 171 ? 47.400 -2.671 31.694 1.00 22.72 171 GLU B O 1
ATOM 6091 N N . ALA B 1 172 ? 46.305 -1.883 33.507 1.00 22.28 172 ALA B N 1
ATOM 6092 C CA . ALA B 1 172 ? 47.172 -2.593 34.442 1.00 21.85 172 ALA B CA 1
ATOM 6093 C C . ALA B 1 172 ? 47.150 -4.102 34.213 1.00 24.29 172 ALA B C 1
ATOM 6094 O O . ALA B 1 172 ? 48.130 -4.783 34.544 1.00 25.58 172 ALA B O 1
ATOM 6101 N N . ILE B 1 173 ? 46.050 -4.648 33.688 1.00 21.68 173 ILE B N 1
ATOM 6102 C CA . ILE B 1 173 ? 45.935 -6.081 33.442 1.00 26.50 173 ILE B CA 1
ATOM 6103 C C . ILE B 1 173 ? 46.029 -6.406 31.951 1.00 23.68 173 ILE B C 1
ATOM 6104 O O . ILE B 1 173 ? 45.630 -7.493 31.537 1.00 28.04 173 ILE B O 1
ATOM 6120 N N . ASN B 1 174 ? 46.517 -5.462 31.139 1.00 19.06 174 ASN B N 1
ATOM 6121 C CA . ASN B 1 174 ? 46.702 -5.666 29.696 1.00 25.61 174 ASN B CA 1
ATOM 6122 C C . ASN B 1 174 ? 45.382 -5.925 28.981 1.00 28.22 174 ASN B C 1
ATOM 6123 O O . ASN B 1 174 ? 45.311 -6.707 28.034 1.00 24.44 174 ASN B O 1
ATOM 6134 N N . PHE B 1 175 ? 44.317 -5.287 29.445 1.00 21.40 175 PHE B N 1
ATOM 6135 C CA . PHE B 1 175 ? 43.014 -5.362 28.799 1.00 21.04 175 PHE B CA 1
ATOM 6136 C C . PHE B 1 175 ? 43.015 -4.479 27.560 1.00 28.40 175 PHE B C 1
ATOM 6137 O O . PHE B 1 175 ? 43.396 -3.308 27.631 1.00 26.06 175 PHE B O 1
ATOM 6154 N N . ASP B 1 176 ? 42.572 -5.039 26.432 1.00 23.56 176 ASP B N 1
ATOM 6155 C CA . ASP B 1 176 ? 42.564 -4.326 25.156 1.00 26.42 176 ASP B CA 1
ATOM 6156 C C . ASP B 1 176 ? 41.323 -3.450 25.056 1.00 20.63 176 ASP B C 1
ATOM 6157 O O . ASP B 1 176 ? 40.196 -3.960 25.049 1.00 24.46 176 ASP B O 1
ATOM 6166 N N . ILE B 1 177 ? 41.514 -2.131 24.983 1.00 26.16 177 ILE B N 1
ATOM 6167 C CA . ILE B 1 177 ? 40.374 -1.222 24.925 1.00 23.84 177 ILE B CA 1
ATOM 6168 C C . ILE B 1 177 ? 40.130 -0.697 23.518 1.00 23.75 177 ILE B C 1
ATOM 6169 O O . ILE B 1 177 ? 39.258 0.161 23.327 1.00 18.60 177 ILE B O 1
ATOM 6185 N N . SER B 1 178 ? 40.824 -1.252 22.516 1.00 25.79 178 SER B N 1
ATOM 6186 C CA . SER B 1 178 ? 40.625 -0.819 21.138 1.00 24.73 178 SER B CA 1
ATOM 6187 C C . SER B 1 178 ? 39.189 -0.971 20.646 1.00 23.75 178 SER B C 1
ATOM 6188 O O . SER B 1 178 ? 38.782 -0.175 19.783 1.00 22.89 178 SER B O 1
ATOM 6196 N N . PRO B 1 179 ? 38.397 -1.945 21.102 1.00 19.36 179 PRO B N 1
ATOM 6197 C CA . PRO B 1 179 ? 37.004 -2.037 20.631 1.00 19.69 179 PRO B CA 1
ATOM 6198 C C . PRO B 1 179 ? 36.135 -0.852 20.993 1.00 19.63 179 PRO B C 1
ATOM 6199 O O . PRO B 1 179 ? 34.997 -0.800 20.508 1.00 18.86 179 PRO B O 1
ATOM 6210 N N . TRP B 1 180 ? 36.625 0.092 21.816 1.00 19.74 180 TRP B N 1
ATOM 6211 C CA . TRP B 1 180 ? 35.897 1.296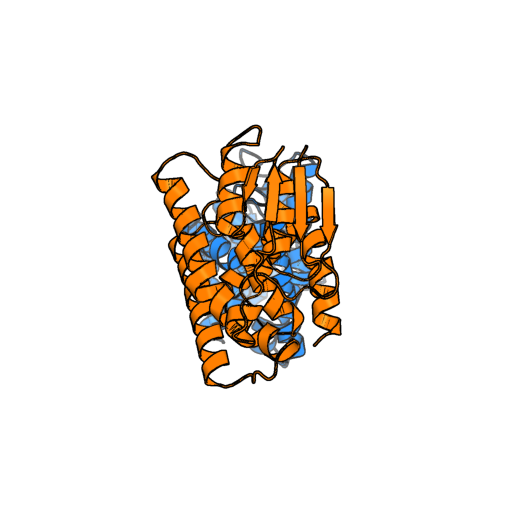 22.241 1.00 17.45 180 TRP B CA 1
ATOM 6212 C C . TRP B 1 180 ? 36.732 2.478 21.764 1.00 18.18 180 TRP B C 1
ATOM 6213 O O . TRP B 1 180 ? 37.510 3.056 22.531 1.00 17.24 180 TRP B O 1
ATOM 6234 N N . PRO B 1 181 ? 36.646 2.822 20.473 1.00 21.61 181 PRO B N 1
ATOM 6235 C CA . PRO B 1 181 ? 37.625 3.776 19.904 1.00 19.60 181 PRO B CA 1
ATOM 6236 C C . PRO B 1 181 ? 37.592 5.160 20.542 1.00 15.90 181 PRO B C 1
ATOM 6237 O O . PRO B 1 181 ? 38.643 5.801 20.647 1.00 16.34 181 PRO B O 1
ATOM 6248 N N . LEU B 1 182 ? 36.419 5.655 20.945 1.00 21.24 182 LEU B N 1
ATOM 6249 C CA . LEU B 1 182 ? 36.367 6.977 21.571 1.00 14.16 182 LEU B CA 1
ATOM 6250 C C . LEU B 1 182 ? 36.997 6.944 22.960 1.00 17.96 182 LEU B C 1
ATOM 6251 O O . LEU B 1 182 ? 37.633 7.917 23.385 1.00 16.27 182 LEU B O 1
ATOM 6267 N N . VAL B 1 183 ? 36.827 5.832 23.686 1.00 17.34 183 VAL B N 1
ATOM 6268 C CA . VAL B 1 183 ? 37.478 5.695 24.984 1.00 16.81 183 VAL B CA 1
ATOM 6269 C C . VAL B 1 183 ? 38.990 5.639 24.807 1.00 17.71 183 VAL B C 1
ATOM 6270 O O . VAL B 1 183 ? 39.737 6.334 25.501 1.00 16.84 183 VAL B O 1
ATOM 6283 N N . GLU B 1 184 ? 39.470 4.815 23.863 1.00 16.64 184 GLU B N 1
ATOM 6284 C CA . GLU B 1 184 ? 40.912 4.680 23.680 1.00 15.64 184 GLU B CA 1
ATOM 6285 C C . GLU B 1 184 ? 41.527 6.019 23.285 1.00 15.39 184 GLU B C 1
ATOM 6286 O O . GLU B 1 184 ? 42.584 6.412 23.796 1.00 18.26 184 GLU B O 1
ATOM 6298 N N . ASN B 1 185 ? 40.845 6.747 22.409 1.00 15.16 185 ASN B N 1
ATOM 6299 C CA . ASN B 1 185 ? 41.338 8.036 21.930 1.00 16.46 185 ASN B CA 1
ATOM 6300 C C . ASN B 1 185 ? 41.350 9.082 23.042 1.00 17.94 185 ASN B C 1
ATOM 6301 O O . ASN B 1 185 ? 42.339 9.804 23.212 1.00 17.90 185 ASN B O 1
ATOM 6312 N N . TRP B 1 186 ? 40.271 9.146 23.834 1.00 15.55 186 TRP B N 1
ATOM 6313 C CA . TRP B 1 186 ? 40.210 10.058 24.974 1.00 14.91 186 TRP B CA 1
ATOM 6314 C C . TRP B 1 186 ? 41.338 9.788 25.967 1.00 15.33 186 TRP B C 1
ATOM 6315 O O . TRP B 1 186 ? 41.997 10.721 26.439 1.00 16.45 186 TRP B O 1
ATOM 6336 N N . TYR B 1 187 ? 41.569 8.508 26.285 1.00 15.81 187 TYR B N 1
ATOM 6337 C CA . TYR B 1 187 ? 42.610 8.100 27.234 1.00 16.79 187 TYR B CA 1
ATOM 6338 C C . TYR B 1 187 ? 43.982 8.572 26.768 1.00 20.61 187 TYR B C 1
ATOM 6339 O O . TYR B 1 187 ? 44.772 9.136 27.544 1.00 17.57 187 TYR B O 1
ATOM 6357 N N . ASP B 1 188 ? 44.270 8.373 25.484 1.00 16.76 188 ASP B N 1
ATOM 6358 C CA . ASP B 1 188 ? 45.533 8.822 24.913 1.00 20.32 188 ASP B CA 1
ATOM 6359 C C . ASP B 1 188 ? 45.628 10.343 24.912 1.00 18.15 188 ASP B C 1
ATOM 6360 O O . ASP B 1 188 ? 46.679 10.912 25.232 1.00 20.34 188 ASP B O 1
ATOM 6369 N N . THR B 1 189 ? 44.536 11.025 24.572 1.00 16.73 189 THR B N 1
ATOM 6370 C CA . THR B 1 189 ? 44.568 12.483 24.566 1.00 17.67 189 THR B CA 1
ATOM 6371 C C . THR B 1 189 ? 44.865 13.036 25.950 1.00 19.33 189 THR B C 1
ATOM 6372 O O . THR B 1 189 ? 45.649 13.985 26.091 1.00 19.99 189 THR B O 1
ATOM 6383 N N . TYR B 1 190 ? 44.267 12.437 26.986 1.00 18.97 190 TYR B N 1
ATOM 6384 C CA . TYR B 1 190 ? 44.534 12.856 28.356 1.00 18.39 190 TYR B CA 1
ATOM 6385 C C . TYR B 1 190 ? 46.017 12.762 28.680 1.00 17.60 190 TYR B C 1
ATOM 6386 O O . TYR B 1 190 ? 46.595 13.696 29.246 1.00 22.46 190 TYR B O 1
ATOM 6404 N N . LYS B 1 191 ? 46.640 11.633 28.333 1.00 18.63 191 LYS B N 1
ATOM 6405 C CA . LYS B 1 191 ? 48.054 11.424 28.618 1.00 18.84 191 LYS B CA 1
ATOM 6406 C C . LYS B 1 191 ? 48.914 12.421 27.858 1.00 19.01 191 LYS B C 1
ATOM 6407 O O . LYS B 1 191 ? 49.922 12.907 28.380 1.00 23.04 191 LYS B O 1
ATOM 6426 N N . LEU B 1 192 ? 48.531 12.742 26.627 1.00 24.36 192 LEU B N 1
ATOM 6427 C CA . LEU B 1 192 ? 49.336 13.676 25.836 1.00 25.15 192 LEU B CA 1
ATOM 6428 C C . LEU B 1 192 ? 49.245 15.097 26.379 1.00 24.15 192 LEU B C 1
ATOM 6429 O O . LEU B 1 192 ? 50.260 15.795 26.479 1.00 23.26 192 LEU B O 1
ATOM 6445 N N . GLU B 1 193 ? 48.042 15.542 26.738 1.00 20.92 193 GLU B N 1
ATOM 6446 C CA . GLU B 1 193 ? 47.808 16.925 27.122 1.00 20.01 193 GLU B CA 1
ATOM 6447 C C . GLU B 1 193 ? 48.055 17.182 28.596 1.00 25.85 193 GLU B C 1
ATOM 6448 O O . GLU B 1 193 ? 48.208 18.343 28.985 1.00 22.67 193 GLU B O 1
ATOM 6460 N N . HIS B 1 194 ? 48.081 16.137 29.423 1.00 24.13 194 HIS B N 1
ATOM 6461 C CA . HIS B 1 194 ? 48.265 16.274 30.869 1.00 24.14 194 HIS B CA 1
ATOM 6462 C C . HIS B 1 194 ? 49.292 15.263 31.357 1.00 24.33 194 HIS B C 1
ATOM 6463 O O . HIS B 1 194 ? 49.025 14.450 32.249 1.00 25.59 194 HIS B O 1
ATOM 6477 N N . PRO B 1 195 ? 50.505 15.301 30.796 1.00 24.45 195 PRO B N 1
ATOM 6478 C CA . PRO B 1 195 ? 51.507 14.282 31.158 1.00 25.08 195 PRO B CA 1
ATOM 6479 C C . PRO B 1 195 ? 51.884 14.292 32.630 1.00 24.97 195 PRO B C 1
ATOM 6480 O O . PRO B 1 195 ? 52.184 13.227 33.184 1.00 27.63 195 PRO B O 1
ATOM 6491 N N . THR B 1 196 ? 51.876 15.456 33.286 1.00 23.42 196 THR B N 1
ATOM 6492 C CA . THR B 1 196 ? 52.242 15.489 34.696 1.00 24.71 196 THR B CA 1
ATOM 6493 C C . THR B 1 196 ? 51.210 14.756 35.546 1.00 26.67 196 THR B C 1
ATOM 6494 O O . THR B 1 196 ? 51.568 14.052 36.495 1.00 26.75 196 THR B O 1
ATOM 6505 N N . LEU B 1 197 ? 49.932 14.884 35.199 1.00 21.73 197 LEU B N 1
ATOM 6506 C CA . LEU B 1 197 ? 48.893 14.170 35.934 1.00 23.38 197 LEU B CA 1
ATOM 6507 C C . LEU B 1 197 ? 48.929 12.673 35.629 1.00 23.11 197 LEU B C 1
ATOM 6508 O O . LEU B 1 197 ? 48.823 11.846 36.539 1.00 20.71 197 LEU B O 1
ATOM 6524 N N . TRP B 1 198 ? 49.104 12.298 34.355 1.00 21.20 198 TRP B N 1
ATOM 6525 C CA . TRP B 1 198 ? 49.191 10.882 34.030 1.00 21.31 198 TRP B CA 1
ATOM 6526 C C . TRP B 1 198 ? 50.374 10.242 34.746 1.00 26.14 198 TRP B C 1
ATOM 6527 O O . TRP B 1 198 ? 50.297 9.094 35.192 1.00 23.03 198 TRP B O 1
ATOM 6548 N N . LYS B 1 199 ? 51.481 10.975 34.881 1.00 22.75 199 LYS B N 1
ATOM 6549 C CA . LYS B 1 199 ? 52.648 10.392 35.542 1.00 27.51 199 LYS B CA 1
ATOM 6550 C C . LYS B 1 199 ? 52.310 9.969 36.972 1.00 26.50 199 LYS B C 1
ATOM 6551 O O . LYS B 1 199 ? 52.827 8.962 37.470 1.00 25.31 199 LYS B O 1
ATOM 6570 N N . ILE B 1 200 ? 51.420 10.705 37.642 1.00 24.51 200 ILE B N 1
ATOM 6571 C CA . ILE B 1 200 ? 50.994 10.303 38.980 1.00 22.45 200 ILE B CA 1
ATOM 6572 C C . ILE B 1 200 ? 50.273 8.966 38.918 1.00 23.12 200 ILE B C 1
ATOM 6573 O O . ILE B 1 200 ? 50.562 8.044 39.688 1.00 21.28 200 ILE B O 1
ATOM 6589 N N . VAL B 1 201 ? 49.337 8.837 37.976 1.00 22.61 201 VAL B N 1
ATOM 6590 C CA . VAL B 1 201 ? 48.551 7.620 37.846 1.00 21.36 201 VAL B CA 1
ATOM 6591 C C . VAL B 1 201 ? 49.439 6.453 37.447 1.00 23.45 201 VAL B C 1
ATOM 6592 O O . VAL B 1 201 ? 49.278 5.329 37.947 1.00 22.23 201 VAL B O 1
ATOM 6605 N N . GLU B 1 202 ? 50.390 6.706 36.542 1.00 22.04 202 GLU B N 1
ATOM 6606 C CA . GLU B 1 202 ? 51.285 5.654 36.063 1.00 26.57 202 GLU B CA 1
ATOM 6607 C C . GLU B 1 202 ? 52.060 5.010 37.200 1.00 25.75 202 GLU B C 1
ATOM 6608 O O . GLU B 1 202 ? 52.263 3.794 37.209 1.00 27.65 202 GLU B O 1
ATOM 6620 N N . GLY B 1 203 ? 52.506 5.802 38.171 1.00 25.59 203 GLY B N 1
ATOM 6621 C CA . GLY B 1 203 ? 53.210 5.218 39.299 1.00 23.30 203 GLY B CA 1
ATOM 6622 C C . GLY B 1 203 ? 52.360 4.210 40.045 1.00 30.20 203 GLY B C 1
ATOM 6623 O O . GLY B 1 203 ? 52.852 3.170 40.482 1.00 29.23 203 GLY B O 1
ATOM 6627 N N . GLY B 1 204 ? 51.071 4.506 40.203 1.00 26.39 204 GLY B N 1
ATOM 6628 C CA . GLY B 1 204 ? 50.170 3.529 40.798 1.00 24.95 204 GLY B CA 1
ATOM 6629 C C . GLY B 1 204 ? 49.968 2.311 39.918 1.00 28.60 204 GLY B C 1
ATOM 6630 O O . GLY B 1 204 ? 49.926 1.176 40.407 1.00 25.87 204 GLY B O 1
ATOM 6634 N N . MET B 1 205 ? 49.855 2.527 38.604 1.00 25.28 205 MET B N 1
ATOM 6635 C CA . MET B 1 205 ? 49.656 1.412 37.681 1.00 30.51 205 MET B CA 1
ATOM 6636 C C . MET B 1 205 ? 50.793 0.396 37.771 1.00 26.27 205 MET B C 1
ATOM 6637 O O . MET B 1 205 ? 50.561 -0.819 37.728 1.00 28.94 205 MET B O 1
ATOM 6651 N N . LYS B 1 206 ? 52.029 0.871 37.905 1.00 31.43 206 LYS B N 1
ATOM 6652 C CA . LYS B 1 206 ? 53.163 -0.043 37.986 1.00 28.87 206 LYS B CA 1
ATOM 6653 C C . LYS B 1 206 ? 53.088 -0.918 39.230 1.00 32.66 206 LYS B C 1
ATOM 6654 O O . LYS B 1 206 ? 53.451 -2.101 39.184 1.00 35.02 206 LYS B O 1
ATOM 6673 N N . GLU B 1 207 ? 52.603 -0.369 40.348 1.00 29.40 207 GLU B N 1
ATOM 6674 C CA . GLU B 1 207 ? 52.425 -1.199 41.536 1.00 27.17 207 GLU B CA 1
ATOM 6675 C C . GLU B 1 207 ? 51.355 -2.257 41.294 1.00 32.26 207 GLU B C 1
ATOM 6676 O O . GLU B 1 207 ? 51.516 -3.422 41.686 1.00 34.09 207 GLU B O 1
ATOM 6688 N N . LEU B 1 208 ? 50.256 -1.877 40.638 1.00 26.52 208 LEU B N 1
ATOM 6689 C CA . LEU B 1 208 ? 49.204 -2.848 40.358 1.00 30.22 208 LEU B CA 1
ATOM 6690 C C . LEU B 1 208 ? 49.685 -3.917 39.385 1.00 38.49 208 LEU B C 1
ATOM 6691 O O . LEU B 1 208 ? 49.354 -5.099 39.545 1.00 34.82 208 LEU B O 1
ATOM 6707 N N . GLU B 1 209 ? 50.444 -3.517 38.356 1.00 32.55 209 GLU B N 1
ATOM 6708 C CA . GLU B 1 209 ? 50.980 -4.499 37.410 1.00 36.61 209 GLU B CA 1
ATOM 6709 C C . GLU B 1 209 ? 51.794 -5.561 38.135 1.00 40.88 209 GLU B C 1
ATOM 6710 O O . GLU B 1 209 ? 51.664 -6.759 37.850 1.00 41.74 209 GLU B O 1
ATOM 6722 N N . ALA B 1 210 ? 52.623 -5.144 39.094 1.00 36.97 210 ALA B N 1
ATOM 6723 C CA . ALA B 1 210 ? 53.370 -6.113 39.892 1.00 41.24 210 ALA B CA 1
ATOM 6724 C C . ALA B 1 210 ? 52.436 -7.071 40.626 1.00 47.10 210 ALA B C 1
ATOM 6725 O O . ALA B 1 210 ? 52.701 -8.279 40.696 1.00 50.82 210 ALA B O 1
ATOM 6732 N N . PHE B 1 211 ? 51.332 -6.556 41.177 1.00 46.22 211 PHE B N 1
ATOM 6733 C CA . PHE B 1 211 ? 50.391 -7.418 41.887 1.00 48.23 211 PHE B CA 1
ATOM 6734 C C . PHE B 1 211 ? 49.720 -8.417 40.950 1.00 49.23 211 PHE B C 1
ATOM 6735 O O . PHE B 1 211 ? 49.406 -9.539 41.365 1.00 57.34 211 PHE B O 1
ATOM 6752 N N . GLU B 1 212 ? 49.482 -8.027 39.699 1.00 46.92 212 GLU B N 1
ATOM 6753 C CA . GLU B 1 212 ? 48.808 -8.877 38.708 1.00 51.86 212 GLU B CA 1
ATOM 6754 C C . GLU B 1 212 ? 49.565 -10.169 38.405 1.00 52.92 212 GLU B C 1
ATOM 6755 O O . GLU B 1 212 ? 50.790 -10.173 38.263 1.00 57.35 212 GLU B O 1
#